Protein AF-A0A537DH97-F1 (afdb_monomer)

Foldseek 3Di:
DDDDADDDDPCVVVVVVVVVVLVVVVVVVVVCVVVVHDDDPPPPPPDPDALKDKAFDPDPLQQWAAWEADPQRKIWTHSQVVQWIKIAHHPVRDIDIAHDPDPQFGWHYWEADPLRWIWTWGLPFQTWIWIADPVVRDIDIQGDPGGSQRWHYWYADPQRWIWTHRQQVQWIWIQPPPVRDIDIAHDPDPNQRWAYWEDDPPAQKIWTHRQVNQWIWIAGNPVGDIDIAQAPDGQARWHAWYADPVRWIWTFRQRAFWIWTADPVVRYIDTQGDPQAPDPDRHQRWAHWDADPQRWIWTHRQRRQWIWIADPVVRKIFIRHHPDHQFHYNYWYQYPQRWTWGDRRVRSIIMIRGRPDDGDTPPPPPSVNVVVVCVVVVVVLVVVLVVVVVVVVVVVVVVVVVDDDDDDDDDDDPPPVSVVVSVVVVVVVVVVVVVVVVVPNPDDDPDDPDDDDDDDDDPVVVVVVVVVVVVVVVVVVVVVVVVVVVVVVPDDDDDDDDDDDDDDDDD

Sequence (507 aa):
MSREVIACPRGASADFVRKLTALFIVTIVILAFILGTDIIFVAGQQGSGSIITEFQIPTSDSGPEAIIAGPNNTFWFTEFNAGKIGVLFGQNGTIHDFKANATGVEPDSLAMDMRGRIWFSDPSGQGSVWMFNPNTIVFRRFSTNTANSFPLFIFIDQTGNVWFTEVTGNRIGEILYPGNVMVEYLLPTPDSGPAEVAYQNGTSLLWITESYANRIARFNMTDHTFQEFTPSQPVNSPVGVVLDRAGNVWIAEHGGSSVDVFFPSNSTLRKYSTSPPTRGYSFTAPATIAMDKKGRLWFMEHLADRVGRLDPTSSTLDEFNVPTSGSYSVLNALDQSGNFWFTQFAANQIGMVPANSLGQPQNNRSIVDIVTSYLPEILVAGAGVLGATYLVIRRRRLRVDSAGGKGPVVATSVSLATIVIAALLVLSLVSAEIATPLAKCVGIPPPNNGGSGGSTGPDYFTLALEIGSLGFFALIAYLLWRDRGRLKGMAKDPKQTKDKSHHDGST

Solvent-accessible surface area (backbone atoms only — not comparable to full-atom values): 28394 Å² total; per-residue (Å²): 139,85,81,85,79,83,79,82,66,98,56,58,67,64,56,47,53,49,52,52,50,52,50,52,51,53,51,50,53,53,49,28,66,74,68,73,49,88,80,81,77,80,74,78,75,75,74,94,64,75,76,58,49,75,37,74,52,87,58,79,72,20,28,23,23,12,32,39,62,51,75,92,55,26,32,42,29,22,15,25,71,62,28,27,44,35,37,37,46,49,93,80,58,49,71,53,76,47,68,59,100,65,82,80,49,30,29,41,25,59,31,69,44,100,84,66,30,41,34,30,18,18,39,44,79,45,15,27,40,35,39,37,34,77,92,76,74,43,69,47,83,43,72,51,92,47,74,52,12,30,30,42,32,46,45,60,53,98,84,53,30,40,37,32,19,14,26,73,46,22,22,44,37,37,32,44,51,92,78,73,46,75,49,75,46,73,51,90,58,78,72,19,21,35,34,27,69,24,75,43,83,97,62,56,40,35,39,34,18,16,25,67,60,31,34,39,36,35,37,31,76,82,82,72,48,78,48,79,44,77,46,82,58,79,54,38,33,24,30,11,37,38,68,50,98,87,66,35,40,35,37,13,15,34,70,25,42,27,45,30,42,36,38,81,94,75,43,41,70,49,78,43,71,57,75,84,37,44,95,84,47,95,37,16,24,25,28,31,48,44,72,42,100,86,63,31,37,35,31,42,19,32,57,38,28,29,41,41,38,37,34,74,90,77,71,44,47,27,42,42,77,49,89,65,69,34,34,36,39,74,26,56,24,60,41,98,82,44,27,41,36,38,26,15,23,76,55,30,29,38,39,35,37,56,59,82,64,82,48,56,51,82,81,66,60,47,73,62,55,55,54,58,70,44,43,68,62,51,49,52,52,50,50,51,53,53,52,52,51,49,51,53,53,50,55,51,52,58,54,52,71,73,52,87,71,94,80,77,92,75,78,82,71,79,52,67,65,59,57,51,51,51,54,49,50,52,52,53,52,56,52,49,67,60,45,59,69,55,72,67,70,82,82,80,78,80,85,77,90,75,84,85,92,75,93,76,74,81,61,61,69,60,51,51,52,50,53,53,48,52,54,52,52,53,50,50,52,51,53,55,51,54,53,52,59,59,58,67,74,74,72,83,84,91,83,88,86,81,88,83,86,83,86,85,82,88,133

Structure (mmCIF, N/CA/C/O backbone):
data_AF-A0A537DH97-F1
#
_entry.id   AF-A0A537DH97-F1
#
loop_
_atom_site.group_PDB
_atom_site.id
_atom_site.type_symbol
_atom_site.label_atom_id
_atom_site.label_alt_id
_atom_site.label_comp_id
_atom_site.label_asym_id
_atom_site.label_entity_id
_atom_site.label_seq_id
_atom_site.pdbx_PDB_ins_code
_atom_site.Cartn_x
_atom_site.Cartn_y
_atom_site.Cartn_z
_atom_site.occupancy
_atom_site.B_iso_or_equiv
_atom_site.auth_seq_id
_atom_site.auth_comp_id
_atom_site.auth_asym_id
_atom_site.auth_atom_id
_atom_site.pdbx_PDB_model_num
ATOM 1 N N . MET A 1 1 ? -10.571 46.421 17.983 1.00 33.44 1 MET A N 1
ATOM 2 C CA . MET A 1 1 ? -10.759 45.433 19.069 1.00 33.44 1 MET A CA 1
ATOM 3 C C . MET A 1 1 ? -11.940 44.550 18.702 1.00 33.44 1 MET A C 1
ATOM 5 O O . MET A 1 1 ? -13.081 44.901 18.968 1.00 33.44 1 MET A O 1
ATOM 9 N N . SER A 1 2 ? -11.669 43.473 17.975 1.00 27.53 2 SER A N 1
ATOM 10 C CA . SER A 1 2 ? -12.648 42.482 17.524 1.00 27.53 2 SER A CA 1
ATOM 11 C C . SER A 1 2 ? -12.912 41.480 18.650 1.00 27.53 2 SER A C 1
ATOM 13 O O . SER A 1 2 ? -11.985 40.821 19.111 1.00 27.53 2 SER A O 1
ATOM 15 N N . ARG A 1 3 ? -14.164 41.400 19.117 1.00 28.91 3 ARG A N 1
ATOM 16 C CA . ARG A 1 3 ? -14.625 40.366 20.055 1.00 28.91 3 ARG A CA 1
ATOM 17 C C . ARG A 1 3 ? -14.724 39.032 19.312 1.00 28.91 3 ARG A C 1
ATOM 19 O O . ARG A 1 3 ? -15.465 38.940 18.337 1.00 28.91 3 ARG A O 1
ATOM 26 N N . GLU A 1 4 ? -13.999 38.023 19.784 1.00 27.75 4 GLU A N 1
ATOM 27 C CA . GLU A 1 4 ? -14.195 36.626 19.394 1.00 27.75 4 GLU A CA 1
ATOM 28 C C . GLU A 1 4 ? -15.596 36.165 19.820 1.00 27.75 4 GLU A C 1
ATOM 30 O O . GLU A 1 4 ? -15.971 36.262 20.989 1.00 27.75 4 GLU A O 1
ATOM 35 N N . VAL A 1 5 ? -16.381 35.673 18.862 1.00 30.08 5 VAL A N 1
ATOM 36 C CA . VAL A 1 5 ? -17.627 34.947 19.119 1.00 30.08 5 VAL A CA 1
ATOM 37 C C . VAL A 1 5 ? -17.276 33.463 19.096 1.00 30.08 5 VAL A C 1
ATOM 39 O O . VAL A 1 5 ? -17.011 32.901 18.036 1.00 30.08 5 VAL A O 1
ATOM 42 N N . ILE A 1 6 ? -17.240 32.834 20.270 1.00 30.88 6 ILE A N 1
ATOM 43 C CA . ILE A 1 6 ? -17.058 31.386 20.406 1.00 30.88 6 ILE A CA 1
ATOM 44 C C . ILE A 1 6 ? -18.376 30.714 20.001 1.00 30.88 6 ILE A C 1
ATOM 46 O O . ILE A 1 6 ? -19.394 30.873 20.672 1.00 30.88 6 ILE A O 1
ATOM 50 N N . ALA A 1 7 ? -18.376 29.969 18.897 1.00 31.69 7 ALA A N 1
ATOM 51 C CA . ALA A 1 7 ? -19.517 29.154 18.493 1.00 31.69 7 ALA A CA 1
ATOM 52 C C . ALA A 1 7 ? -19.574 27.868 19.346 1.00 31.69 7 ALA A C 1
ATOM 54 O O . ALA A 1 7 ? -18.691 27.018 19.242 1.00 31.69 7 ALA A O 1
ATOM 55 N N . CYS A 1 8 ? -20.606 27.711 20.189 1.00 32.12 8 CYS A N 1
ATOM 56 C CA . CYS A 1 8 ? -20.832 26.479 20.962 1.00 32.12 8 CYS A CA 1
ATOM 57 C C . CYS A 1 8 ? -21.287 25.344 19.981 1.00 32.12 8 CYS A C 1
ATOM 59 O O . CYS A 1 8 ? -22.189 25.568 19.165 1.00 32.12 8 CYS A O 1
ATOM 61 N N . PRO A 1 9 ? -20.668 24.140 19.980 1.00 35.91 9 PRO A N 1
ATOM 62 C CA . PRO A 1 9 ? -20.940 23.096 18.984 1.00 35.91 9 PRO A CA 1
ATOM 63 C C . PRO A 1 9 ? -22.318 22.441 19.178 1.00 35.91 9 PRO A C 1
ATOM 65 O O . PRO A 1 9 ? -22.745 22.168 20.300 1.00 35.91 9 PRO A O 1
ATOM 68 N N . ARG A 1 10 ? -22.997 22.106 18.068 1.00 38.16 10 ARG A N 1
ATOM 69 C CA . ARG A 1 10 ? -24.349 21.493 18.000 1.00 38.16 10 ARG A CA 1
ATOM 70 C C . ARG A 1 10 ? -24.486 20.083 18.628 1.00 38.16 10 ARG A C 1
ATOM 72 O O . ARG A 1 10 ? -25.504 19.432 18.427 1.00 38.16 10 ARG A O 1
ATOM 79 N N . GLY A 1 11 ? -23.507 19.619 19.407 1.00 41.59 11 GLY A N 1
ATOM 80 C CA . GLY A 1 11 ? -23.514 18.337 20.129 1.00 41.59 11 GLY A CA 1
ATOM 81 C C . GLY A 1 11 ? -23.677 18.443 21.653 1.00 41.59 11 GLY A C 1
ATOM 82 O O . GLY A 1 11 ? -23.774 17.417 22.323 1.00 41.59 11 GLY A O 1
ATOM 83 N N . ALA A 1 12 ? -23.734 19.658 22.214 1.00 40.03 12 ALA A N 1
ATOM 84 C CA . ALA A 1 12 ? -23.786 19.865 23.666 1.00 40.03 12 ALA A CA 1
ATOM 85 C C . ALA A 1 12 ? -25.006 19.208 24.346 1.00 40.03 12 ALA A C 1
ATOM 87 O O . ALA A 1 12 ? -24.919 18.828 25.509 1.00 40.03 12 ALA A O 1
ATOM 88 N N . SER A 1 13 ? -26.122 19.011 23.631 1.00 43.19 13 SER A N 1
ATOM 89 C CA . SER A 1 13 ? -27.334 18.384 24.177 1.00 43.19 13 SER A CA 1
ATOM 90 C C . SER A 1 13 ? -27.184 16.878 24.415 1.00 43.19 13 SER A C 1
ATOM 92 O O . SER A 1 13 ? -27.629 16.381 25.445 1.00 43.19 13 SER A O 1
ATOM 94 N N . ALA A 1 14 ? -26.527 16.144 23.512 1.00 39.62 14 ALA A N 1
ATOM 95 C CA . ALA A 1 14 ? -26.309 14.705 23.667 1.00 39.62 14 ALA A CA 1
ATOM 96 C C . ALA A 1 14 ? -25.286 14.410 24.772 1.00 39.62 14 ALA A C 1
ATOM 98 O O . ALA A 1 14 ? -25.467 13.481 25.557 1.00 39.62 14 ALA A O 1
ATOM 99 N N . ASP A 1 15 ? -24.245 15.238 24.865 1.00 43.91 15 ASP A N 1
ATOM 100 C CA . ASP A 1 15 ? -23.221 15.124 25.902 1.00 43.91 15 ASP A CA 1
ATOM 101 C C . ASP A 1 15 ? -23.770 15.516 27.289 1.00 43.91 15 ASP A C 1
ATOM 103 O O . ASP A 1 15 ? -23.494 14.853 28.288 1.00 43.91 15 ASP A O 1
ATOM 107 N N . PHE A 1 16 ? -24.650 16.523 27.345 1.00 44.16 16 PHE A N 1
ATOM 108 C CA . PHE A 1 16 ? -25.389 16.906 28.551 1.00 44.16 16 PHE A CA 1
ATOM 109 C C . PHE A 1 16 ? -26.338 15.801 29.033 1.00 44.16 16 PHE A C 1
ATOM 111 O O . PHE A 1 16 ? -26.308 15.438 30.207 1.00 44.16 16 PHE A O 1
ATOM 118 N N . VAL A 1 17 ? -27.132 15.208 28.133 1.00 44.62 17 VAL A N 1
ATOM 119 C CA . VAL A 1 17 ? -28.040 14.096 28.470 1.00 44.62 17 VAL A CA 1
ATOM 120 C C . VAL A 1 17 ? -27.257 12.870 28.951 1.00 44.62 17 VAL A C 1
ATOM 122 O O . VAL A 1 17 ? -27.653 12.237 29.930 1.00 44.62 17 VAL A O 1
ATOM 125 N N . ARG A 1 18 ? -26.106 12.560 28.342 1.00 47.00 18 ARG A N 1
ATOM 126 C CA . ARG A 1 18 ? -25.219 11.468 28.785 1.00 47.00 18 ARG A CA 1
ATOM 127 C C . ARG A 1 18 ? -24.636 11.721 30.174 1.00 47.00 18 ARG A C 1
ATOM 129 O O . ARG A 1 18 ? -24.675 10.821 31.011 1.00 47.00 18 ARG A O 1
ATOM 136 N N . LYS A 1 19 ? -24.171 12.945 30.448 1.00 46.91 19 LYS A N 1
ATOM 137 C CA . LYS A 1 19 ? -23.665 13.351 31.771 1.00 46.91 19 LYS A CA 1
ATOM 138 C C . LYS A 1 19 ? -24.757 13.302 32.842 1.00 46.91 19 LYS A C 1
ATOM 140 O O . LYS A 1 19 ? -24.502 12.787 33.927 1.00 46.91 19 LYS A O 1
ATOM 145 N N . LEU A 1 20 ? -25.983 13.730 32.527 1.00 46.97 20 LEU A N 1
ATOM 146 C CA . LEU A 1 20 ? -27.133 13.595 33.432 1.00 46.97 20 LEU A CA 1
ATOM 147 C C . LEU A 1 20 ? -27.476 12.127 33.717 1.00 46.97 20 LEU A C 1
ATOM 149 O O . LEU A 1 20 ? -27.748 11.766 34.858 1.00 46.97 20 LEU A O 1
ATOM 153 N N . THR A 1 21 ? -27.435 11.278 32.688 1.00 46.38 21 THR A N 1
ATOM 154 C CA . THR A 1 21 ? -27.739 9.844 32.812 1.00 46.38 21 THR A CA 1
ATOM 155 C C . THR A 1 21 ? -26.687 9.135 33.670 1.00 46.38 21 THR A C 1
ATOM 157 O O . THR A 1 21 ? -27.039 8.360 34.556 1.00 46.38 21 THR A O 1
ATOM 160 N N . ALA A 1 22 ? -25.402 9.452 33.482 1.00 46.38 22 ALA A N 1
ATOM 161 C CA . ALA A 1 22 ? -24.316 8.937 34.314 1.00 46.38 22 ALA A CA 1
ATOM 162 C C . ALA A 1 22 ? -24.450 9.392 35.777 1.00 46.38 22 ALA A C 1
ATOM 164 O O . ALA A 1 22 ? -24.313 8.577 36.688 1.00 46.38 22 ALA A O 1
ATOM 165 N N . LEU A 1 23 ? -24.800 10.662 36.011 1.00 50.97 23 LEU A N 1
ATOM 166 C CA . LEU A 1 23 ? -25.032 11.194 37.356 1.00 50.97 23 LEU A CA 1
ATOM 167 C C . LEU A 1 23 ? -26.216 10.495 38.044 1.00 50.97 23 LEU A C 1
ATOM 169 O O . LEU A 1 23 ? -26.142 10.164 39.227 1.00 50.97 23 LEU A O 1
ATOM 173 N N . PHE A 1 24 ? -27.287 10.217 37.297 1.00 49.50 24 PHE A N 1
ATOM 174 C CA . PHE A 1 24 ? -28.457 9.491 37.790 1.00 49.50 24 PHE A CA 1
ATOM 175 C C . PHE A 1 24 ? -28.106 8.049 38.185 1.00 49.50 24 PHE A C 1
ATOM 177 O O . PHE A 1 24 ? -28.484 7.597 39.265 1.00 49.50 24 PHE A O 1
ATOM 184 N N . ILE A 1 25 ? -27.303 7.354 37.371 1.00 47.16 25 ILE A N 1
ATOM 185 C CA . ILE A 1 25 ? -26.824 5.994 37.659 1.00 47.16 25 ILE A CA 1
ATOM 186 C C . ILE A 1 25 ? -25.908 5.978 38.890 1.00 47.16 25 ILE A C 1
ATOM 188 O O . ILE A 1 25 ? -26.116 5.164 39.786 1.00 47.16 25 ILE A O 1
ATOM 192 N N . VAL A 1 26 ? -24.944 6.899 38.987 1.00 48.41 26 VAL A N 1
ATOM 193 C CA . VAL A 1 26 ? -24.052 7.015 40.158 1.00 48.41 26 VAL A CA 1
ATOM 194 C C . VAL A 1 26 ? -24.856 7.292 41.429 1.00 48.41 26 VAL A C 1
ATOM 196 O O . VAL A 1 26 ? -24.608 6.685 42.469 1.00 48.41 26 VAL A O 1
ATOM 199 N N . THR A 1 27 ? -25.877 8.144 41.337 1.00 50.88 27 THR A N 1
ATOM 200 C CA . THR A 1 27 ? -26.773 8.448 42.459 1.00 50.88 27 THR A CA 1
ATOM 201 C C . THR A 1 27 ? -27.565 7.211 42.891 1.00 50.88 27 THR A C 1
ATOM 203 O O . THR A 1 27 ? -27.651 6.941 44.087 1.00 50.88 27 THR A O 1
ATOM 206 N N . ILE A 1 28 ? -28.078 6.414 41.944 1.00 50.09 28 ILE A N 1
ATOM 207 C CA . ILE A 1 28 ? -28.765 5.141 42.222 1.00 50.09 28 ILE A CA 1
ATOM 208 C C . ILE A 1 28 ? -27.819 4.125 42.870 1.00 50.09 28 ILE A C 1
ATOM 210 O O . ILE A 1 28 ? -28.212 3.478 43.836 1.00 50.09 28 ILE A O 1
ATOM 214 N N . VAL A 1 29 ? -26.578 4.003 42.393 1.00 47.47 29 VAL A N 1
ATOM 215 C CA . VAL A 1 29 ? -25.580 3.074 42.952 1.00 47.47 29 VAL A CA 1
ATOM 216 C C . VAL A 1 29 ? -25.207 3.462 44.383 1.00 47.47 29 VAL A C 1
ATOM 218 O O . VAL A 1 29 ? -25.163 2.600 45.258 1.00 47.47 29 VAL A O 1
ATOM 221 N N . ILE A 1 30 ? -25.014 4.757 44.654 1.00 51.50 30 ILE A N 1
ATOM 222 C CA . ILE A 1 30 ? -24.754 5.266 46.007 1.00 51.50 30 ILE A CA 1
ATOM 223 C C . ILE A 1 30 ? -25.968 5.018 46.917 1.00 51.50 30 ILE A C 1
ATOM 225 O O . ILE A 1 30 ? -25.802 4.562 48.047 1.00 51.50 30 ILE A O 1
ATOM 229 N N . LEU A 1 31 ? -27.193 5.254 46.431 1.00 47.34 31 LEU A N 1
ATOM 230 C CA . LEU A 1 31 ? -28.427 4.963 47.170 1.00 47.34 31 LEU A CA 1
ATOM 231 C C . LEU A 1 31 ? -28.602 3.467 47.454 1.00 47.34 31 LEU A C 1
ATOM 233 O O . LEU A 1 31 ? -28.978 3.115 48.567 1.00 47.34 31 LEU A O 1
ATOM 237 N N . ALA A 1 32 ? -28.290 2.593 46.500 1.00 46.16 32 ALA A N 1
ATOM 238 C CA . ALA A 1 32 ? -28.365 1.144 46.663 1.00 46.16 32 ALA A CA 1
ATOM 239 C C . ALA A 1 32 ? -27.342 0.616 47.678 1.00 46.16 32 ALA A C 1
ATOM 241 O O . ALA A 1 32 ? -27.691 -0.203 48.528 1.00 46.16 32 ALA A O 1
ATOM 242 N N . PHE A 1 33 ? -26.118 1.161 47.664 1.00 46.06 33 PHE A N 1
ATOM 243 C CA . PHE A 1 33 ? -25.090 0.878 48.671 1.00 46.06 33 PHE A CA 1
ATOM 244 C C . PHE A 1 33 ? -25.501 1.351 50.074 1.00 46.06 33 PHE A C 1
ATOM 246 O O . PHE A 1 33 ? -25.243 0.664 51.058 1.00 46.06 33 PHE A O 1
ATOM 253 N N . ILE A 1 34 ? -26.167 2.507 50.181 1.00 45.19 34 ILE A N 1
ATOM 254 C CA . ILE A 1 34 ? -26.671 3.041 51.458 1.00 45.19 34 ILE A CA 1
ATOM 255 C C . ILE A 1 34 ? -27.886 2.243 51.967 1.00 45.19 34 ILE A C 1
ATOM 257 O O . ILE A 1 34 ? -28.069 2.114 53.178 1.00 45.19 34 ILE A O 1
ATOM 261 N N . LEU A 1 35 ? -28.719 1.717 51.064 1.00 41.53 35 LEU A N 1
ATOM 262 C CA . LEU A 1 35 ? -29.936 0.962 51.389 1.00 41.53 35 LEU A CA 1
ATOM 263 C C . LEU A 1 35 ? -29.710 -0.554 51.524 1.00 41.53 35 LEU A C 1
ATOM 265 O O . LEU A 1 35 ? -30.638 -1.258 51.917 1.00 41.53 35 LEU A O 1
ATOM 269 N N . GLY A 1 36 ? -28.498 -1.052 51.256 1.00 36.97 36 GLY A N 1
ATOM 270 C CA . GLY A 1 36 ? -28.146 -2.468 51.399 1.00 36.97 36 GLY A CA 1
ATOM 271 C C . GLY A 1 36 ? -28.846 -3.390 50.397 1.00 36.97 36 GLY A C 1
ATOM 272 O O . GLY A 1 36 ? -29.071 -4.557 50.704 1.00 36.97 36 GLY A O 1
ATOM 273 N N . THR A 1 37 ? -29.230 -2.875 49.226 1.00 38.22 37 THR A N 1
ATOM 274 C CA . THR A 1 37 ? -29.852 -3.668 48.158 1.00 38.22 37 THR A CA 1
ATOM 275 C C . THR A 1 37 ? -28.827 -3.963 47.070 1.00 38.22 37 THR A C 1
ATOM 277 O O . THR A 1 37 ? -28.354 -3.033 46.413 1.00 38.22 37 THR A O 1
ATOM 280 N N . ASP A 1 38 ? -28.515 -5.240 46.854 1.00 35.66 38 ASP A N 1
ATOM 281 C CA . ASP A 1 38 ? -27.655 -5.687 45.758 1.00 35.66 38 ASP A CA 1
ATOM 282 C C . ASP A 1 38 ? -28.323 -5.379 44.407 1.00 35.66 38 ASP A C 1
ATOM 284 O O . ASP A 1 38 ? -29.332 -5.984 44.039 1.00 35.66 38 ASP A O 1
ATOM 288 N N . ILE A 1 39 ? -27.773 -4.426 43.651 1.00 41.81 39 ILE A N 1
ATOM 289 C CA . ILE A 1 39 ? -28.150 -4.217 42.249 1.00 41.81 39 ILE A CA 1
ATOM 290 C C . ILE A 1 39 ? -27.227 -5.081 41.393 1.00 41.81 39 ILE A C 1
ATOM 292 O O . ILE A 1 39 ? -26.069 -4.739 41.159 1.00 41.81 39 ILE A O 1
ATOM 296 N N . ILE A 1 40 ? -27.755 -6.201 40.903 1.00 36.50 40 ILE A N 1
ATOM 297 C CA . ILE A 1 40 ? -27.100 -7.001 39.869 1.00 36.50 40 ILE A CA 1
ATOM 298 C C . ILE A 1 40 ? -27.304 -6.278 38.535 1.00 36.50 40 ILE A C 1
ATOM 300 O O . ILE A 1 40 ? -28.394 -6.295 37.963 1.00 36.50 40 ILE A O 1
ATOM 304 N N . PHE A 1 41 ? -26.251 -5.643 38.021 1.00 36.00 41 PHE A N 1
ATOM 305 C CA . PHE A 1 41 ? -26.216 -5.236 36.621 1.00 36.00 41 PHE A CA 1
ATOM 306 C C . PHE A 1 41 ? -26.059 -6.488 35.759 1.00 36.00 41 PHE A C 1
ATOM 308 O O . PHE A 1 41 ? -24.978 -7.069 35.677 1.00 36.00 41 PHE A O 1
ATOM 315 N N . VAL A 1 42 ? -27.130 -6.889 35.074 1.00 31.08 42 VAL A N 1
ATOM 316 C CA . VAL A 1 42 ? -26.998 -7.751 33.899 1.00 31.08 42 VAL A CA 1
ATOM 317 C C . VAL A 1 42 ? -26.470 -6.862 32.777 1.00 31.08 42 VAL A C 1
ATOM 319 O O . VAL A 1 42 ? -27.232 -6.254 32.028 1.00 31.08 42 VAL A O 1
ATOM 322 N N . ALA A 1 43 ? -25.145 -6.733 32.692 1.00 36.97 43 ALA A N 1
ATOM 323 C CA . ALA A 1 43 ? -24.519 -6.304 31.455 1.00 36.97 43 ALA A CA 1
ATOM 324 C C . ALA A 1 43 ? -24.872 -7.368 30.413 1.00 36.97 43 ALA A C 1
ATOM 326 O O . ALA A 1 43 ? -24.401 -8.503 30.492 1.00 36.97 43 ALA A O 1
ATOM 327 N N . GLY A 1 44 ? -25.758 -7.030 29.476 1.00 30.42 44 GLY A N 1
ATOM 328 C CA . GLY A 1 44 ? -25.975 -7.863 28.306 1.00 30.42 44 GLY A CA 1
ATOM 329 C C . GLY A 1 44 ? -24.639 -8.004 27.592 1.00 30.42 44 GLY A C 1
ATOM 330 O O . GLY A 1 44 ? -24.156 -7.041 27.000 1.00 30.42 44 GLY A O 1
ATOM 331 N N . GLN A 1 45 ? -24.016 -9.178 27.688 1.00 33.03 45 GLN A N 1
ATOM 332 C CA . GLN A 1 45 ? -22.893 -9.506 26.831 1.00 33.03 45 GLN A CA 1
ATOM 333 C C . GLN A 1 45 ? -23.422 -9.546 25.398 1.00 33.03 45 GLN A C 1
ATOM 335 O O . GLN A 1 45 ? -24.118 -10.479 25.001 1.00 33.03 45 GLN A O 1
ATOM 340 N N . GLN A 1 46 ? -23.130 -8.494 24.632 1.00 37.78 46 GLN A N 1
ATOM 341 C CA . GLN A 1 46 ? -23.108 -8.588 23.178 1.00 37.78 46 GLN A CA 1
ATOM 342 C C . GLN A 1 46 ? -22.149 -9.734 22.833 1.00 37.78 46 GLN A C 1
ATOM 344 O O . GLN A 1 46 ? -21.026 -9.768 23.336 1.00 37.78 46 GLN A O 1
ATOM 349 N N . GLY A 1 47 ? -22.644 -10.712 22.072 1.00 34.75 47 GLY A N 1
ATOM 350 C CA . GLY A 1 47 ? -21.958 -11.974 21.811 1.00 34.75 47 GLY A CA 1
ATOM 351 C C . GLY A 1 47 ? -20.514 -11.776 21.353 1.00 34.75 47 GLY A C 1
ATOM 352 O O . GLY A 1 47 ? -20.230 -10.980 20.463 1.00 34.75 47 GLY A O 1
ATOM 353 N N . SER A 1 48 ? -19.614 -12.533 21.971 1.00 43.69 48 SER A N 1
ATOM 354 C CA . SER A 1 48 ? -18.171 -12.575 21.737 1.00 43.69 48 SER A CA 1
ATOM 355 C C . SER A 1 48 ? -17.809 -13.283 20.423 1.00 43.69 48 SER A C 1
ATOM 357 O O . SER A 1 48 ? -17.059 -14.258 20.420 1.00 43.69 48 SER A O 1
ATOM 359 N N . GLY A 1 49 ? -18.382 -12.843 19.305 1.00 53.88 49 GLY A N 1
ATOM 360 C CA . GLY A 1 49 ? -17.896 -13.186 17.973 1.00 53.88 49 GLY A CA 1
ATOM 361 C C . GLY A 1 49 ? -16.967 -12.081 17.489 1.00 53.88 49 GLY A C 1
ATOM 362 O O . GLY A 1 49 ? -17.377 -10.922 17.455 1.00 53.88 49 GLY A O 1
ATOM 363 N N . SER A 1 50 ? -15.727 -12.415 17.122 1.00 72.88 50 SER A N 1
ATOM 364 C CA . SER A 1 50 ? -14.906 -11.480 16.349 1.00 72.88 50 SER A CA 1
ATOM 365 C C . SER A 1 50 ? -15.649 -11.130 15.061 1.00 72.88 50 SER A C 1
ATOM 367 O O . SER A 1 50 ? -16.104 -12.019 14.344 1.00 72.88 50 SER A O 1
ATOM 369 N N . ILE A 1 51 ? -15.767 -9.836 14.766 1.00 89.81 51 ILE A N 1
ATOM 370 C CA . ILE A 1 51 ? -16.322 -9.357 13.494 1.00 89.81 51 ILE A CA 1
ATOM 371 C C . ILE A 1 51 ? -15.350 -9.646 12.333 1.00 89.81 51 ILE A C 1
ATOM 373 O O . ILE A 1 51 ? -15.755 -9.709 11.172 1.00 89.81 51 ILE A O 1
ATOM 377 N N . ILE A 1 52 ? -14.068 -9.837 12.652 1.00 92.19 52 ILE A N 1
ATOM 378 C CA . ILE A 1 52 ? -13.008 -10.125 11.692 1.00 92.19 52 ILE A CA 1
ATOM 379 C C . ILE A 1 52 ? -13.008 -11.615 11.360 1.00 92.19 52 ILE A C 1
ATOM 381 O O . ILE A 1 52 ? -12.935 -12.452 12.262 1.00 92.19 52 ILE A O 1
ATOM 385 N N . THR A 1 53 ? -13.051 -11.923 10.064 1.00 93.12 53 THR A N 1
ATOM 386 C CA . THR A 1 53 ? -12.803 -13.273 9.538 1.00 93.12 53 THR A CA 1
ATOM 387 C C . THR A 1 53 ? -11.329 -13.406 9.177 1.00 93.12 53 THR A C 1
ATOM 389 O O . THR A 1 53 ? -10.802 -12.539 8.482 1.00 93.12 53 THR A O 1
ATOM 392 N N . GLU A 1 54 ? -10.675 -14.478 9.622 1.00 93.62 54 GLU A N 1
ATOM 393 C CA . GLU A 1 54 ? -9.258 -14.737 9.348 1.00 93.62 54 GLU A CA 1
ATOM 394 C C . GLU A 1 54 ? -9.084 -15.998 8.495 1.00 93.62 54 GLU A C 1
ATOM 396 O O . GLU A 1 54 ? -9.654 -17.051 8.784 1.00 93.62 54 GLU A O 1
ATOM 401 N N . PHE A 1 55 ? -8.266 -15.892 7.453 1.00 94.81 55 PHE A N 1
ATOM 402 C CA . PHE A 1 55 ? -7.945 -16.949 6.504 1.00 94.81 55 PHE A CA 1
ATOM 403 C C . PHE A 1 55 ? -6.487 -17.356 6.696 1.00 94.81 55 PHE A C 1
ATOM 405 O O . PHE A 1 55 ? -5.589 -16.527 6.571 1.00 94.81 55 PHE A O 1
ATOM 412 N N . GLN A 1 56 ? -6.256 -18.626 7.013 1.00 95.19 56 GLN A N 1
ATOM 413 C CA . GLN A 1 56 ? -4.910 -19.175 7.181 1.00 95.19 56 GLN A CA 1
ATOM 414 C C . GLN A 1 56 ? -4.233 -19.365 5.827 1.00 95.19 56 GLN A C 1
ATOM 416 O O . GLN A 1 56 ? -4.812 -19.987 4.934 1.00 95.19 56 GLN A O 1
ATOM 421 N N . ILE A 1 57 ? -3.000 -18.876 5.692 1.00 96.75 57 ILE A N 1
ATOM 422 C CA . ILE A 1 57 ? -2.182 -19.113 4.501 1.00 96.75 57 ILE A CA 1
ATOM 423 C C . ILE A 1 57 ? -1.507 -20.490 4.641 1.00 96.75 57 ILE A C 1
ATOM 425 O O . ILE A 1 57 ? -0.868 -20.747 5.661 1.00 96.75 57 ILE A O 1
ATOM 429 N N . PRO A 1 58 ? -1.628 -21.403 3.654 1.00 96.00 58 PRO A N 1
ATOM 430 C CA . PRO A 1 58 ? -1.044 -22.743 3.757 1.00 96.00 58 PRO A CA 1
ATOM 431 C C . PRO A 1 58 ? 0.489 -22.767 3.775 1.00 96.00 58 PRO A C 1
ATOM 433 O O . PRO A 1 58 ? 1.080 -23.646 4.405 1.00 96.00 58 PRO A O 1
ATOM 436 N N . THR A 1 59 ? 1.141 -21.829 3.079 1.00 96.56 59 THR A N 1
ATOM 437 C CA . THR A 1 59 ? 2.596 -21.662 3.148 1.00 96.56 59 THR A CA 1
ATOM 438 C C . THR A 1 59 ? 2.982 -21.258 4.572 1.00 96.56 59 THR A C 1
ATOM 440 O O . THR A 1 59 ? 2.487 -20.265 5.096 1.00 96.56 59 THR A O 1
ATOM 443 N N . SER A 1 60 ? 3.873 -22.020 5.204 1.00 95.56 60 SER A N 1
ATOM 444 C CA . SER A 1 60 ? 4.426 -21.685 6.519 1.00 95.56 60 SER A CA 1
ATOM 445 C C . SER A 1 60 ? 5.357 -20.479 6.433 1.00 95.56 60 SER A C 1
ATOM 447 O O . SER A 1 60 ? 6.197 -20.458 5.534 1.00 95.56 60 SER A O 1
ATOM 449 N N . ASP A 1 61 ? 5.268 -19.562 7.401 1.00 94.81 61 ASP A N 1
ATOM 450 C CA . ASP A 1 61 ? 6.108 -18.354 7.461 1.00 94.81 61 ASP A CA 1
ATOM 451 C C . ASP A 1 61 ? 6.095 -17.587 6.129 1.00 94.81 61 ASP A C 1
ATOM 453 O O . ASP A 1 61 ? 7.126 -17.254 5.555 1.00 94.81 61 ASP A O 1
ATOM 457 N N . SER A 1 62 ? 4.892 -17.392 5.582 1.00 96.19 62 SER A N 1
ATOM 458 C CA . SER A 1 62 ? 4.715 -16.733 4.288 1.00 96.19 62 SER A CA 1
ATOM 459 C C . SER A 1 62 ? 5.020 -15.238 4.340 1.00 96.19 62 SER A C 1
ATOM 461 O O . SER A 1 62 ? 5.431 -14.681 3.327 1.00 96.19 62 SER A O 1
ATOM 463 N N . GLY A 1 63 ? 4.861 -14.606 5.510 1.00 96.19 63 GLY A N 1
ATOM 464 C CA . GLY A 1 63 ? 5.056 -13.169 5.704 1.00 96.19 63 GLY A CA 1
ATOM 465 C C . GLY A 1 63 ? 4.204 -12.337 4.741 1.00 96.19 63 GLY A C 1
ATOM 466 O O . GLY A 1 63 ? 4.763 -11.678 3.871 1.00 96.19 63 GLY A O 1
ATOM 467 N N . PRO A 1 64 ? 2.861 -12.396 4.803 1.00 97.00 64 PRO A N 1
ATOM 468 C CA . PRO A 1 64 ? 2.035 -11.660 3.860 1.00 97.00 64 PRO A CA 1
ATOM 469 C C . PRO A 1 64 ? 2.075 -10.150 4.133 1.00 97.00 64 PRO A C 1
ATOM 471 O O . PRO A 1 64 ? 1.731 -9.711 5.233 1.00 97.00 64 PRO A O 1
ATOM 474 N N . GLU A 1 65 ? 2.441 -9.344 3.136 1.00 94.88 65 GLU A N 1
ATOM 475 C CA . GLU A 1 65 ? 2.632 -7.893 3.313 1.00 94.88 65 GLU A CA 1
ATOM 476 C C . GLU A 1 65 ? 1.570 -7.052 2.617 1.00 94.88 65 GLU A C 1
ATOM 478 O O . GLU A 1 65 ? 1.032 -6.117 3.210 1.00 94.88 65 GLU A O 1
ATOM 483 N N . ALA A 1 66 ? 1.215 -7.390 1.386 1.00 97.31 66 ALA A N 1
ATOM 484 C CA . ALA A 1 66 ? 0.300 -6.596 0.587 1.00 97.31 66 ALA A CA 1
ATOM 485 C C . ALA A 1 66 ? -0.841 -7.447 0.045 1.00 97.31 66 ALA A C 1
ATOM 487 O O . ALA A 1 66 ? -0.654 -8.614 -0.288 1.00 97.31 66 ALA A O 1
ATOM 488 N N . ILE A 1 67 ? -2.026 -6.852 -0.088 1.00 97.81 67 ILE A N 1
ATOM 489 C CA . ILE A 1 67 ? -3.199 -7.472 -0.702 1.00 97.81 67 ILE A CA 1
ATOM 490 C C . ILE A 1 67 ? -3.939 -6.466 -1.586 1.00 97.81 67 ILE A C 1
ATOM 492 O O . ILE A 1 67 ? -4.157 -5.323 -1.197 1.00 97.81 67 ILE A O 1
ATOM 496 N N . ILE A 1 68 ? -4.370 -6.904 -2.772 1.00 97.44 68 ILE A N 1
ATOM 497 C CA . ILE A 1 68 ? -5.236 -6.139 -3.680 1.00 97.44 68 ILE A CA 1
ATOM 498 C C . ILE A 1 68 ? -6.480 -6.937 -4.058 1.00 97.44 68 ILE A C 1
ATOM 500 O O . ILE A 1 68 ? -6.444 -8.158 -4.233 1.00 97.44 68 ILE A O 1
ATOM 504 N N . ALA A 1 69 ? -7.590 -6.227 -4.247 1.00 95.56 69 ALA A N 1
ATOM 505 C CA . ALA A 1 69 ? -8.817 -6.807 -4.773 1.00 95.56 69 ALA A CA 1
ATOM 506 C C . ALA A 1 69 ? -8.766 -6.894 -6.308 1.00 95.56 69 ALA A C 1
ATOM 508 O O . ALA A 1 69 ? -8.534 -5.907 -7.005 1.00 95.56 69 ALA A O 1
ATOM 509 N N . GLY A 1 70 ? -9.027 -8.085 -6.832 1.00 93.25 70 GLY A N 1
ATOM 510 C CA . GLY A 1 70 ? -9.233 -8.376 -8.244 1.00 93.25 70 GLY A CA 1
ATOM 511 C C . GLY A 1 70 ? -10.708 -8.587 -8.604 1.00 93.25 70 GLY A C 1
ATOM 512 O O . GLY A 1 70 ? -11.601 -8.509 -7.753 1.00 93.25 70 GLY A O 1
ATOM 513 N N . PRO A 1 71 ? -11.002 -8.877 -9.883 1.00 91.56 71 PRO A N 1
ATOM 514 C CA . PRO A 1 71 ? -12.353 -9.219 -10.312 1.00 91.56 71 PRO A CA 1
ATOM 515 C C . PRO A 1 71 ? -12.842 -10.529 -9.668 1.00 91.56 71 PRO A C 1
ATOM 517 O O . PRO A 1 71 ? -12.056 -11.385 -9.262 1.00 91.56 71 PRO A O 1
ATOM 520 N N . ASN A 1 72 ? -14.165 -10.709 -9.623 1.00 89.44 72 ASN A N 1
ATOM 521 C CA . ASN A 1 72 ? -14.818 -11.958 -9.207 1.00 89.44 72 ASN A CA 1
ATOM 522 C C . ASN A 1 72 ? -14.449 -12.440 -7.786 1.00 89.44 72 ASN A C 1
ATOM 524 O O . ASN A 1 72 ? -14.282 -13.638 -7.575 1.00 89.44 72 ASN A O 1
ATOM 528 N N . ASN A 1 73 ? -14.330 -11.524 -6.813 1.00 90.12 73 ASN A N 1
ATOM 529 C CA . ASN A 1 73 ? -13.929 -11.823 -5.426 1.00 90.12 73 ASN A CA 1
ATOM 530 C C . ASN A 1 73 ? -12.591 -12.573 -5.326 1.00 90.12 73 ASN A C 1
ATOM 532 O O . ASN A 1 73 ? -12.426 -13.460 -4.491 1.00 90.12 73 ASN A O 1
ATOM 536 N N . THR A 1 74 ? -11.652 -12.230 -6.201 1.00 94.31 74 THR A N 1
ATOM 537 C CA . THR A 1 74 ? -10.282 -12.740 -6.158 1.00 94.31 74 THR A CA 1
ATOM 538 C C . THR A 1 74 ? -9.412 -11.720 -5.443 1.00 94.31 74 THR A C 1
ATOM 540 O O . THR A 1 74 ? -9.528 -10.533 -5.735 1.00 94.31 74 THR A O 1
ATOM 543 N N . PHE A 1 75 ? -8.527 -12.154 -4.554 1.00 97.00 75 PHE A N 1
ATOM 544 C CA . PHE A 1 75 ? -7.592 -11.270 -3.865 1.00 97.00 75 PHE A CA 1
ATOM 545 C C . PHE A 1 75 ? -6.176 -11.762 -4.093 1.00 97.00 75 PHE A C 1
ATOM 547 O O . PHE A 1 75 ? -5.863 -12.903 -3.772 1.00 97.00 75 PHE A O 1
ATOM 554 N N . TRP A 1 76 ? -5.340 -10.913 -4.677 1.00 98.19 76 TRP A N 1
ATOM 555 C CA . TRP A 1 76 ? -3.928 -11.215 -4.879 1.00 98.19 76 TRP A CA 1
ATOM 556 C C . TRP A 1 76 ? -3.140 -10.633 -3.724 1.00 98.19 76 TRP A C 1
ATOM 558 O O . TRP A 1 76 ? -3.431 -9.515 -3.305 1.00 98.19 76 TRP A O 1
ATOM 568 N N . PHE A 1 77 ? -2.164 -11.374 -3.223 1.00 98.31 77 PHE A N 1
ATOM 569 C CA . PHE A 1 77 ? -1.337 -10.934 -2.113 1.00 98.31 77 PHE A CA 1
ATOM 570 C C . PHE A 1 77 ? 0.113 -11.377 -2.289 1.00 98.31 77 PHE A C 1
ATOM 572 O O . PHE A 1 77 ? 0.402 -12.319 -3.030 1.00 98.31 77 PHE A O 1
ATOM 579 N N . THR A 1 78 ? 1.029 -10.673 -1.639 1.00 98.31 78 THR A N 1
ATOM 580 C CA . THR A 1 78 ? 2.438 -11.061 -1.574 1.00 98.31 78 THR A CA 1
ATOM 581 C C . THR A 1 78 ? 2.682 -11.978 -0.383 1.00 98.31 78 THR A C 1
ATOM 583 O O . THR A 1 78 ? 2.046 -11.834 0.655 1.00 98.31 78 THR A O 1
ATOM 586 N N . GLU A 1 79 ? 3.589 -12.939 -0.537 1.00 97.75 79 GLU A N 1
ATOM 587 C CA . GLU A 1 79 ? 4.182 -13.723 0.547 1.00 97.75 79 GLU A CA 1
ATOM 588 C C . GLU A 1 79 ? 5.676 -13.371 0.585 1.00 97.75 79 GLU A C 1
ATOM 590 O O . GLU A 1 79 ? 6.485 -14.011 -0.102 1.00 97.75 79 GLU A O 1
ATOM 595 N N . PHE A 1 80 ? 6.018 -12.309 1.322 1.00 96.38 80 PHE A N 1
ATOM 596 C CA . PHE A 1 80 ? 7.340 -11.678 1.335 1.00 96.38 80 PHE A CA 1
ATOM 597 C C . PHE A 1 80 ? 8.436 -12.682 1.712 1.00 96.38 80 PHE A C 1
ATOM 599 O O . PHE A 1 80 ? 9.332 -12.956 0.913 1.00 96.38 80 PHE A O 1
ATOM 606 N N . ASN A 1 81 ? 8.299 -13.332 2.875 1.00 95.62 81 ASN A N 1
ATOM 607 C CA . ASN A 1 81 ? 9.283 -14.293 3.394 1.00 95.62 81 ASN A CA 1
ATOM 608 C C . ASN A 1 81 ? 9.423 -15.533 2.492 1.00 95.62 81 ASN A C 1
ATOM 610 O O . ASN A 1 81 ? 10.510 -16.099 2.349 1.00 95.62 81 ASN A O 1
ATOM 614 N N . ALA A 1 82 ? 8.325 -15.986 1.874 1.00 96.44 82 ALA A N 1
ATOM 615 C CA . ALA A 1 82 ? 8.332 -17.187 1.037 1.00 96.44 82 ALA A CA 1
ATOM 616 C C . ALA A 1 82 ? 8.773 -16.932 -0.416 1.00 96.44 82 ALA A C 1
ATOM 618 O O . ALA A 1 82 ? 9.073 -17.890 -1.152 1.00 96.44 82 ALA A O 1
ATOM 619 N N . GLY A 1 83 ? 8.801 -15.668 -0.842 1.00 96.94 83 GLY A N 1
ATOM 620 C CA . GLY A 1 83 ? 9.098 -15.269 -2.211 1.00 96.94 83 GLY A CA 1
ATOM 621 C C . GLY A 1 83 ? 8.028 -15.697 -3.211 1.00 96.94 83 GLY A C 1
ATOM 622 O O . GLY A 1 83 ? 8.359 -16.195 -4.295 1.00 96.94 83 GLY A O 1
ATOM 623 N N . LYS A 1 84 ? 6.749 -15.588 -2.832 1.00 98.00 84 LYS A N 1
ATOM 624 C CA . LYS A 1 84 ? 5.610 -16.055 -3.637 1.00 98.00 84 LYS A CA 1
ATOM 625 C C . LYS A 1 84 ? 4.541 -14.979 -3.814 1.00 98.00 84 LYS A C 1
ATOM 627 O O . LYS A 1 84 ? 4.430 -14.045 -3.030 1.00 98.00 84 LYS A O 1
ATOM 632 N N . ILE A 1 85 ? 3.726 -15.155 -4.848 1.00 98.38 85 ILE A N 1
ATOM 633 C CA . ILE A 1 85 ? 2.483 -14.416 -5.057 1.00 98.38 85 ILE A CA 1
ATOM 634 C C . ILE A 1 85 ? 1.321 -15.364 -4.782 1.00 98.38 85 ILE A C 1
ATOM 636 O O . ILE A 1 85 ? 1.181 -16.384 -5.460 1.00 98.38 85 ILE A O 1
ATOM 640 N N . GLY A 1 86 ? 0.498 -15.019 -3.801 1.00 97.81 86 GLY A N 1
ATOM 641 C CA . GLY A 1 86 ? -0.691 -15.757 -3.416 1.00 97.81 86 GLY A CA 1
ATOM 642 C C . GLY A 1 86 ? -1.956 -15.208 -4.073 1.00 97.81 86 GLY A C 1
ATOM 643 O O . GLY A 1 86 ? -2.065 -14.025 -4.402 1.00 97.81 86 GLY A O 1
ATOM 644 N N . VAL A 1 87 ? -2.943 -16.080 -4.253 1.00 97.56 87 VAL A N 1
ATOM 645 C CA . VAL A 1 87 ? -4.303 -15.726 -4.648 1.00 97.56 87 VAL A CA 1
ATOM 646 C C . VAL A 1 87 ? -5.309 -16.411 -3.743 1.00 97.56 87 VAL A C 1
ATOM 648 O O . VAL A 1 87 ? -5.275 -17.625 -3.556 1.00 97.56 87 VAL A O 1
ATOM 651 N N . LEU A 1 88 ? -6.224 -15.621 -3.198 1.00 96.94 88 LEU A N 1
ATOM 652 C CA . LEU A 1 88 ? -7.361 -16.059 -2.407 1.00 96.94 88 LEU A CA 1
ATOM 653 C C . LEU A 1 88 ? -8.639 -15.946 -3.248 1.00 96.94 88 LEU A C 1
ATOM 655 O O . LEU A 1 88 ? -8.966 -14.875 -3.766 1.00 96.94 88 LEU A O 1
ATOM 659 N N . PHE A 1 89 ? -9.384 -17.046 -3.357 1.00 92.00 89 PHE A N 1
ATOM 660 C CA . PHE A 1 89 ? -10.656 -17.108 -4.075 1.00 92.00 89 PHE A CA 1
ATOM 661 C C . PHE A 1 89 ? -11.855 -17.045 -3.121 1.00 92.00 89 PHE A C 1
ATOM 663 O O . PHE A 1 89 ? -12.169 -18.003 -2.409 1.00 92.00 89 PHE A O 1
ATOM 670 N N . GLY A 1 90 ? -12.582 -15.928 -3.179 1.00 77.62 90 GLY A N 1
ATOM 671 C CA . GLY A 1 90 ? -13.827 -15.700 -2.454 1.00 77.62 90 GLY A CA 1
ATOM 672 C C . GLY A 1 90 ? -13.685 -15.724 -0.930 1.00 77.62 90 GLY A C 1
ATOM 673 O O . GLY A 1 90 ? -12.600 -15.818 -0.368 1.00 77.62 90 GLY A O 1
ATOM 674 N N . GLN A 1 91 ? -14.827 -15.683 -0.240 1.00 67.75 91 GLN A N 1
ATOM 675 C CA . GLN A 1 91 ? -14.885 -15.830 1.223 1.00 67.75 91 GLN A CA 1
ATOM 676 C C . GLN A 1 91 ? -14.783 -17.295 1.682 1.00 67.75 91 GLN A C 1
ATOM 678 O O . GLN A 1 91 ? -14.775 -17.563 2.877 1.00 67.75 91 GLN A O 1
ATOM 683 N N . ASN A 1 92 ? -14.694 -18.249 0.749 1.00 72.69 92 ASN A N 1
ATOM 684 C CA . ASN A 1 92 ? -14.563 -19.672 1.068 1.00 72.69 92 ASN A CA 1
ATOM 685 C C . ASN A 1 92 ? -13.121 -20.060 1.441 1.00 72.69 92 ASN A C 1
ATOM 687 O O . ASN A 1 92 ? -12.887 -21.201 1.830 1.00 72.69 92 ASN A O 1
ATOM 691 N N . GLY A 1 93 ? -12.157 -19.137 1.323 1.00 82.19 93 GLY A N 1
ATOM 692 C CA . GLY A 1 93 ? -10.817 -19.317 1.886 1.00 82.19 93 GLY A CA 1
ATOM 693 C C . GLY A 1 93 ? -9.847 -20.153 1.050 1.00 82.19 93 GLY A C 1
ATOM 694 O O . GLY A 1 93 ? -8.824 -20.572 1.577 1.00 82.19 93 GLY A O 1
ATOM 695 N N . THR A 1 94 ? -10.141 -20.450 -0.223 1.00 92.69 94 THR A N 1
ATOM 696 C CA . THR A 1 94 ? -9.225 -21.262 -1.048 1.00 92.69 94 THR A CA 1
ATOM 697 C C . THR A 1 94 ? -8.042 -20.421 -1.512 1.00 92.69 94 THR A C 1
ATOM 699 O O . THR A 1 94 ? -8.243 -19.432 -2.218 1.00 92.69 94 THR A O 1
ATOM 702 N N . ILE A 1 95 ? -6.828 -20.829 -1.136 1.00 95.94 95 ILE A N 1
ATOM 703 C CA . ILE A 1 95 ? -5.581 -20.127 -1.451 1.00 95.94 95 ILE A CA 1
ATOM 704 C C . ILE A 1 95 ? -4.707 -20.980 -2.373 1.00 95.94 95 ILE A C 1
ATOM 706 O O . ILE A 1 95 ? -4.531 -22.176 -2.139 1.00 95.94 95 ILE A O 1
ATOM 710 N N . HIS A 1 96 ? -4.147 -20.342 -3.399 1.00 95.31 96 HIS A N 1
ATOM 711 C CA . HIS A 1 96 ? -3.102 -20.893 -4.260 1.00 95.31 96 HIS A CA 1
ATOM 712 C C . HIS A 1 96 ? -1.919 -19.932 -4.322 1.00 95.31 96 HIS A C 1
ATOM 714 O O . HIS A 1 96 ? -2.118 -18.722 -4.287 1.00 95.31 96 HIS A O 1
ATOM 720 N N . ASP A 1 97 ? -0.710 -20.462 -4.470 1.00 96.25 97 ASP A N 1
ATOM 721 C CA . ASP A 1 97 ? 0.511 -19.664 -4.525 1.00 96.25 97 ASP A CA 1
ATOM 722 C C . ASP A 1 97 ? 1.360 -19.967 -5.764 1.00 96.25 97 ASP A C 1
ATOM 724 O O . ASP A 1 97 ? 1.320 -21.058 -6.341 1.00 96.25 97 ASP A O 1
ATOM 728 N N . PHE A 1 98 ? 2.118 -18.960 -6.193 1.00 97.25 98 PHE A N 1
ATOM 729 C CA . PHE A 1 98 ? 2.975 -19.004 -7.370 1.00 97.25 98 PHE A CA 1
ATOM 730 C C . PHE A 1 98 ? 4.361 -18.474 -7.027 1.00 97.25 98 PHE A C 1
ATOM 732 O O . PHE A 1 98 ? 4.501 -17.422 -6.407 1.00 97.25 98 PHE A O 1
ATOM 739 N N . LYS A 1 99 ? 5.399 -19.173 -7.489 1.00 96.56 99 LYS A N 1
ATOM 740 C CA . LYS A 1 99 ? 6.794 -18.802 -7.243 1.00 96.56 99 LYS A CA 1
ATOM 741 C C . LYS A 1 99 ? 7.519 -18.490 -8.547 1.00 96.56 99 LYS A C 1
ATOM 743 O O . LYS A 1 99 ? 7.430 -19.256 -9.508 1.00 96.56 99 LYS A O 1
ATOM 748 N N . ALA A 1 100 ? 8.279 -17.397 -8.563 1.00 91.75 100 ALA A N 1
ATOM 749 C CA . ALA A 1 100 ? 9.205 -17.115 -9.652 1.00 91.75 100 ALA A CA 1
ATOM 750 C C . ALA A 1 100 ? 10.321 -18.173 -9.699 1.00 91.75 100 ALA A C 1
ATOM 752 O O . ALA A 1 100 ? 10.776 -18.664 -8.666 1.00 91.75 100 ALA A O 1
ATOM 753 N N . ASN A 1 101 ? 10.822 -18.497 -10.894 1.00 91.62 101 ASN A N 1
ATOM 754 C CA . ASN A 1 101 ? 12.003 -19.355 -11.037 1.00 91.62 101 ASN A CA 1
ATOM 755 C C . ASN A 1 101 ? 13.296 -18.561 -10.762 1.00 91.62 101 ASN A C 1
ATOM 757 O O . ASN A 1 101 ? 14.132 -18.372 -11.644 1.00 91.62 101 ASN A O 1
ATOM 761 N N . ALA A 1 102 ? 13.399 -18.021 -9.551 1.00 88.31 102 ALA A N 1
ATOM 762 C CA . ALA A 1 102 ? 14.517 -17.246 -9.037 1.00 88.31 102 ALA A CA 1
ATOM 763 C C . ALA A 1 102 ? 14.608 -17.430 -7.514 1.00 88.31 102 ALA A C 1
ATOM 765 O O . ALA A 1 102 ? 13.627 -17.767 -6.849 1.00 88.31 102 ALA A O 1
ATOM 766 N N . THR A 1 103 ? 15.800 -17.232 -6.959 1.00 87.38 103 THR A N 1
ATOM 767 C CA . THR A 1 103 ? 16.054 -17.316 -5.515 1.00 87.38 103 THR A CA 1
ATOM 768 C C . THR A 1 103 ? 16.141 -15.925 -4.906 1.00 87.38 103 THR A C 1
ATOM 770 O O . THR A 1 103 ? 16.737 -15.044 -5.523 1.00 87.38 103 THR A O 1
ATOM 773 N N . GLY A 1 104 ? 15.623 -15.763 -3.686 1.00 89.06 104 GLY A N 1
ATOM 774 C CA . GLY A 1 104 ? 15.723 -14.513 -2.928 1.00 89.06 104 GLY A CA 1
ATOM 775 C C . GLY A 1 104 ? 14.855 -13.378 -3.466 1.00 89.06 104 GLY A C 1
ATOM 776 O O . GLY A 1 104 ? 15.247 -12.237 -3.322 1.00 89.06 104 GLY A O 1
ATOM 777 N N . VAL A 1 105 ? 13.738 -13.692 -4.131 1.00 95.69 105 VAL A N 1
ATOM 778 C CA . VAL A 1 105 ? 12.712 -12.695 -4.473 1.00 95.69 105 VAL A CA 1
ATOM 779 C C . VAL A 1 105 ? 11.890 -12.441 -3.218 1.00 95.69 105 VAL A C 1
ATOM 781 O O . VAL A 1 105 ? 11.396 -13.410 -2.646 1.00 95.69 105 VAL A O 1
ATOM 784 N N . GLU A 1 106 ? 11.721 -11.184 -2.832 1.00 96.31 106 GLU A N 1
ATOM 785 C CA . GLU A 1 106 ? 10.949 -10.771 -1.658 1.00 96.31 106 GLU A CA 1
ATOM 786 C C . GLU A 1 106 ? 9.832 -9.839 -2.142 1.00 96.31 106 GLU A C 1
ATOM 788 O O . GLU A 1 106 ? 10.036 -8.638 -2.236 1.00 96.31 106 GLU A O 1
ATOM 793 N N . PRO A 1 107 ? 8.681 -10.364 -2.595 1.00 97.50 107 PRO A N 1
ATOM 794 C CA . PRO A 1 107 ? 7.616 -9.524 -3.120 1.00 97.50 107 PRO A CA 1
ATOM 795 C C . PRO A 1 107 ? 7.000 -8.698 -1.984 1.00 97.50 107 PRO A C 1
ATOM 797 O O . PRO A 1 107 ? 6.508 -9.275 -1.019 1.00 97.50 107 PRO A O 1
ATOM 800 N N . ASP A 1 108 ? 6.997 -7.376 -2.126 1.00 95.75 108 ASP A N 1
ATOM 801 C CA . ASP A 1 108 ? 6.547 -6.439 -1.086 1.00 95.75 108 ASP A CA 1
ATOM 802 C C . ASP A 1 108 ? 5.140 -5.905 -1.422 1.00 95.75 108 ASP A C 1
ATOM 804 O O . ASP A 1 108 ? 4.137 -6.508 -1.028 1.00 95.75 108 ASP A O 1
ATOM 808 N N . SER A 1 109 ? 5.033 -4.874 -2.270 1.00 97.38 109 SER A N 1
ATOM 809 C CA . SER A 1 109 ? 3.758 -4.320 -2.755 1.00 97.38 109 SER A CA 1
ATOM 810 C C . SER A 1 109 ? 3.337 -4.912 -4.102 1.00 97.38 109 SER A C 1
ATOM 812 O O . SER A 1 109 ? 4.165 -5.426 -4.856 1.00 97.38 109 SER A O 1
ATOM 814 N N . LEU A 1 110 ? 2.049 -4.804 -4.459 1.00 98.06 110 LEU A N 1
ATOM 815 C CA . LEU A 1 110 ? 1.545 -5.257 -5.757 1.00 98.06 110 LEU A CA 1
ATOM 816 C C . LEU A 1 110 ? 0.455 -4.367 -6.369 1.00 98.06 110 LEU A C 1
ATOM 818 O O . LEU A 1 110 ? -0.320 -3.714 -5.679 1.00 98.06 110 LEU A O 1
ATOM 822 N N . ALA A 1 111 ? 0.345 -4.425 -7.695 1.00 97.94 111 ALA A N 1
ATOM 823 C CA . ALA A 1 111 ? -0.703 -3.800 -8.490 1.00 97.94 111 ALA A CA 1
ATOM 824 C C . ALA A 1 111 ? -1.161 -4.731 -9.621 1.00 97.94 111 ALA A C 1
ATOM 826 O O . ALA A 1 111 ? -0.421 -5.599 -10.081 1.00 97.94 111 ALA A O 1
ATOM 827 N N . MET A 1 112 ? -2.389 -4.544 -10.104 1.00 97.69 112 MET A N 1
ATOM 828 C CA . MET A 1 112 ? -2.940 -5.317 -11.218 1.00 97.69 112 MET A CA 1
ATOM 829 C C . MET A 1 112 ? -3.180 -4.416 -12.421 1.00 97.69 112 MET A C 1
ATOM 831 O O . MET A 1 112 ? -3.802 -3.364 -12.295 1.00 97.69 112 MET A O 1
ATOM 835 N N . ASP A 1 113 ? -2.728 -4.842 -13.597 1.00 96.50 113 ASP A N 1
ATOM 836 C CA . ASP A 1 113 ? -3.026 -4.121 -14.833 1.00 96.50 113 ASP A CA 1
ATOM 837 C C . ASP A 1 113 ? -4.343 -4.565 -15.488 1.00 96.50 113 ASP A C 1
ATOM 839 O O . ASP A 1 113 ? -4.955 -5.570 -15.121 1.00 96.50 113 ASP A O 1
ATOM 843 N N . MET A 1 114 ? -4.778 -3.833 -16.519 1.00 93.81 114 MET A N 1
ATOM 844 C CA . MET A 1 114 ? -6.039 -4.099 -17.229 1.00 93.81 114 MET A CA 1
ATOM 845 C C . MET A 1 114 ? -6.105 -5.473 -17.920 1.00 93.81 114 MET A C 1
ATOM 847 O O . MET A 1 114 ? -7.176 -5.884 -18.362 1.00 93.81 114 MET A O 1
ATOM 851 N N . ARG A 1 115 ? -4.978 -6.186 -18.049 1.00 94.75 115 ARG A N 1
ATOM 852 C CA . ARG A 1 115 ? -4.912 -7.543 -18.613 1.00 94.75 115 ARG A CA 1
ATOM 853 C C . ARG A 1 115 ? -4.908 -8.621 -17.524 1.00 94.75 115 ARG A C 1
ATOM 855 O O . ARG A 1 115 ? -4.762 -9.798 -17.851 1.00 94.75 115 ARG A O 1
ATOM 862 N N . GLY A 1 116 ? -5.058 -8.234 -16.257 1.00 95.62 116 GLY A N 1
ATOM 863 C CA . GLY A 1 116 ? -5.051 -9.135 -15.109 1.00 95.62 116 GLY A CA 1
ATOM 864 C C . GLY A 1 116 ? -3.660 -9.645 -14.739 1.00 95.62 116 GLY A C 1
ATOM 865 O O . GLY A 1 116 ? -3.555 -10.679 -14.086 1.00 95.62 116 GLY A O 1
ATOM 866 N N . ARG A 1 117 ? -2.588 -8.974 -15.180 1.00 97.69 117 ARG A N 1
ATOM 867 C CA . ARG A 1 117 ? -1.224 -9.321 -14.759 1.00 97.69 117 ARG A CA 1
ATOM 868 C C . ARG A 1 117 ? -0.906 -8.603 -13.459 1.00 97.69 117 ARG A C 1
ATOM 870 O O . ARG A 1 117 ? -1.322 -7.461 -13.268 1.00 97.69 117 ARG A O 1
ATOM 877 N N . ILE A 1 118 ? -0.164 -9.285 -12.601 1.00 98.50 118 ILE A N 1
ATOM 878 C CA . ILE A 1 118 ? 0.230 -8.796 -11.287 1.00 98.50 118 ILE A CA 1
ATOM 879 C C . ILE A 1 118 ? 1.638 -8.237 -11.391 1.00 98.50 118 ILE A C 1
ATOM 881 O O . ILE A 1 118 ? 2.564 -8.944 -11.777 1.00 98.50 118 ILE A O 1
ATOM 885 N N . TRP A 1 119 ? 1.790 -6.966 -11.072 1.00 98.69 119 TRP A N 1
ATOM 886 C CA . TRP A 1 119 ? 3.070 -6.294 -10.952 1.00 98.69 119 TRP A CA 1
ATOM 887 C C . TRP A 1 119 ? 3.415 -6.165 -9.480 1.00 98.69 119 TRP A C 1
ATOM 889 O O . TRP A 1 119 ? 2.520 -5.878 -8.693 1.00 98.69 119 TRP A O 1
ATOM 899 N N . PHE A 1 120 ? 4.670 -6.381 -9.103 1.00 98.75 120 PHE A N 1
ATOM 900 C CA . PHE A 1 120 ? 5.093 -6.271 -7.708 1.00 98.75 120 PHE A CA 1
ATOM 901 C C . PHE A 1 120 ? 6.508 -5.716 -7.573 1.00 98.75 120 PHE A C 1
ATOM 903 O O . PHE A 1 120 ? 7.338 -5.894 -8.470 1.00 98.75 120 PHE A O 1
ATOM 910 N N . SER A 1 121 ? 6.761 -5.026 -6.467 1.00 98.44 121 SER A N 1
ATOM 911 C CA . SER A 1 121 ? 8.089 -4.575 -6.056 1.00 98.44 121 SER A CA 1
ATOM 912 C C . SER A 1 121 ? 8.833 -5.691 -5.323 1.00 98.44 121 SER A C 1
ATOM 914 O O . SER A 1 121 ? 8.228 -6.563 -4.704 1.00 98.44 121 SER A O 1
ATOM 916 N N . ASP A 1 122 ? 10.155 -5.688 -5.448 1.00 97.56 122 ASP A N 1
ATOM 917 C CA . ASP A 1 122 ? 11.069 -6.630 -4.809 1.00 97.56 122 ASP A CA 1
ATOM 918 C C . ASP A 1 122 ? 12.276 -5.834 -4.287 1.00 97.56 122 ASP A C 1
ATOM 920 O O . ASP A 1 122 ? 13.180 -5.530 -5.083 1.00 97.56 122 ASP A O 1
ATOM 924 N N . PRO A 1 123 ? 12.279 -5.420 -3.002 1.00 95.50 123 PRO A N 1
ATOM 925 C CA . PRO A 1 123 ? 13.353 -4.625 -2.414 1.00 95.50 123 PRO A CA 1
ATOM 926 C C . PRO A 1 123 ? 14.670 -5.390 -2.245 1.00 95.50 123 PRO A C 1
ATOM 928 O O . PRO A 1 123 ? 15.700 -4.766 -1.981 1.00 95.50 123 PRO A O 1
ATOM 931 N N . SER A 1 124 ? 14.673 -6.714 -2.431 1.00 92.44 124 SER A N 1
ATOM 932 C CA . SER A 1 124 ? 15.856 -7.548 -2.238 1.00 92.44 124 SER A CA 1
ATOM 933 C C . SER A 1 124 ? 17.017 -7.195 -3.186 1.00 92.44 124 SER A C 1
ATOM 935 O O . SER A 1 124 ? 16.862 -6.796 -4.350 1.00 92.44 124 SER A O 1
ATOM 937 N N . GLY A 1 125 ? 18.244 -7.388 -2.696 1.00 90.25 125 GLY A N 1
ATOM 938 C CA . GLY A 1 125 ? 19.463 -7.177 -3.476 1.00 90.25 125 GLY A CA 1
ATOM 939 C C . GLY A 1 125 ? 19.577 -5.749 -4.021 1.00 90.25 125 GLY A C 1
ATOM 940 O O . GLY A 1 125 ? 19.617 -4.790 -3.260 1.00 90.25 125 GLY A O 1
ATOM 941 N N . GLN A 1 126 ? 19.669 -5.601 -5.349 1.00 91.69 126 GLN A N 1
ATOM 942 C CA . GLN A 1 126 ? 19.749 -4.274 -5.972 1.00 91.69 126 GLN A CA 1
ATOM 943 C C . GLN A 1 126 ? 18.399 -3.544 -6.073 1.00 91.69 126 GLN A C 1
ATOM 945 O O . GLN A 1 126 ? 18.408 -2.372 -6.435 1.00 91.69 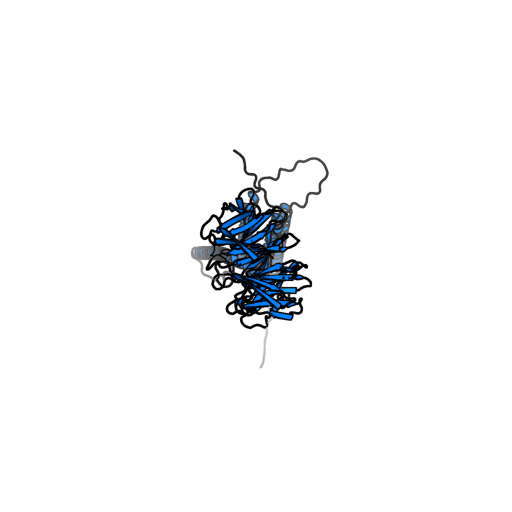126 GLN A O 1
ATOM 950 N N . GLY A 1 127 ? 17.282 -4.224 -5.794 1.00 95.69 127 GLY A N 1
ATOM 951 C CA . GLY A 1 127 ? 15.929 -3.772 -6.096 1.00 95.69 127 GLY A CA 1
ATOM 952 C C . GLY A 1 127 ? 15.470 -4.151 -7.509 1.00 95.69 127 GLY A C 1
ATOM 953 O O . GLY A 1 127 ? 16.214 -4.069 -8.495 1.00 95.69 127 GLY A O 1
ATOM 954 N N . SER A 1 128 ? 14.224 -4.605 -7.622 1.00 97.19 128 SER A N 1
ATOM 955 C CA . SER A 1 128 ? 13.573 -4.856 -8.907 1.00 97.19 128 SER A CA 1
ATOM 956 C C . SER A 1 128 ? 12.058 -4.696 -8.851 1.00 97.19 128 SER A C 1
ATOM 958 O O . SER A 1 128 ? 11.442 -4.741 -7.795 1.00 97.19 128 SER A O 1
ATOM 960 N N . VAL A 1 129 ? 11.456 -4.561 -10.028 1.00 98.25 129 VAL A N 1
ATOM 961 C CA . VAL A 1 129 ? 10.021 -4.730 -10.254 1.00 98.25 129 VAL A CA 1
ATOM 962 C C . VAL A 1 129 ? 9.811 -6.014 -11.044 1.00 98.25 129 VAL A C 1
ATOM 964 O O . VAL A 1 129 ? 10.602 -6.362 -11.923 1.00 98.25 129 VAL A O 1
ATOM 967 N N . TRP A 1 130 ? 8.736 -6.731 -10.764 1.00 98.25 130 TRP A N 1
ATOM 968 C CA . TRP A 1 130 ? 8.378 -7.961 -11.452 1.00 98.25 130 TRP A CA 1
ATOM 969 C C . TRP A 1 130 ? 6.975 -7.881 -12.035 1.00 98.25 130 TRP A C 1
ATOM 971 O O . TRP A 1 130 ? 6.116 -7.154 -11.551 1.00 98.25 130 TRP A O 1
ATOM 981 N N . MET A 1 131 ? 6.743 -8.673 -13.077 1.00 98.06 131 MET A N 1
ATOM 982 C CA . MET A 1 131 ? 5.430 -8.919 -13.659 1.00 98.06 131 MET A CA 1
ATOM 983 C C . MET A 1 131 ? 5.162 -10.416 -13.684 1.00 98.06 131 MET A C 1
ATOM 985 O O . MET A 1 131 ? 5.959 -11.185 -14.221 1.00 98.06 131 MET A O 1
ATOM 989 N N . PHE A 1 132 ? 4.023 -10.809 -13.139 1.00 98.50 132 PHE A N 1
ATOM 990 C CA . PHE A 1 132 ? 3.477 -12.149 -13.148 1.00 98.50 132 PHE A CA 1
ATOM 991 C C . PHE A 1 132 ? 2.202 -12.188 -13.994 1.00 98.50 132 PHE A C 1
ATOM 993 O O . PHE A 1 132 ? 1.248 -11.447 -13.757 1.00 98.50 132 PHE A O 1
ATOM 1000 N N . ASN A 1 133 ? 2.166 -13.075 -14.986 1.00 97.62 133 ASN A N 1
ATOM 1001 C CA . ASN A 1 133 ? 0.964 -13.345 -15.764 1.00 97.62 133 ASN A CA 1
ATOM 1002 C C . ASN A 1 133 ? 0.293 -14.639 -15.273 1.00 97.62 133 ASN A C 1
ATOM 1004 O O . ASN A 1 133 ? 0.795 -15.720 -15.599 1.00 97.62 133 ASN A O 1
ATOM 1008 N N . PRO A 1 134 ? -0.853 -14.564 -14.572 1.00 96.06 134 PRO A N 1
ATOM 1009 C CA . PRO A 1 134 ? -1.524 -15.743 -14.025 1.00 96.06 134 PRO A CA 1
ATOM 1010 C C . PRO A 1 134 ? -2.133 -16.661 -15.092 1.00 96.06 134 PRO A C 1
ATOM 1012 O O . PRO A 1 134 ? -2.357 -17.835 -14.829 1.00 96.06 134 PRO A O 1
ATOM 1015 N N . ASN A 1 135 ? -2.363 -16.173 -16.316 1.00 95.50 135 ASN A N 1
ATOM 1016 C CA . ASN A 1 135 ? -2.904 -17.004 -17.398 1.00 95.50 135 ASN A CA 1
ATOM 1017 C C . ASN A 1 135 ? -1.843 -17.916 -18.027 1.00 95.50 135 ASN A C 1
ATOM 1019 O O . ASN A 1 135 ? -2.171 -18.961 -18.580 1.00 95.50 135 ASN A O 1
ATOM 1023 N N . THR A 1 136 ? -0.574 -17.505 -17.984 1.00 96.94 136 THR A N 1
ATOM 1024 C CA . THR A 1 136 ? 0.543 -18.248 -18.593 1.00 96.94 136 THR A CA 1
ATOM 1025 C C . THR A 1 136 ? 1.553 -18.754 -17.567 1.00 96.94 136 THR A C 1
ATOM 1027 O O . THR A 1 136 ? 2.484 -19.455 -17.944 1.00 96.94 136 THR A O 1
ATOM 1030 N N . ILE A 1 137 ? 1.404 -18.370 -16.295 1.00 96.12 137 ILE A N 1
ATOM 1031 C CA . ILE A 1 137 ? 2.334 -18.641 -15.189 1.00 96.12 137 ILE A CA 1
ATOM 1032 C C . ILE A 1 137 ? 3.764 -18.179 -15.521 1.00 96.12 137 ILE A C 1
ATOM 1034 O O . ILE A 1 137 ? 4.753 -18.862 -15.276 1.00 96.12 137 ILE A O 1
ATOM 1038 N N . VAL A 1 138 ? 3.878 -16.996 -16.134 1.00 96.44 138 VAL A N 1
ATOM 1039 C CA . VAL A 1 138 ? 5.173 -16.418 -16.527 1.00 96.44 138 VAL A CA 1
ATOM 1040 C C . VAL A 1 138 ? 5.513 -15.253 -15.616 1.00 96.44 138 VAL A C 1
ATOM 1042 O O . VAL A 1 138 ? 4.714 -14.329 -15.476 1.00 96.44 138 VAL A O 1
ATOM 1045 N N . PHE A 1 139 ? 6.726 -15.286 -15.065 1.00 97.75 139 PHE A N 1
ATOM 1046 C CA . PHE A 1 139 ? 7.337 -14.184 -14.331 1.00 97.75 139 PHE A CA 1
ATOM 1047 C C . PHE A 1 139 ? 8.378 -13.482 -15.197 1.00 97.75 139 PHE A C 1
ATOM 1049 O O . PHE A 1 139 ? 9.137 -14.127 -15.925 1.00 97.75 139 PHE A O 1
ATOM 1056 N N . ARG A 1 140 ? 8.448 -12.158 -15.091 1.00 96.31 140 ARG A N 1
ATOM 1057 C CA . ARG A 1 140 ? 9.475 -11.339 -15.730 1.00 96.31 140 ARG A CA 1
ATOM 1058 C C . ARG A 1 140 ? 9.996 -10.297 -14.757 1.00 96.31 140 ARG A C 1
ATOM 1060 O O . ARG A 1 140 ? 9.199 -9.587 -14.157 1.00 96.31 140 ARG A O 1
ATOM 1067 N N . ARG A 1 141 ? 11.319 -10.189 -14.667 1.00 96.38 141 ARG A N 1
ATOM 1068 C CA . ARG A 1 141 ? 12.027 -9.224 -13.823 1.00 96.38 141 ARG A CA 1
ATOM 1069 C C . ARG A 1 141 ? 12.439 -7.980 -14.608 1.00 96.38 141 ARG A C 1
ATOM 1071 O O . ARG A 1 141 ? 12.842 -8.090 -15.768 1.00 96.38 141 ARG A O 1
ATOM 1078 N N . PHE A 1 142 ? 12.406 -6.839 -13.933 1.00 96.56 142 PHE A N 1
ATOM 1079 C CA . PHE A 1 142 ? 12.911 -5.539 -14.355 1.00 96.56 142 PHE A CA 1
ATOM 1080 C C . PHE A 1 142 ? 13.800 -4.999 -13.227 1.00 96.56 142 PHE A C 1
ATOM 1082 O O . PHE A 1 142 ? 13.301 -4.573 -12.190 1.00 96.56 142 PHE A O 1
ATOM 1089 N N . SER A 1 143 ? 15.119 -5.082 -13.389 1.00 95.38 143 SER A N 1
ATOM 1090 C CA . SER A 1 143 ? 16.065 -4.509 -12.424 1.00 95.38 143 SER A CA 1
ATOM 1091 C C . SER A 1 143 ? 15.946 -2.987 -12.390 1.00 95.38 143 SER A C 1
ATOM 1093 O O . SER A 1 143 ? 15.799 -2.382 -13.453 1.00 95.38 143 SER A O 1
ATOM 1095 N N . THR A 1 144 ? 16.037 -2.385 -11.202 1.00 96.69 144 THR A N 1
ATOM 1096 C CA . THR A 1 144 ? 16.151 -0.923 -11.072 1.00 96.69 144 THR A CA 1
ATOM 1097 C C . THR A 1 144 ? 17.469 -0.420 -11.666 1.00 96.69 144 THR A C 1
ATOM 1099 O O . THR A 1 144 ? 18.456 -1.164 -11.709 1.00 96.69 144 THR A O 1
ATOM 1102 N N . ASN A 1 145 ? 17.513 0.829 -12.134 1.00 94.94 145 ASN A N 1
ATOM 1103 C CA . ASN A 1 145 ? 18.761 1.443 -12.600 1.00 94.94 145 ASN A CA 1
ATOM 1104 C C . ASN A 1 145 ? 19.621 1.902 -11.414 1.00 94.94 145 ASN A C 1
ATOM 1106 O O . ASN A 1 145 ? 20.850 1.948 -11.519 1.00 94.94 145 ASN A O 1
ATOM 1110 N N . THR A 1 146 ? 18.984 2.218 -10.286 1.00 92.81 146 THR A N 1
ATOM 1111 C CA . THR A 1 146 ? 19.658 2.564 -9.033 1.00 92.81 146 THR A CA 1
ATOM 1112 C C . THR A 1 146 ? 19.946 1.314 -8.199 1.00 92.81 146 THR A C 1
ATOM 1114 O O . THR A 1 146 ? 19.088 0.449 -8.022 1.00 92.81 146 THR A O 1
ATOM 1117 N N . ALA A 1 147 ? 21.178 1.203 -7.694 1.00 90.56 147 ALA A N 1
ATOM 1118 C CA . ALA A 1 147 ? 21.588 0.117 -6.808 1.00 90.56 147 ALA A CA 1
ATOM 1119 C C . ALA A 1 147 ? 21.068 0.347 -5.385 1.00 90.56 147 ALA A C 1
ATOM 1121 O O . ALA A 1 147 ? 21.117 1.474 -4.894 1.00 90.56 147 ALA A O 1
ATOM 1122 N N . ASN A 1 148 ? 20.653 -0.729 -4.710 1.00 89.69 148 ASN A N 1
ATOM 1123 C CA . ASN A 1 148 ? 20.049 -0.680 -3.373 1.00 89.69 148 ASN A CA 1
ATOM 1124 C C . ASN A 1 148 ? 18.884 0.324 -3.331 1.00 89.69 148 ASN A C 1
ATOM 1126 O O . ASN A 1 148 ? 18.818 1.163 -2.435 1.00 89.69 148 ASN A O 1
ATOM 1130 N N . SER A 1 149 ? 18.022 0.292 -4.347 1.00 93.94 149 SER A N 1
ATOM 1131 C CA . SER A 1 149 ? 16.928 1.253 -4.535 1.00 93.94 149 SER A CA 1
ATOM 1132 C C . SER A 1 149 ? 15.788 1.083 -3.528 1.00 93.94 149 SER A C 1
ATOM 1134 O O . SER A 1 149 ? 15.117 2.062 -3.208 1.00 93.94 149 SER A O 1
ATOM 1136 N N . PHE A 1 150 ? 15.594 -0.135 -3.010 1.00 96.25 150 PHE A N 1
ATOM 1137 C CA . PHE A 1 150 ? 14.483 -0.507 -2.126 1.00 96.25 150 PHE A CA 1
ATOM 1138 C C . PHE A 1 150 ? 13.126 -0.058 -2.706 1.00 96.25 150 PHE A C 1
ATOM 1140 O O . PHE A 1 150 ? 12.501 0.874 -2.190 1.00 96.25 150 PHE A O 1
ATOM 1147 N N . PRO A 1 151 ? 12.685 -0.642 -3.838 1.00 97.62 151 PRO A N 1
ATOM 1148 C CA . PRO A 1 151 ? 11.362 -0.378 -4.376 1.00 97.62 151 PRO A CA 1
ATOM 1149 C C . PRO A 1 151 ? 10.276 -0.799 -3.381 1.00 97.62 151 PRO A C 1
ATOM 1151 O O . PRO A 1 151 ? 10.285 -1.944 -2.941 1.00 97.62 151 PRO A O 1
ATOM 1154 N N . LEU A 1 152 ? 9.342 0.100 -3.066 1.00 95.94 152 LEU A N 1
ATOM 1155 C CA . LEU A 1 152 ? 8.271 -0.147 -2.093 1.00 95.94 152 LEU A CA 1
ATOM 1156 C C . LEU A 1 152 ? 6.902 -0.171 -2.767 1.00 95.94 152 LEU A C 1
ATOM 1158 O O . LEU A 1 152 ? 6.371 -1.241 -3.036 1.00 95.94 152 LEU A O 1
ATOM 1162 N N . PHE A 1 153 ? 6.321 0.991 -3.066 1.00 97.88 153 PHE A N 1
ATOM 1163 C CA . PHE A 1 153 ? 4.957 1.087 -3.582 1.00 97.88 153 PHE A CA 1
ATOM 1164 C C . PHE A 1 153 ? 4.942 0.979 -5.103 1.00 97.88 153 PHE A C 1
ATOM 1166 O O . PHE A 1 153 ? 5.839 1.493 -5.767 1.00 97.88 153 PHE A O 1
ATOM 1173 N N . ILE A 1 154 ? 3.902 0.357 -5.661 1.00 98.12 154 ILE A N 1
ATOM 1174 C CA . ILE A 1 154 ? 3.732 0.186 -7.105 1.00 98.12 154 ILE A CA 1
ATOM 1175 C C . ILE A 1 154 ? 2.293 0.484 -7.527 1.00 98.12 154 ILE A C 1
ATOM 1177 O O . ILE A 1 154 ? 1.338 0.072 -6.874 1.00 98.12 154 ILE A O 1
ATOM 1181 N N . PHE A 1 155 ? 2.118 1.168 -8.655 1.00 96.50 155 PHE A N 1
ATOM 1182 C CA . PHE A 1 155 ? 0.815 1.317 -9.296 1.00 96.50 155 PHE A CA 1
ATOM 1183 C C . PHE A 1 155 ? 0.936 1.318 -10.822 1.00 96.50 155 PHE A C 1
ATOM 1185 O O . PHE A 1 155 ? 2.008 1.519 -11.391 1.00 96.50 155 PHE A O 1
ATOM 1192 N N . ILE A 1 156 ? -0.189 1.073 -11.491 1.00 96.38 156 ILE A N 1
ATOM 1193 C CA . ILE A 1 156 ? -0.288 1.080 -12.952 1.00 96.38 156 ILE A CA 1
ATOM 1194 C C . ILE A 1 156 ? -1.138 2.275 -13.360 1.00 96.38 156 ILE A C 1
ATOM 1196 O O . ILE A 1 156 ? -2.261 2.430 -12.871 1.00 96.38 156 ILE A O 1
ATOM 1200 N N . ASP A 1 157 ? -0.615 3.123 -14.240 1.00 93.12 157 ASP A N 1
ATOM 1201 C CA . ASP A 1 157 ? -1.369 4.271 -14.735 1.00 93.12 157 ASP A CA 1
ATOM 1202 C C . ASP A 1 157 ? -2.368 3.885 -15.844 1.00 93.12 157 ASP A C 1
ATOM 1204 O O . ASP A 1 157 ? -2.473 2.735 -16.280 1.00 93.12 157 ASP A O 1
ATOM 1208 N N . GLN A 1 158 ? -3.132 4.869 -16.323 1.00 90.38 158 GLN A N 1
ATOM 1209 C CA . GLN A 1 158 ? -4.153 4.655 -17.354 1.00 90.38 158 GLN A CA 1
ATOM 1210 C C . GLN A 1 158 ? -3.576 4.288 -18.732 1.00 90.38 158 GLN A C 1
ATOM 1212 O O . GLN A 1 158 ? -4.306 3.766 -19.575 1.00 90.38 158 GLN A O 1
ATOM 1217 N N . THR A 1 159 ? -2.292 4.559 -18.972 1.00 91.12 159 THR A N 1
ATOM 1218 C CA . THR A 1 159 ? -1.586 4.204 -20.211 1.00 91.12 159 THR A CA 1
ATOM 1219 C C . THR A 1 159 ? -1.019 2.783 -2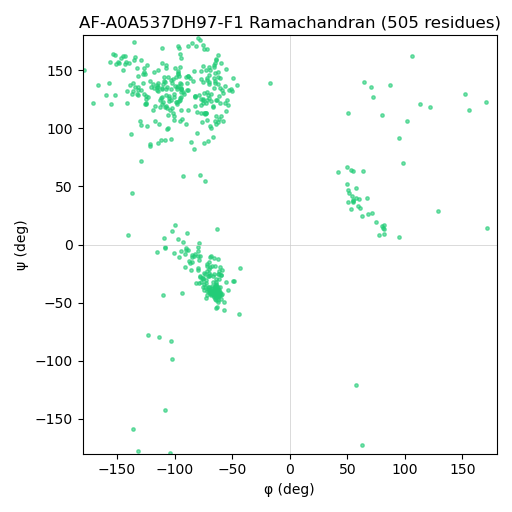0.162 1.00 91.12 159 THR A C 1
ATOM 1221 O O . THR A 1 159 ? -0.736 2.193 -21.206 1.00 91.12 159 THR A O 1
ATOM 1224 N N . GLY A 1 160 ? -0.932 2.203 -18.962 1.00 93.19 160 GLY A N 1
ATOM 1225 C CA . GLY A 1 160 ? -0.359 0.888 -18.703 1.00 93.19 160 GLY A CA 1
ATOM 1226 C C . GLY A 1 160 ? 1.112 0.931 -18.290 1.00 93.19 160 GLY A C 1
ATOM 1227 O O . GLY A 1 160 ? 1.710 -0.141 -18.166 1.00 93.19 160 GLY A O 1
ATOM 1228 N N . ASN A 1 161 ? 1.682 2.121 -18.074 1.00 95.81 161 ASN A N 1
ATOM 1229 C CA . ASN A 1 161 ? 3.017 2.261 -17.502 1.00 95.81 161 ASN A CA 1
ATOM 1230 C C . ASN A 1 161 ? 2.990 1.913 -16.016 1.00 95.81 161 ASN A C 1
ATOM 1232 O O . ASN A 1 161 ? 1.980 2.078 -15.324 1.00 95.81 161 ASN A O 1
ATOM 1236 N N . VAL A 1 162 ? 4.122 1.406 -15.544 1.00 98.06 162 VAL A N 1
ATOM 1237 C CA . VAL A 1 162 ? 4.282 0.918 -14.175 1.00 98.06 162 VAL A CA 1
ATOM 1238 C C . VAL A 1 162 ? 5.112 1.920 -13.408 1.00 98.06 162 VAL A C 1
ATOM 1240 O O . VAL A 1 162 ? 6.269 2.143 -13.748 1.00 98.06 162 VAL A O 1
ATOM 1243 N N . TRP A 1 163 ? 4.531 2.502 -12.376 1.00 98.06 163 TRP A N 1
ATOM 1244 C CA . TRP A 1 163 ? 5.178 3.496 -11.540 1.00 98.06 163 TRP A CA 1
ATOM 1245 C C . TRP A 1 163 ? 5.473 2.899 -10.176 1.00 98.06 163 TRP A C 1
ATOM 1247 O O . TRP A 1 163 ? 4.656 2.147 -9.642 1.00 98.06 163 TRP A O 1
ATOM 1257 N N . PHE A 1 164 ? 6.627 3.232 -9.612 1.00 98.31 164 PHE A N 1
ATOM 1258 C CA . PHE A 1 164 ? 7.031 2.735 -8.305 1.00 98.31 164 PHE A CA 1
ATOM 1259 C C . PHE A 1 164 ? 7.905 3.738 -7.555 1.00 98.31 164 PHE A C 1
ATOM 1261 O O . PHE A 1 164 ? 8.523 4.614 -8.158 1.00 98.31 164 PHE A O 1
ATOM 1268 N N . THR A 1 165 ? 7.947 3.629 -6.233 1.00 98.44 165 THR A N 1
ATOM 1269 C CA . THR A 1 165 ? 8.835 4.429 -5.379 1.00 98.44 165 THR A CA 1
ATOM 1270 C C . THR A 1 165 ? 10.068 3.634 -5.000 1.00 98.44 165 THR A C 1
ATOM 1272 O O . THR A 1 165 ? 9.978 2.432 -4.785 1.00 98.44 165 THR A O 1
ATOM 1275 N N . GLU A 1 166 ? 11.210 4.308 -4.903 1.00 98.19 166 GLU A N 1
ATOM 1276 C CA . GLU A 1 166 ? 12.473 3.762 -4.407 1.00 98.19 166 GLU A CA 1
ATOM 1277 C C . GLU A 1 166 ? 12.842 4.461 -3.098 1.00 98.19 166 GLU A C 1
ATOM 1279 O O . GLU A 1 166 ? 13.290 5.612 -3.112 1.00 98.19 166 GLU A O 1
ATOM 1284 N N . VAL A 1 167 ? 12.649 3.784 -1.966 1.00 96.88 167 VAL A N 1
ATOM 1285 C CA . VAL A 1 167 ? 12.760 4.401 -0.636 1.00 96.88 167 VAL A CA 1
ATOM 1286 C C . VAL A 1 167 ? 14.189 4.880 -0.380 1.00 96.88 167 VAL A C 1
ATOM 1288 O O . VAL A 1 167 ? 14.419 6.058 -0.113 1.00 96.88 167 VAL A O 1
ATOM 1291 N N . THR A 1 168 ? 15.174 3.992 -0.508 1.00 95.56 168 THR A N 1
ATOM 1292 C CA . THR A 1 168 ? 16.596 4.334 -0.328 1.00 95.56 168 THR A CA 1
ATOM 1293 C C . THR A 1 168 ? 17.220 4.880 -1.607 1.00 95.56 168 THR A C 1
ATOM 1295 O O . THR A 1 168 ? 18.204 5.614 -1.548 1.00 95.56 168 THR A O 1
ATOM 1298 N N . GLY A 1 169 ? 16.630 4.574 -2.767 1.00 96.56 169 GLY A N 1
ATOM 1299 C CA . GLY A 1 169 ? 16.991 5.186 -4.043 1.00 96.56 169 GLY A CA 1
ATOM 1300 C C . GLY A 1 169 ? 16.574 6.655 -4.152 1.00 96.56 169 GLY A C 1
ATOM 1301 O O . GLY A 1 169 ? 17.089 7.357 -5.015 1.00 96.56 169 GLY A O 1
ATOM 1302 N N . ASN A 1 170 ? 15.692 7.161 -3.286 1.00 97.75 170 ASN A N 1
ATOM 1303 C CA . ASN A 1 170 ? 15.195 8.541 -3.301 1.00 97.75 170 ASN A CA 1
ATOM 1304 C C . ASN A 1 170 ? 14.589 8.964 -4.654 1.00 97.75 170 ASN A C 1
ATOM 1306 O O . ASN A 1 170 ? 14.808 10.082 -5.134 1.00 97.75 170 ASN A O 1
ATOM 1310 N N . ARG A 1 171 ? 13.871 8.049 -5.311 1.00 98.06 171 ARG A N 1
ATOM 1311 C CA . ARG A 1 171 ? 13.362 8.225 -6.678 1.00 98.06 171 ARG A CA 1
ATOM 1312 C C . ARG A 1 171 ? 11.914 7.775 -6.816 1.00 98.06 171 ARG A C 1
ATOM 1314 O O . ARG A 1 171 ? 11.431 6.934 -6.061 1.00 98.06 171 ARG A O 1
ATOM 1321 N N . ILE A 1 172 ? 11.258 8.297 -7.848 1.00 98.06 172 ILE A N 1
ATOM 1322 C CA . ILE A 1 172 ? 10.140 7.617 -8.503 1.00 98.06 172 ILE A CA 1
ATOM 1323 C C . ILE A 1 172 ? 10.653 6.965 -9.779 1.00 98.06 172 ILE A C 1
ATOM 1325 O O . ILE A 1 172 ? 11.258 7.637 -10.612 1.00 98.06 172 ILE A O 1
ATOM 1329 N N . GLY A 1 173 ? 10.393 5.674 -9.932 1.00 97.88 173 GLY A N 1
ATOM 1330 C CA . GLY A 1 173 ? 10.641 4.921 -11.149 1.00 97.88 173 GLY A CA 1
ATOM 1331 C C . GLY A 1 173 ? 9.388 4.786 -12.012 1.00 97.88 173 GLY A C 1
ATOM 1332 O O . GLY A 1 173 ? 8.264 4.716 -11.516 1.00 97.88 173 GLY A O 1
ATOM 1333 N N . GLU A 1 174 ? 9.598 4.719 -13.320 1.00 97.81 174 GLU A N 1
ATOM 1334 C CA . GLU A 1 174 ? 8.594 4.476 -14.349 1.00 97.81 174 GLU A CA 1
ATOM 1335 C C . GLU A 1 174 ? 9.115 3.400 -15.305 1.00 97.81 174 GLU A C 1
ATOM 1337 O O . GLU A 1 174 ? 10.217 3.508 -15.842 1.00 97.81 174 GLU A O 1
ATOM 1342 N N . ILE A 1 175 ? 8.316 2.370 -15.568 1.00 98.25 175 ILE A N 1
ATOM 1343 C CA . ILE A 1 175 ? 8.548 1.408 -16.643 1.00 98.25 175 ILE A CA 1
ATOM 1344 C C . ILE A 1 175 ? 7.560 1.711 -17.763 1.00 98.25 175 ILE A C 1
ATOM 1346 O O . ILE A 1 175 ? 6.360 1.446 -17.645 1.00 98.25 175 ILE A O 1
ATOM 1350 N N . LEU A 1 176 ? 8.096 2.185 -18.887 1.00 96.31 176 LEU A N 1
ATOM 1351 C CA . LEU A 1 176 ? 7.362 2.356 -20.134 1.00 96.31 176 LEU A CA 1
ATOM 1352 C C . LEU A 1 176 ? 7.015 0.973 -20.692 1.00 96.31 176 LEU A C 1
ATOM 1354 O O . LEU A 1 176 ? 7.860 0.290 -21.284 1.00 96.31 176 LEU A O 1
ATOM 1358 N N . TYR A 1 177 ? 5.779 0.521 -20.497 1.00 94.88 177 TYR A N 1
ATOM 1359 C CA . TYR A 1 177 ? 5.351 -0.833 -20.850 1.00 94.88 177 TYR A CA 1
ATOM 1360 C C . TYR A 1 177 ? 4.438 -0.820 -22.091 1.00 94.88 177 TYR A C 1
ATOM 1362 O O . TYR A 1 177 ? 3.512 -0.018 -22.146 1.00 94.88 177 TYR A O 1
ATOM 1370 N N . PRO A 1 178 ? 4.631 -1.699 -23.107 1.00 93.06 178 PRO A N 1
ATOM 1371 C CA . PRO A 1 178 ? 5.496 -2.888 -23.174 1.00 93.06 178 PRO A CA 1
ATOM 1372 C C . PRO A 1 178 ? 6.932 -2.654 -23.676 1.00 93.06 178 PRO A C 1
ATOM 1374 O O . PRO A 1 178 ? 7.639 -3.629 -23.948 1.00 93.06 178 PRO A O 1
ATOM 1377 N N . GLY A 1 179 ? 7.371 -1.399 -23.815 1.00 90.69 179 GLY A N 1
ATOM 1378 C CA . GLY A 1 179 ? 8.720 -1.046 -24.283 1.00 90.69 179 GLY A CA 1
ATOM 1379 C C . GLY A 1 179 ? 9.851 -1.548 -23.376 1.00 90.69 179 GLY A C 1
ATOM 1380 O O . GLY A 1 179 ? 10.937 -1.842 -23.864 1.00 90.69 179 GLY A O 1
ATOM 1381 N N . ASN A 1 180 ? 9.564 -1.755 -22.085 1.00 90.38 180 ASN A N 1
ATOM 1382 C CA . ASN A 1 180 ? 10.492 -2.217 -21.044 1.00 90.38 180 ASN A CA 1
ATOM 1383 C C . ASN A 1 180 ? 11.669 -1.266 -20.815 1.00 90.38 180 ASN A C 1
ATOM 1385 O O . ASN A 1 180 ? 12.769 -1.706 -20.492 1.00 90.38 180 ASN A O 1
ATOM 1389 N N . VAL A 1 181 ? 11.431 0.028 -21.014 1.00 95.31 181 VAL A N 1
ATOM 1390 C CA . VAL A 1 181 ? 12.395 1.081 -20.703 1.00 95.31 181 VAL A CA 1
ATOM 1391 C C . VAL A 1 181 ? 12.074 1.597 -19.311 1.00 95.31 181 VAL A C 1
ATOM 1393 O O . VAL A 1 181 ? 10.924 1.945 -19.056 1.00 95.31 181 VAL A O 1
ATOM 1396 N N . MET A 1 182 ? 13.074 1.625 -18.433 1.00 96.31 182 MET A N 1
ATOM 1397 C CA . MET A 1 182 ? 12.943 2.184 -17.093 1.00 96.31 182 MET A CA 1
ATOM 1398 C C . MET A 1 182 ? 13.547 3.584 -17.039 1.00 96.31 182 MET A C 1
ATOM 1400 O O . MET A 1 182 ? 14.692 3.782 -17.453 1.00 96.31 182 MET A O 1
ATOM 1404 N N . VAL A 1 183 ? 12.781 4.529 -16.508 1.00 96.94 183 VAL A N 1
ATOM 1405 C CA . VAL A 1 183 ? 13.182 5.914 -16.254 1.00 96.94 183 VAL A CA 1
ATOM 1406 C C . VAL A 1 183 ? 13.006 6.187 -14.765 1.00 96.94 183 VAL A C 1
ATOM 1408 O O . VAL A 1 183 ? 12.056 5.704 -14.162 1.00 96.94 183 VAL A O 1
ATOM 1411 N N . GLU A 1 184 ? 13.925 6.932 -14.159 1.00 97.25 184 GLU A N 1
ATOM 1412 C CA . GLU A 1 184 ? 13.877 7.274 -12.735 1.00 97.25 184 GLU A CA 1
ATOM 1413 C C . GLU A 1 184 ? 14.013 8.788 -12.552 1.00 97.25 184 GLU A C 1
ATOM 1415 O O . GLU A 1 184 ? 14.840 9.437 -13.200 1.00 97.25 184 GLU A O 1
ATOM 1420 N N . TYR A 1 185 ? 13.223 9.341 -11.636 1.00 97.88 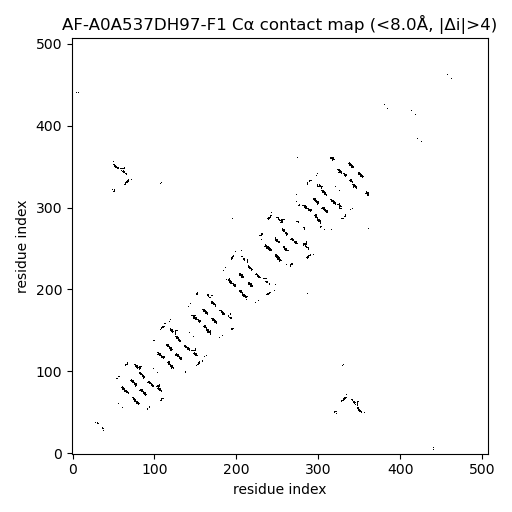185 TYR A N 1
ATOM 1421 C CA . TYR A 1 185 ? 13.150 10.763 -11.324 1.00 97.88 185 TYR A CA 1
ATOM 1422 C C . TYR A 1 185 ? 13.549 10.978 -9.863 1.00 97.88 185 TYR A C 1
ATOM 1424 O O . TYR A 1 185 ? 12.880 10.497 -8.949 1.00 97.88 185 TYR A O 1
ATOM 1432 N N . LEU A 1 186 ? 14.660 11.684 -9.645 1.00 97.69 186 LEU A N 1
ATOM 1433 C CA . LEU A 1 186 ? 15.203 11.971 -8.315 1.00 97.69 186 LEU A CA 1
ATOM 1434 C C . LEU A 1 186 ? 14.329 13.000 -7.584 1.00 97.69 186 LEU A C 1
ATOM 1436 O O . LEU A 1 186 ? 14.038 14.059 -8.146 1.00 97.69 186 LEU A O 1
ATOM 1440 N N . LEU A 1 187 ? 13.962 12.712 -6.332 1.00 97.88 187 LEU A N 1
ATOM 1441 C CA . LEU A 1 187 ? 13.244 13.675 -5.495 1.00 97.88 187 LEU A CA 1
ATOM 1442 C C . LEU A 1 187 ? 14.165 14.845 -5.083 1.00 97.88 187 LEU A C 1
ATOM 1444 O O . LEU A 1 187 ? 15.364 14.629 -4.880 1.00 97.88 187 LEU A O 1
ATOM 1448 N N . PRO A 1 188 ? 13.641 16.083 -4.950 1.00 97.12 188 PRO A N 1
ATOM 1449 C CA . PRO A 1 188 ? 14.463 17.255 -4.638 1.00 97.12 188 PRO A CA 1
ATOM 1450 C C . PRO A 1 188 ? 15.136 17.190 -3.264 1.00 97.12 188 PRO A C 1
ATOM 1452 O O . PRO A 1 188 ? 16.306 17.562 -3.144 1.00 97.12 188 PRO A O 1
ATOM 1455 N N . THR A 1 189 ? 14.421 16.730 -2.236 1.00 96.38 189 THR A N 1
ATOM 1456 C CA . THR A 1 189 ? 14.980 16.494 -0.906 1.00 96.38 189 THR A CA 1
ATOM 1457 C C . THR A 1 189 ? 15.827 15.218 -0.920 1.00 96.38 189 THR A C 1
ATOM 1459 O O . THR A 1 189 ? 15.317 14.145 -1.246 1.00 96.38 189 THR A O 1
ATOM 1462 N N . PRO A 1 190 ? 17.124 15.294 -0.568 1.00 96.38 190 PRO A N 1
ATOM 1463 C CA . PRO A 1 190 ? 17.960 14.108 -0.408 1.00 96.38 190 PRO A CA 1
ATOM 1464 C C . PRO A 1 190 ? 17.442 13.204 0.711 1.00 96.38 190 PRO A C 1
ATOM 1466 O O . PRO A 1 190 ? 16.970 13.707 1.730 1.00 96.38 190 PRO A O 1
ATOM 1469 N N . ASP A 1 191 ? 17.571 11.889 0.527 1.00 95.12 191 ASP A N 1
ATOM 1470 C CA . ASP A 1 191 ? 17.197 10.868 1.515 1.00 95.12 191 ASP A CA 1
ATOM 1471 C C . ASP A 1 191 ? 15.767 11.048 2.061 1.00 95.12 191 ASP A C 1
ATOM 1473 O O . ASP A 1 191 ? 15.500 10.834 3.243 1.00 95.12 191 ASP A O 1
ATOM 1477 N N . SER A 1 192 ? 14.837 11.471 1.200 1.00 96.31 192 SER A N 1
ATOM 1478 C CA . SER A 1 192 ? 13.458 11.790 1.582 1.00 96.31 192 SER A CA 1
ATOM 1479 C C . SER A 1 192 ? 12.633 10.562 1.969 1.00 96.31 192 SER A C 1
ATOM 1481 O O . SER A 1 192 ? 11.685 10.678 2.750 1.00 96.31 192 SER A O 1
ATOM 1483 N N . GLY A 1 193 ? 13.021 9.383 1.471 1.00 96.75 193 GLY A N 1
ATOM 1484 C CA . GLY A 1 193 ? 12.312 8.127 1.686 1.00 96.75 193 GLY A CA 1
ATOM 1485 C C . GLY A 1 193 ? 10.913 8.146 1.069 1.00 96.75 193 GLY A C 1
ATOM 1486 O O . GLY A 1 193 ? 9.949 8.089 1.834 1.00 96.75 193 GLY A O 1
ATOM 1487 N N . PRO A 1 194 ? 10.761 8.268 -0.266 1.00 98.00 194 PRO A N 1
ATOM 1488 C CA . PRO A 1 194 ? 9.445 8.220 -0.897 1.00 98.00 194 PRO A CA 1
ATOM 1489 C C . PRO A 1 194 ? 8.780 6.870 -0.606 1.00 98.00 194 PRO A C 1
ATOM 1491 O O . PRO A 1 194 ? 9.334 5.826 -0.941 1.00 98.00 194 PRO A O 1
ATOM 1494 N N . ALA A 1 195 ? 7.606 6.897 0.019 1.00 96.62 195 ALA A N 1
ATOM 1495 C CA . ALA A 1 195 ? 6.877 5.711 0.443 1.00 96.62 195 ALA A CA 1
ATOM 1496 C C . ALA A 1 195 ? 5.722 5.391 -0.512 1.00 96.62 195 ALA A C 1
ATOM 1498 O O . ALA A 1 195 ? 5.960 4.804 -1.564 1.00 96.62 195 ALA A O 1
ATOM 1499 N N . GLU A 1 196 ? 4.483 5.768 -0.193 1.00 97.69 196 GLU A N 1
ATOM 1500 C CA . GLU A 1 196 ? 3.328 5.484 -1.054 1.00 97.69 196 GLU A CA 1
ATOM 1501 C C . GLU A 1 196 ? 2.983 6.646 -1.990 1.00 97.69 196 GLU A C 1
ATOM 1503 O O . GLU A 1 196 ? 3.408 7.791 -1.801 1.00 97.69 196 GLU A O 1
ATOM 1508 N N . VAL A 1 197 ? 2.176 6.336 -3.012 1.00 97.69 197 VAL A N 1
ATOM 1509 C CA . VAL A 1 197 ? 1.731 7.295 -4.023 1.00 97.69 197 VAL A CA 1
ATOM 1510 C C . VAL A 1 197 ? 0.216 7.259 -4.212 1.00 97.69 197 VAL A C 1
ATOM 1512 O O . VAL A 1 197 ? -0.370 6.208 -4.449 1.00 97.69 197 VAL A O 1
ATOM 1515 N N . ALA A 1 198 ? -0.414 8.434 -4.228 1.00 96.81 198 ALA A N 1
ATOM 1516 C CA . ALA A 1 198 ? -1.802 8.615 -4.636 1.00 96.81 198 ALA A CA 1
ATOM 1517 C C . ALA A 1 198 ? -1.883 9.319 -5.995 1.00 96.81 198 ALA A C 1
ATOM 1519 O O . ALA A 1 198 ? -1.485 10.478 -6.141 1.00 96.81 198 ALA A O 1
ATOM 1520 N N . TYR A 1 199 ? -2.463 8.643 -6.988 1.00 94.81 199 TYR A N 1
ATOM 1521 C CA . TYR A 1 199 ? -2.745 9.247 -8.287 1.00 94.81 199 TYR A CA 1
ATOM 1522 C C . TYR A 1 199 ? -3.975 10.158 -8.231 1.00 94.81 199 TYR A C 1
ATOM 1524 O O . TYR A 1 199 ? -5.078 9.739 -7.865 1.00 94.81 199 TYR A O 1
ATOM 1532 N N . GLN A 1 200 ? -3.806 11.415 -8.641 1.00 94.00 200 GLN A N 1
ATOM 1533 C CA . GLN A 1 200 ? -4.894 12.377 -8.730 1.00 94.00 200 GLN A CA 1
ATOM 1534 C C . GLN A 1 200 ? -5.681 12.167 -10.025 1.00 94.00 200 GLN A C 1
ATOM 1536 O O . GLN A 1 200 ? -5.332 12.676 -11.094 1.00 94.00 200 GLN A O 1
ATOM 1541 N N . ASN A 1 201 ? -6.775 11.414 -9.902 1.00 88.69 201 ASN A N 1
ATOM 1542 C CA . ASN A 1 201 ? -7.612 11.001 -11.023 1.00 88.69 201 ASN A CA 1
ATOM 1543 C C . ASN A 1 201 ? -8.024 12.177 -11.932 1.00 88.69 201 ASN A C 1
ATOM 1545 O O . ASN A 1 201 ? -8.470 13.222 -11.457 1.00 88.69 201 ASN A O 1
ATOM 1549 N N . GLY A 1 202 ? -7.906 11.978 -13.247 1.00 88.44 202 GLY A N 1
ATOM 1550 C CA . GLY A 1 202 ? -8.212 12.992 -14.263 1.00 88.44 202 GLY A CA 1
ATOM 1551 C C . GLY A 1 202 ? -7.131 14.063 -14.448 1.00 88.44 202 GLY A C 1
ATOM 1552 O O . GLY A 1 202 ? -7.366 15.039 -15.157 1.00 88.44 202 GLY A O 1
ATOM 1553 N N . THR A 1 203 ? -5.960 13.901 -13.828 1.00 92.88 203 THR A N 1
ATOM 1554 C CA . THR A 1 203 ? -4.804 14.801 -13.974 1.00 92.88 203 THR A CA 1
ATOM 1555 C C . THR A 1 203 ? -3.520 14.007 -14.242 1.00 92.88 203 THR A C 1
ATOM 1557 O O . THR A 1 203 ? -3.557 12.783 -14.323 1.00 92.88 203 THR A O 1
ATOM 1560 N N . SER A 1 204 ? -2.377 14.686 -14.346 1.00 94.12 204 SER A N 1
ATOM 1561 C CA . SER A 1 204 ? -1.047 14.055 -14.405 1.00 94.12 204 SER A CA 1
ATOM 1562 C C . SER A 1 204 ? -0.317 14.083 -13.057 1.00 94.12 204 SER A C 1
ATOM 1564 O O . SER A 1 204 ? 0.901 13.950 -13.022 1.00 94.12 204 SER A O 1
ATOM 1566 N N . LEU A 1 205 ? -1.025 14.329 -11.951 1.00 96.31 205 LEU A N 1
ATOM 1567 C CA . LEU A 1 205 ? -0.401 14.571 -10.651 1.00 96.31 205 LEU A CA 1
ATOM 1568 C C . LEU A 1 205 ? -0.383 13.308 -9.785 1.00 96.31 205 LEU A C 1
ATOM 1570 O O . LEU A 1 205 ? -1.396 12.626 -9.629 1.00 96.31 205 LEU A O 1
ATOM 1574 N N . LEU A 1 206 ? 0.771 13.050 -9.181 1.00 97.38 206 LEU A N 1
ATOM 1575 C CA . LEU A 1 206 ? 0.994 12.060 -8.135 1.00 97.38 206 LEU A CA 1
ATOM 1576 C C . LEU A 1 206 ? 1.278 12.782 -6.826 1.00 97.38 206 LEU A C 1
ATOM 1578 O O . LEU A 1 206 ? 2.064 13.724 -6.809 1.00 97.38 206 LEU A O 1
ATOM 1582 N N . TRP A 1 207 ? 0.659 12.338 -5.741 1.00 98.06 207 TRP A N 1
ATOM 1583 C CA . TRP A 1 207 ? 0.982 12.759 -4.380 1.00 98.06 207 TRP A CA 1
ATOM 1584 C C . TRP A 1 207 ? 1.791 11.672 -3.701 1.00 98.06 207 TRP A C 1
ATOM 1586 O O . TRP A 1 207 ? 1.434 10.507 -3.809 1.00 98.06 207 TRP A O 1
ATOM 1596 N N . ILE A 1 208 ? 2.870 12.051 -3.031 1.00 98.31 208 ILE A N 1
ATOM 1597 C CA . ILE A 1 208 ? 3.906 11.141 -2.550 1.00 98.31 208 ILE A CA 1
ATOM 1598 C C . ILE A 1 208 ? 4.177 11.480 -1.094 1.00 98.31 208 ILE A C 1
ATOM 1600 O O . ILE A 1 208 ? 4.341 12.653 -0.750 1.00 98.31 208 ILE A O 1
ATOM 1604 N N . THR A 1 209 ? 4.234 10.471 -0.240 1.00 97.56 209 THR A N 1
ATOM 1605 C CA . THR A 1 209 ? 4.691 10.631 1.140 1.00 97.56 209 THR A CA 1
ATOM 1606 C C . THR A 1 209 ? 6.200 10.442 1.213 1.00 97.56 209 THR A C 1
ATOM 1608 O O . THR A 1 209 ? 6.745 9.505 0.642 1.00 97.56 209 THR A O 1
ATOM 1611 N N . GLU A 1 210 ? 6.891 11.347 1.902 1.00 97.31 210 GLU A N 1
ATOM 1612 C CA . GLU A 1 210 ? 8.342 11.298 2.103 1.00 97.31 210 GLU A CA 1
ATOM 1613 C C . GLU A 1 210 ? 8.608 10.933 3.569 1.00 97.31 210 GLU A C 1
ATOM 1615 O O . GLU A 1 210 ? 8.642 11.797 4.455 1.00 97.31 210 GLU A O 1
ATOM 1620 N N . SER A 1 211 ? 8.710 9.629 3.835 1.00 95.62 211 SER A N 1
ATOM 1621 C CA . SER A 1 211 ? 8.734 9.042 5.176 1.00 95.62 211 SER A CA 1
ATOM 1622 C C . SER A 1 211 ? 9.913 9.519 6.020 1.00 95.62 211 SER A C 1
ATOM 1624 O O . SER A 1 211 ? 9.736 9.831 7.193 1.00 95.62 211 SER A O 1
ATOM 1626 N N . TYR A 1 212 ? 11.116 9.606 5.455 1.00 94.94 212 TYR A N 1
ATOM 1627 C CA . TYR A 1 212 ? 12.311 9.988 6.217 1.00 94.94 212 TYR A CA 1
ATOM 1628 C C . TYR A 1 212 ? 12.419 11.505 6.387 1.00 94.94 212 TYR A C 1
ATOM 1630 O O . TYR A 1 212 ? 12.863 11.986 7.431 1.00 94.94 212 TYR A O 1
ATOM 1638 N N . ALA A 1 213 ? 11.959 12.271 5.392 1.00 94.44 213 ALA A N 1
ATOM 1639 C CA . ALA A 1 213 ? 11.971 13.731 5.443 1.00 94.44 213 ALA A CA 1
ATOM 1640 C C . ALA A 1 213 ? 10.782 14.345 6.197 1.00 94.44 213 ALA A C 1
ATOM 1642 O O . ALA A 1 213 ? 10.815 15.549 6.462 1.00 94.44 213 ALA A O 1
ATOM 1643 N N . ASN A 1 214 ? 9.762 13.556 6.561 1.00 93.75 214 ASN A N 1
ATOM 1644 C CA . ASN A 1 214 ? 8.522 14.041 7.174 1.00 93.75 214 ASN A CA 1
ATOM 1645 C C . ASN A 1 214 ? 7.807 15.085 6.300 1.00 93.75 214 ASN A C 1
ATOM 1647 O O . ASN A 1 214 ? 7.424 16.164 6.766 1.00 93.75 214 ASN A O 1
ATOM 1651 N N . ARG A 1 215 ? 7.654 14.771 5.010 1.00 93.19 215 ARG A N 1
ATOM 1652 C CA . ARG A 1 215 ? 7.106 15.683 3.998 1.00 93.19 215 ARG A CA 1
ATOM 1653 C C . ARG A 1 215 ? 6.090 15.006 3.089 1.00 93.19 215 ARG A C 1
ATOM 1655 O O . ARG A 1 215 ? 5.827 13.806 3.172 1.00 93.19 215 ARG A O 1
ATOM 1662 N N . ILE A 1 216 ? 5.488 15.837 2.248 1.00 95.75 216 ILE A N 1
ATOM 1663 C CA . ILE A 1 216 ? 4.599 15.432 1.170 1.00 95.75 216 ILE A CA 1
ATOM 1664 C C . ILE A 1 216 ? 5.145 16.072 -0.102 1.00 95.75 216 ILE A C 1
ATOM 1666 O O . ILE A 1 216 ? 5.335 17.290 -0.143 1.00 95.75 216 ILE A O 1
ATOM 1670 N N . ALA A 1 217 ? 5.314 15.289 -1.156 1.00 97.00 217 ALA A N 1
ATOM 1671 C CA . ALA A 1 217 ? 5.653 15.788 -2.477 1.00 97.00 217 ALA A CA 1
ATOM 1672 C C . ALA A 1 217 ? 4.485 15.599 -3.445 1.00 97.00 217 ALA A C 1
ATOM 1674 O O . ALA A 1 217 ? 3.620 14.738 -3.280 1.00 97.00 217 ALA A O 1
ATOM 1675 N N . ARG A 1 218 ? 4.462 16.421 -4.488 1.00 97.62 218 ARG A N 1
ATOM 1676 C CA . ARG A 1 218 ? 3.598 16.254 -5.647 1.00 97.62 218 ARG A CA 1
ATOM 1677 C C . ARG A 1 218 ? 4.452 16.221 -6.900 1.00 97.62 218 ARG A C 1
ATOM 1679 O O . ARG A 1 218 ? 5.203 17.161 -7.147 1.00 97.62 218 ARG A O 1
ATOM 1686 N N . PHE A 1 219 ? 4.304 15.176 -7.696 1.00 98.31 219 PHE A N 1
ATOM 1687 C CA . PHE A 1 219 ? 5.011 14.987 -8.955 1.00 98.31 219 PHE A CA 1
ATOM 1688 C C . PHE A 1 219 ? 4.055 15.126 -10.136 1.00 98.31 219 PHE A C 1
ATOM 1690 O O . PHE A 1 219 ? 2.928 14.634 -10.088 1.00 98.31 219 PHE A O 1
ATOM 1697 N N . ASN A 1 220 ? 4.489 15.803 -11.193 1.00 97.69 220 ASN A N 1
ATOM 1698 C CA . ASN A 1 220 ? 3.746 15.903 -12.441 1.00 97.69 220 ASN A CA 1
ATOM 1699 C C . ASN A 1 220 ? 4.341 14.946 -13.480 1.00 97.69 220 ASN A C 1
ATOM 1701 O O . ASN A 1 220 ? 5.440 15.160 -13.976 1.00 97.69 220 ASN A O 1
ATOM 1705 N N . MET A 1 221 ? 3.581 13.921 -13.857 1.00 95.88 221 MET A N 1
ATOM 1706 C CA . MET A 1 221 ? 3.998 12.885 -14.808 1.00 95.88 221 MET A CA 1
ATOM 1707 C C . MET A 1 221 ? 4.166 13.387 -16.249 1.00 95.88 221 MET A C 1
ATOM 1709 O O . MET A 1 221 ? 4.633 12.640 -17.093 1.00 95.88 221 MET A O 1
ATOM 1713 N N . THR A 1 222 ? 3.747 14.613 -16.582 1.00 93.62 222 THR A N 1
ATOM 1714 C CA . THR A 1 222 ? 3.864 15.142 -17.954 1.00 93.62 222 THR A CA 1
ATOM 1715 C C . THR A 1 222 ? 5.135 15.955 -18.171 1.00 93.62 222 THR A C 1
ATOM 1717 O O . THR A 1 222 ? 5.754 15.845 -19.225 1.00 93.62 222 THR A O 1
ATOM 1720 N N . ASP A 1 223 ? 5.511 16.795 -17.206 1.00 96.25 223 ASP A N 1
ATOM 1721 C CA . ASP A 1 223 ? 6.718 17.632 -17.285 1.00 96.25 223 ASP A CA 1
ATOM 1722 C C . ASP A 1 223 ? 7.839 17.173 -16.338 1.00 96.25 223 ASP A C 1
ATOM 1724 O O . ASP A 1 223 ? 8.929 17.743 -16.350 1.00 96.25 223 ASP A O 1
ATOM 1728 N N . HIS A 1 224 ? 7.577 16.127 -15.551 1.00 96.31 224 HIS A N 1
ATOM 1729 C CA . HIS A 1 224 ? 8.489 15.497 -14.600 1.00 96.31 224 HIS A CA 1
ATOM 1730 C C . HIS A 1 224 ? 9.009 16.449 -13.515 1.00 96.31 224 HIS A C 1
ATOM 1732 O O . HIS A 1 224 ? 10.143 16.325 -13.049 1.00 96.31 224 HIS A O 1
ATOM 1738 N N . THR A 1 225 ? 8.180 17.410 -13.101 1.00 97.94 225 THR A N 1
ATOM 1739 C CA . THR A 1 225 ? 8.520 18.364 -12.039 1.00 97.94 225 THR A CA 1
ATOM 1740 C C . THR A 1 225 ? 7.960 17.955 -10.677 1.00 97.94 225 THR A C 1
ATOM 1742 O O . THR A 1 225 ? 6.871 17.385 -10.570 1.00 97.94 225 THR A O 1
ATOM 1745 N N . PHE A 1 226 ? 8.704 18.285 -9.618 1.00 98.12 226 PHE A N 1
ATOM 1746 C CA . PHE A 1 226 ? 8.298 18.092 -8.226 1.00 98.12 226 PHE A CA 1
ATOM 1747 C C . PHE A 1 226 ? 7.905 19.417 -7.565 1.00 98.12 226 PHE A C 1
ATOM 1749 O O . PHE A 1 226 ? 8.529 20.456 -7.782 1.00 98.12 226 PHE A O 1
ATOM 1756 N N . GLN A 1 227 ? 6.905 19.352 -6.690 1.00 96.31 227 GLN A N 1
ATOM 1757 C CA . GLN A 1 227 ? 6.590 20.369 -5.694 1.00 96.31 227 GLN A CA 1
ATOM 1758 C C . GLN A 1 227 ? 6.546 19.709 -4.316 1.00 96.31 227 GLN A C 1
ATOM 1760 O O . GLN A 1 227 ? 5.720 18.831 -4.090 1.00 96.31 227 GLN A O 1
ATOM 1765 N N . GLU A 1 228 ? 7.377 20.163 -3.384 1.00 94.06 228 GLU A N 1
ATOM 1766 C CA . GLU A 1 228 ? 7.355 19.687 -2.000 1.00 94.06 228 GLU A CA 1
ATOM 1767 C C . GLU A 1 228 ? 6.547 20.613 -1.093 1.00 94.06 228 GLU A C 1
ATOM 1769 O O . GLU A 1 228 ? 6.506 21.835 -1.272 1.00 94.06 228 GLU A O 1
ATOM 1774 N N . PHE A 1 229 ? 5.922 20.011 -0.089 1.00 92.38 229 PHE A N 1
ATOM 1775 C CA . PHE A 1 229 ? 5.128 20.683 0.919 1.00 92.38 229 PHE A CA 1
ATOM 1776 C C . PHE A 1 229 ? 5.690 20.351 2.299 1.00 92.38 229 PHE A C 1
ATOM 1778 O O . PHE A 1 229 ? 5.809 19.187 2.679 1.00 92.38 229 PHE A O 1
ATOM 1785 N N . THR A 1 230 ? 5.968 21.399 3.071 1.00 83.56 230 THR A N 1
ATOM 1786 C CA . THR A 1 230 ? 6.288 21.305 4.498 1.00 83.56 230 THR A CA 1
ATOM 1787 C C . THR A 1 230 ? 5.079 21.821 5.266 1.00 83.56 230 THR A C 1
ATOM 1789 O O . THR A 1 230 ? 4.885 23.041 5.328 1.00 83.56 230 THR A O 1
ATOM 1792 N N . PRO A 1 231 ? 4.211 20.944 5.791 1.00 78.69 231 PRO A N 1
ATOM 1793 C CA . PRO A 1 231 ? 3.011 21.402 6.468 1.00 78.69 231 PRO A CA 1
ATOM 1794 C C . PRO A 1 231 ? 3.360 22.175 7.747 1.00 78.69 231 PRO A C 1
ATOM 1796 O O . PRO A 1 231 ? 4.415 21.981 8.351 1.00 78.69 231 PRO A O 1
ATOM 1799 N N . SER A 1 232 ? 2.466 23.071 8.170 1.00 77.31 232 SER A N 1
ATOM 1800 C CA . SER A 1 232 ? 2.692 23.941 9.338 1.00 77.31 232 SER A CA 1
ATOM 1801 C C . SER A 1 232 ? 2.876 23.185 10.660 1.00 77.31 232 SER A C 1
ATOM 1803 O O . SER A 1 232 ? 3.483 23.707 11.595 1.00 77.31 232 SER A O 1
ATOM 1805 N N . GLN A 1 233 ? 2.364 21.959 10.733 1.00 82.31 233 GLN A N 1
ATOM 1806 C CA . GLN A 1 233 ? 2.710 20.970 11.747 1.00 82.31 233 GLN A CA 1
ATOM 1807 C C . GLN A 1 233 ? 3.410 19.806 11.041 1.00 82.31 233 GLN A C 1
ATOM 1809 O O . GLN A 1 233 ? 2.961 19.429 9.962 1.00 82.31 233 GLN A O 1
ATOM 1814 N N . PRO A 1 234 ? 4.483 19.227 11.597 1.00 81.69 234 PRO A N 1
ATOM 1815 C CA . PRO A 1 234 ? 5.161 18.120 10.939 1.00 81.69 234 PRO A CA 1
ATOM 1816 C C . PRO A 1 234 ? 4.241 16.897 10.857 1.00 81.69 234 PRO A C 1
ATOM 1818 O O . PRO A 1 234 ? 3.527 16.577 11.819 1.00 81.69 234 PRO A O 1
ATOM 1821 N N . VAL A 1 235 ? 4.288 16.218 9.709 1.00 91.06 235 VAL A N 1
ATOM 1822 C CA . VAL A 1 235 ? 3.844 14.825 9.620 1.00 91.06 235 VAL A CA 1
ATOM 1823 C C . VAL A 1 235 ? 4.895 13.918 10.255 1.00 91.06 235 VAL A C 1
ATOM 1825 O O . VAL A 1 235 ? 6.063 14.296 10.304 1.00 91.06 235 VAL A O 1
ATOM 1828 N N . ASN A 1 236 ? 4.513 12.750 10.769 1.00 93.19 236 ASN A N 1
ATOM 1829 C CA . ASN A 1 236 ? 5.459 11.832 11.409 1.00 93.19 236 ASN A CA 1
ATOM 1830 C C . ASN A 1 236 ? 5.572 10.499 10.664 1.00 93.19 236 ASN A C 1
ATOM 1832 O O . ASN A 1 236 ? 4.682 9.652 10.747 1.00 93.19 236 ASN A O 1
ATOM 1836 N N . SER A 1 237 ? 6.693 10.328 9.964 1.00 94.81 237 SER A N 1
ATOM 1837 C CA . SER A 1 237 ? 7.013 9.202 9.085 1.00 94.81 237 SER A CA 1
ATOM 1838 C C . SER A 1 237 ? 5.803 8.795 8.236 1.00 94.81 237 SER A C 1
ATOM 1840 O O . SER A 1 237 ? 5.249 7.713 8.440 1.00 94.81 237 SER A O 1
ATOM 1842 N N . PRO A 1 238 ? 5.304 9.697 7.366 1.00 96.19 238 PRO A N 1
ATOM 1843 C CA . PRO A 1 238 ? 4.081 9.452 6.614 1.00 96.19 238 PRO A CA 1
ATOM 1844 C C . PRO A 1 238 ? 4.277 8.297 5.632 1.00 96.19 238 PRO A C 1
ATOM 1846 O O . PRO A 1 238 ? 5.283 8.271 4.924 1.00 96.19 238 PRO A O 1
ATOM 1849 N N . VAL A 1 239 ? 3.317 7.373 5.571 1.00 95.62 239 VAL A N 1
ATOM 1850 C CA . VAL A 1 239 ? 3.332 6.231 4.637 1.00 95.62 239 VAL A CA 1
ATOM 1851 C C . VAL A 1 239 ? 2.074 6.259 3.784 1.00 95.62 239 VAL A C 1
ATOM 1853 O O . VAL A 1 239 ? 2.134 6.752 2.662 1.00 95.62 239 VAL A O 1
ATOM 1856 N N . GLY A 1 240 ? 0.932 5.827 4.327 1.00 96.38 240 GLY A N 1
ATOM 1857 C CA . GLY A 1 240 ? -0.322 5.727 3.584 1.00 96.38 240 GLY A CA 1
ATOM 1858 C C . GLY A 1 240 ? -0.776 7.060 3.003 1.00 96.38 240 GLY A C 1
ATOM 1859 O O . GLY A 1 240 ? -0.791 8.050 3.734 1.00 96.38 240 GLY A O 1
ATO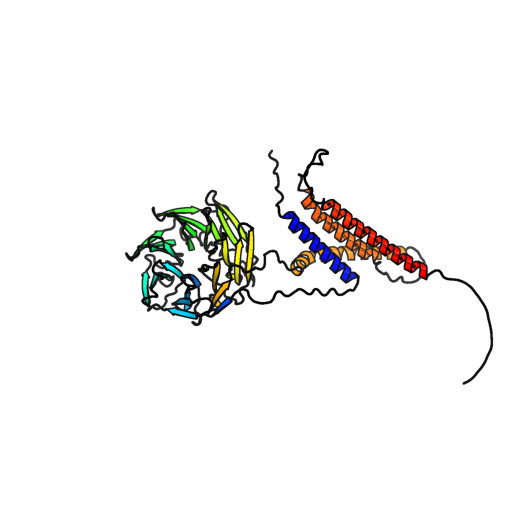M 1860 N N . VAL A 1 241 ? -1.179 7.097 1.727 1.00 97.69 241 VAL A N 1
ATOM 1861 C CA . VAL A 1 241 ? -1.705 8.321 1.098 1.00 97.69 241 VAL A CA 1
ATOM 1862 C C . VAL A 1 241 ? -2.874 8.061 0.152 1.00 97.69 241 VAL A C 1
ATOM 1864 O O . VAL A 1 241 ? -2.811 7.202 -0.720 1.00 97.69 241 VAL A O 1
ATOM 1867 N N . VAL A 1 242 ? -3.949 8.843 0.288 1.00 97.56 242 VAL A N 1
ATOM 1868 C CA . VAL A 1 242 ? -5.101 8.840 -0.634 1.00 97.56 242 VAL A CA 1
ATOM 1869 C C . VAL A 1 242 ? -5.667 10.242 -0.828 1.00 97.56 242 VAL A C 1
ATOM 1871 O O . VAL A 1 242 ? -5.430 11.145 -0.033 1.00 97.56 242 VAL A O 1
ATOM 1874 N N . LEU A 1 243 ? -6.453 10.435 -1.885 1.00 96.69 243 LEU A N 1
ATOM 1875 C CA . LEU A 1 243 ? -7.122 11.703 -2.177 1.00 96.69 243 LEU A CA 1
ATOM 1876 C C . LEU A 1 243 ? -8.623 11.593 -1.931 1.00 96.69 243 LEU A C 1
ATOM 1878 O O . LEU A 1 243 ? -9.246 10.599 -2.307 1.00 96.69 243 LEU A O 1
ATOM 1882 N N . ASP A 1 244 ? -9.222 12.637 -1.359 1.00 94.69 244 ASP A N 1
ATOM 1883 C CA . ASP A 1 244 ? -10.678 12.779 -1.377 1.00 94.69 244 ASP A CA 1
ATOM 1884 C C . ASP A 1 244 ? -11.180 13.442 -2.670 1.00 94.69 244 ASP A C 1
ATOM 1886 O O . ASP A 1 244 ? -10.418 13.920 -3.512 1.00 94.69 244 ASP A O 1
ATOM 1890 N N . ARG A 1 245 ? -12.507 13.492 -2.839 1.00 90.94 245 ARG A N 1
ATOM 1891 C CA . ARG A 1 245 ? -13.142 14.091 -4.028 1.00 90.94 245 ARG A CA 1
ATOM 1892 C C . ARG A 1 245 ? -12.901 15.595 -4.171 1.00 90.94 245 ARG A C 1
ATOM 1894 O O . ARG A 1 245 ? -13.127 16.125 -5.254 1.00 90.94 245 ARG A O 1
ATOM 1901 N N . ALA A 1 246 ? -12.508 16.279 -3.100 1.00 91.94 246 ALA A N 1
ATOM 1902 C CA . ALA A 1 246 ? -12.155 17.693 -3.136 1.00 91.94 246 ALA A CA 1
ATOM 1903 C C . ALA A 1 246 ? -10.667 17.909 -3.473 1.00 91.94 246 ALA A C 1
ATOM 1905 O O . ALA A 1 246 ? -10.251 19.053 -3.648 1.00 91.94 246 ALA A O 1
ATOM 1906 N N . GLY A 1 247 ? -9.882 16.833 -3.597 1.00 92.56 247 GLY A N 1
ATOM 1907 C CA . GLY A 1 247 ? -8.445 16.891 -3.841 1.00 92.56 247 GLY A CA 1
ATOM 1908 C C . GLY A 1 247 ? -7.622 17.160 -2.581 1.00 92.56 247 GLY A C 1
ATOM 190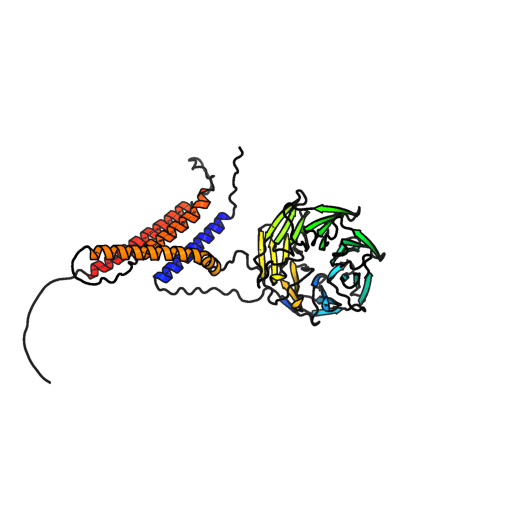9 O O . GLY A 1 247 ? -6.459 17.539 -2.702 1.00 92.56 247 GLY A O 1
ATOM 1910 N N . ASN A 1 248 ? -8.198 16.986 -1.384 1.00 95.38 248 ASN A N 1
ATOM 1911 C CA . ASN A 1 248 ? -7.407 16.992 -0.155 1.00 95.38 248 ASN A CA 1
ATOM 1912 C C . ASN A 1 248 ? -6.674 15.658 -0.013 1.00 95.38 248 ASN A C 1
ATOM 1914 O O . ASN A 1 248 ? -7.172 14.614 -0.445 1.00 95.38 248 ASN A O 1
ATOM 1918 N N . VAL A 1 249 ? -5.504 15.704 0.616 1.00 97.31 249 VAL A N 1
ATOM 1919 C CA . VAL A 1 249 ? -4.581 14.571 0.704 1.00 97.31 249 VAL A CA 1
ATOM 1920 C C . VAL A 1 249 ? -4.678 13.982 2.103 1.00 97.31 249 VAL A C 1
ATOM 1922 O O . VAL A 1 249 ? -4.371 14.655 3.080 1.00 97.31 249 VAL A O 1
ATOM 1925 N N . TRP A 1 250 ? -5.131 12.744 2.214 1.00 98.06 250 TRP A N 1
ATOM 1926 C CA . TRP A 1 250 ? -5.216 12.007 3.470 1.00 98.06 250 TRP A CA 1
ATOM 1927 C C . TRP A 1 250 ? -3.973 11.155 3.660 1.00 98.06 250 TRP A C 1
ATOM 1929 O O . TRP A 1 250 ? -3.554 10.491 2.717 1.00 98.06 250 TRP A O 1
ATOM 1939 N N . ILE A 1 251 ? -3.390 11.198 4.856 1.00 97.62 251 ILE A N 1
ATOM 1940 C CA . ILE A 1 251 ? -2.057 10.669 5.151 1.00 97.62 251 ILE A CA 1
ATOM 1941 C C . ILE A 1 251 ? -2.092 9.862 6.444 1.00 97.62 251 ILE A C 1
ATOM 1943 O O . ILE A 1 251 ? -2.663 10.314 7.432 1.00 97.62 251 ILE A O 1
ATOM 1947 N N . ALA A 1 252 ? -1.459 8.695 6.460 1.00 96.94 252 ALA A N 1
ATOM 1948 C CA . ALA A 1 252 ? -1.243 7.918 7.675 1.00 96.94 252 ALA A CA 1
ATOM 1949 C C . ALA A 1 252 ? 0.138 8.221 8.248 1.00 96.94 252 ALA A C 1
ATOM 1951 O O . ALA A 1 252 ? 1.149 8.087 7.554 1.00 96.94 252 ALA A O 1
ATOM 1952 N N . GLU A 1 253 ? 0.184 8.600 9.525 1.00 95.00 253 GLU A N 1
ATOM 1953 C CA . GLU A 1 253 ? 1.435 8.827 10.245 1.00 95.00 253 GLU A CA 1
ATOM 1954 C C . GLU A 1 253 ? 1.959 7.516 10.825 1.00 95.00 253 GLU A C 1
ATOM 1956 O O . GLU A 1 253 ? 1.664 7.179 11.972 1.00 95.00 253 GLU A O 1
ATOM 1961 N N . HIS A 1 254 ? 2.754 6.773 10.055 1.00 94.00 254 HIS A N 1
ATOM 1962 C CA . HIS A 1 254 ? 3.261 5.469 10.486 1.00 94.00 254 HIS A CA 1
ATOM 1963 C C . HIS A 1 254 ? 4.193 5.564 11.700 1.00 94.00 254 HIS A C 1
ATOM 1965 O O . HIS A 1 254 ? 4.218 4.674 12.546 1.00 94.00 254 HIS A O 1
ATOM 1971 N N . GLY A 1 255 ? 4.907 6.684 11.845 1.00 93.31 255 GLY A N 1
ATOM 1972 C CA . GLY A 1 255 ? 5.697 6.994 13.042 1.00 93.31 255 GLY A CA 1
ATOM 1973 C C . GLY A 1 255 ? 4.861 7.510 14.220 1.00 93.31 255 GLY A C 1
ATOM 1974 O O . GLY A 1 255 ? 5.416 7.873 15.258 1.00 93.31 255 GLY A O 1
ATOM 1975 N N . GLY A 1 256 ? 3.539 7.602 14.056 1.00 93.69 256 GLY A N 1
ATOM 1976 C CA . GLY A 1 256 ? 2.612 8.262 14.963 1.00 93.69 256 GLY A CA 1
ATOM 1977 C C . GLY A 1 256 ? 1.334 7.465 15.224 1.00 93.69 256 GLY A C 1
ATOM 1978 O O . GLY A 1 256 ? 1.281 6.237 15.160 1.00 93.69 256 GLY A O 1
ATOM 1979 N N . SER A 1 257 ? 0.298 8.181 15.653 1.00 95.19 257 SER A N 1
ATOM 1980 C CA . SER A 1 257 ? -1.004 7.610 16.029 1.00 95.19 257 SER A CA 1
ATOM 1981 C C . SER A 1 257 ? -2.136 8.450 15.470 1.00 95.19 257 SER A C 1
ATOM 1983 O O . SER A 1 257 ? -3.070 8.807 16.188 1.00 95.19 257 SER A O 1
ATOM 1985 N N . SER A 1 258 ? -2.015 8.848 14.205 1.00 95.44 258 SER A N 1
ATOM 1986 C CA . SER A 1 258 ? -3.052 9.612 13.530 1.00 95.44 258 SER A CA 1
ATOM 1987 C C . SER A 1 258 ? -3.129 9.332 12.036 1.00 95.44 258 SER A C 1
ATOM 1989 O O . SER A 1 258 ? -2.168 8.909 11.390 1.00 95.44 258 SER A O 1
ATOM 1991 N N . VAL A 1 259 ? -4.322 9.592 11.512 1.00 97.25 259 VAL A N 1
ATOM 1992 C CA . VAL A 1 259 ? -4.576 9.801 10.092 1.00 97.25 259 VAL A CA 1
ATOM 1993 C C . VAL A 1 259 ? -4.940 11.268 9.915 1.00 97.25 259 VAL A C 1
ATOM 1995 O O . VAL A 1 259 ? -5.827 11.787 10.592 1.00 97.25 259 VAL A O 1
ATOM 1998 N N . ASP A 1 260 ? -4.258 11.953 9.014 1.00 95.81 260 ASP A N 1
ATOM 1999 C CA . ASP A 1 260 ? -4.323 13.398 8.873 1.00 95.81 260 ASP A CA 1
ATOM 2000 C C . ASP A 1 260 ? -4.875 13.770 7.497 1.00 95.81 260 ASP A C 1
ATOM 2002 O O . ASP A 1 260 ? -4.637 13.075 6.514 1.00 95.81 260 ASP A O 1
ATOM 2006 N N . VAL A 1 261 ? -5.593 14.889 7.403 1.00 96.44 261 VAL A N 1
ATOM 2007 C CA . VAL A 1 261 ? -5.916 15.516 6.115 1.00 96.44 261 VAL A CA 1
ATOM 2008 C C . VAL A 1 261 ? -5.060 16.754 5.919 1.00 96.44 261 VAL A C 1
ATOM 2010 O O . VAL A 1 261 ? -5.074 17.676 6.737 1.00 96.44 261 VAL A O 1
ATOM 2013 N N . PHE A 1 262 ? -4.329 16.773 4.816 1.00 96.38 262 PHE A N 1
ATOM 2014 C CA . PHE A 1 262 ? -3.571 17.897 4.303 1.00 96.38 262 PHE A CA 1
ATOM 2015 C C . PHE A 1 262 ? -4.398 18.668 3.278 1.00 96.38 262 PHE A C 1
ATOM 2017 O O . PHE A 1 262 ? -5.001 18.086 2.373 1.00 96.38 262 PHE A O 1
ATOM 2024 N N . PHE A 1 263 ? -4.397 19.992 3.415 1.00 94.81 263 PHE A N 1
ATOM 2025 C CA . PHE A 1 263 ? -5.063 20.928 2.519 1.00 94.81 263 PHE A CA 1
ATOM 2026 C C . PHE A 1 263 ? -4.017 21.640 1.646 1.00 94.81 263 PHE A C 1
ATOM 2028 O O . PHE A 1 263 ? -3.406 22.615 2.097 1.00 94.81 263 PHE A O 1
ATOM 2035 N N . PRO A 1 264 ? -3.821 21.219 0.378 1.00 92.12 264 PRO A N 1
ATOM 2036 C CA . PRO A 1 264 ? -2.810 21.805 -0.506 1.00 92.12 264 PRO A CA 1
ATOM 2037 C C . PRO A 1 264 ? -2.977 23.303 -0.764 1.00 92.12 264 PRO A C 1
ATOM 2039 O O . PRO A 1 264 ? -2.011 23.993 -1.070 1.00 92.12 264 PRO A O 1
ATOM 2042 N N . SER A 1 265 ? -4.207 23.812 -0.661 1.00 90.94 265 SER A N 1
ATOM 2043 C CA . SER A 1 265 ? -4.541 25.210 -0.946 1.00 90.94 265 SER A CA 1
ATOM 2044 C C . SER A 1 265 ? -3.907 26.202 0.029 1.00 90.94 265 SER A C 1
ATOM 2046 O O . SER A 1 265 ? -3.719 27.364 -0.326 1.00 90.94 265 SER A O 1
ATOM 2048 N N . ASN A 1 266 ? -3.591 25.767 1.251 1.00 90.56 266 ASN A N 1
ATOM 2049 C CA . ASN A 1 266 ? -3.025 26.619 2.297 1.00 90.56 266 ASN A CA 1
ATOM 2050 C C . ASN A 1 266 ? -1.924 25.936 3.132 1.00 90.56 266 ASN A C 1
ATOM 2052 O O . ASN A 1 266 ? -1.491 26.502 4.134 1.00 90.56 266 ASN A O 1
ATOM 2056 N N . SER A 1 267 ? -1.480 24.740 2.737 1.00 89.62 267 SER A N 1
ATOM 2057 C CA . SER A 1 267 ? -0.440 23.948 3.408 1.00 89.62 267 SER A CA 1
ATOM 2058 C C . SER A 1 267 ? -0.704 23.668 4.895 1.00 89.62 267 SER A C 1
ATOM 2060 O O . SER A 1 267 ? 0.219 23.661 5.715 1.00 89.62 267 SER A O 1
ATOM 2062 N N . THR A 1 268 ? -1.967 23.435 5.261 1.00 91.88 268 THR A N 1
ATOM 2063 C CA . THR A 1 268 ? -2.365 23.092 6.638 1.00 91.88 268 THR A CA 1
ATOM 2064 C C . THR A 1 268 ? -2.758 21.626 6.783 1.00 91.88 268 THR A C 1
ATOM 2066 O O . THR A 1 268 ? -3.188 20.990 5.822 1.00 91.88 268 THR A O 1
ATOM 2069 N N . LEU A 1 269 ? -2.628 21.101 8.004 1.00 92.75 269 LEU A N 1
ATOM 2070 C CA . LEU A 1 269 ? -3.077 19.764 8.388 1.00 92.75 269 LEU A CA 1
ATOM 2071 C C . LEU A 1 269 ? -4.211 19.838 9.404 1.00 92.75 269 LEU A C 1
ATOM 2073 O O . LEU A 1 269 ? -4.246 20.722 10.264 1.00 92.75 269 LEU A O 1
ATOM 2077 N N . ARG A 1 270 ? -5.083 18.836 9.363 1.00 93.06 270 ARG A N 1
ATOM 2078 C CA . ARG A 1 270 ? -5.977 18.493 10.466 1.00 93.06 270 ARG A CA 1
ATOM 2079 C C . ARG A 1 270 ? -5.779 17.025 10.825 1.00 93.06 270 ARG A C 1
ATOM 2081 O O . ARG A 1 270 ? -5.989 16.162 9.979 1.00 93.06 270 ARG A O 1
ATOM 2088 N N . LYS A 1 271 ? -5.414 16.772 12.082 1.00 93.38 271 LYS A N 1
ATOM 2089 C CA . LYS A 1 271 ? -5.110 15.432 12.593 1.00 93.38 271 LYS A CA 1
ATOM 2090 C C . LYS A 1 271 ? -6.336 14.723 13.156 1.00 93.38 271 LYS A C 1
ATOM 2092 O O . LYS A 1 271 ? -7.162 15.360 13.815 1.00 93.38 271 LYS A O 1
ATOM 2097 N N . TYR A 1 272 ? -6.404 13.409 12.962 1.00 95.44 272 TYR A N 1
ATOM 2098 C CA . TYR A 1 272 ? -7.371 12.523 13.609 1.00 95.44 272 TYR A CA 1
ATOM 2099 C C . TYR A 1 272 ? -6.621 11.415 14.341 1.00 95.44 272 TYR A C 1
ATOM 2101 O O . TYR A 1 272 ? -6.123 10.475 13.726 1.00 95.44 272 TYR A O 1
ATOM 2109 N N . SER A 1 273 ? -6.512 11.548 15.662 1.00 94.94 273 SER A N 1
ATOM 2110 C CA . SER A 1 273 ? -5.796 10.577 16.488 1.00 94.94 273 SER A CA 1
ATOM 2111 C C . SER A 1 273 ? -6.546 9.249 16.586 1.00 94.94 273 SER A C 1
ATOM 2113 O O . SER A 1 273 ? -7.766 9.235 16.754 1.00 94.94 273 SER A O 1
ATOM 2115 N N . THR A 1 274 ? -5.801 8.148 16.538 1.00 94.50 274 THR A N 1
ATOM 2116 C CA . THR A 1 274 ? -6.288 6.819 16.918 1.00 94.50 274 THR A CA 1
ATOM 2117 C C . THR A 1 274 ? -6.395 6.711 18.438 1.00 94.50 274 THR A C 1
ATOM 2119 O O . THR A 1 274 ? -5.848 7.537 19.179 1.00 94.50 274 THR A O 1
ATOM 2122 N N . SER A 1 275 ? -7.046 5.661 18.937 1.00 91.06 275 SER A N 1
ATOM 2123 C CA . SER A 1 275 ? -6.951 5.309 20.355 1.00 91.06 275 SER A CA 1
ATOM 2124 C C . SER A 1 275 ? -5.500 5.026 20.739 1.00 91.06 275 SER A C 1
ATOM 2126 O O . SER A 1 275 ? -4.716 4.588 19.890 1.00 91.06 275 SER A O 1
ATOM 2128 N N . PRO A 1 276 ? -5.140 5.158 22.029 1.00 88.25 276 PRO A N 1
ATOM 2129 C CA . PRO A 1 276 ? -3.848 4.703 22.523 1.00 88.25 276 PRO A CA 1
ATOM 2130 C C . PRO A 1 276 ? -3.542 3.263 22.078 1.00 88.25 276 PRO A C 1
ATOM 2132 O O . PRO A 1 276 ? -4.466 2.436 22.006 1.00 88.25 276 PRO A O 1
ATOM 2135 N N . PRO A 1 277 ? -2.271 2.959 21.767 1.00 84.88 277 PRO A N 1
ATOM 2136 C CA . PRO A 1 277 ? -1.857 1.610 21.415 1.00 84.88 277 PRO A CA 1
ATOM 2137 C C . PRO A 1 277 ? -2.051 0.655 22.592 1.00 84.88 277 PRO A C 1
ATOM 2139 O O . PRO A 1 277 ? -2.114 1.052 23.759 1.00 84.88 277 PRO A O 1
ATOM 2142 N N . THR A 1 278 ? -2.117 -0.632 22.276 1.00 72.75 278 THR A N 1
ATOM 2143 C CA . THR A 1 278 ? -2.110 -1.694 23.281 1.00 72.75 278 THR A CA 1
ATOM 2144 C C . THR A 1 278 ? -0.687 -2.251 23.445 1.00 72.75 278 THR A C 1
ATOM 2146 O O . THR A 1 278 ? 0.220 -1.895 22.698 1.00 72.75 278 THR A O 1
ATOM 2149 N N . ARG A 1 279 ? -0.449 -3.101 24.454 1.00 72.88 279 ARG A N 1
ATOM 2150 C CA . ARG A 1 279 ? 0.785 -3.915 24.591 1.00 72.88 279 ARG A CA 1
ATOM 2151 C C . ARG A 1 279 ? 2.116 -3.158 24.758 1.00 72.88 279 ARG A C 1
ATOM 2153 O O . ARG A 1 279 ? 3.176 -3.724 24.519 1.00 72.88 279 ARG A O 1
ATOM 2160 N N . GLY A 1 280 ? 2.079 -1.923 25.258 1.00 78.00 280 GLY A N 1
ATOM 2161 C CA . GLY A 1 280 ? 3.286 -1.190 25.663 1.00 78.00 280 GLY A CA 1
ATOM 2162 C C . GLY A 1 280 ? 4.045 -0.504 24.524 1.00 78.00 280 GLY A C 1
ATOM 2163 O O . GLY A 1 280 ? 5.130 0.022 24.765 1.00 78.00 280 GLY A O 1
ATOM 2164 N N . TYR A 1 281 ? 3.482 -0.466 23.314 1.00 85.31 281 TYR A N 1
ATOM 2165 C CA . TYR A 1 281 ? 3.971 0.409 22.250 1.00 85.31 281 TYR A CA 1
ATOM 2166 C C . TYR A 1 281 ? 3.659 1.877 22.563 1.00 85.31 281 TYR A C 1
ATOM 2168 O O . TYR A 1 281 ? 2.696 2.186 23.263 1.00 85.31 281 TYR A O 1
ATOM 2176 N N . SER A 1 282 ? 4.469 2.793 22.032 1.00 88.25 282 SER A N 1
ATOM 2177 C CA . SER A 1 282 ? 4.281 4.239 22.227 1.00 88.25 282 SER A CA 1
ATOM 2178 C C . SER A 1 282 ? 3.344 4.875 21.194 1.00 88.25 282 SER A C 1
ATOM 2180 O O . SER A 1 282 ? 2.907 6.006 21.391 1.00 88.25 282 SER A O 1
ATOM 2182 N N . PHE A 1 283 ? 3.048 4.173 20.097 1.00 92.44 283 PHE A N 1
ATOM 2183 C CA . PHE A 1 283 ? 2.188 4.635 19.007 1.00 92.44 283 PHE A CA 1
ATOM 2184 C C . PHE A 1 283 ? 1.532 3.449 18.273 1.00 92.44 283 PHE A C 1
ATOM 2186 O O . PHE A 1 283 ? 1.942 2.306 18.469 1.00 92.44 283 PHE A O 1
ATOM 2193 N N . THR A 1 284 ? 0.487 3.704 17.477 1.00 93.38 284 THR A N 1
ATOM 2194 C CA . THR A 1 284 ? -0.331 2.679 16.792 1.00 93.38 284 THR A CA 1
ATOM 2195 C C . THR A 1 284 ? 0.158 2.305 15.393 1.00 93.38 284 THR A C 1
ATOM 2197 O O . THR A 1 284 ? -0.177 1.224 14.914 1.00 93.38 284 THR A O 1
ATOM 2200 N N . ALA A 1 285 ? 0.970 3.160 14.768 1.00 93.94 285 ALA A N 1
ATOM 2201 C CA . ALA A 1 285 ? 1.528 2.985 13.428 1.00 93.94 285 ALA A CA 1
ATOM 2202 C C . ALA A 1 285 ? 0.476 2.690 12.338 1.00 93.94 285 ALA A C 1
ATOM 2204 O O . ALA A 1 285 ? 0.485 1.600 11.753 1.00 93.94 285 ALA A O 1
ATOM 2205 N N . PRO A 1 286 ? -0.444 3.634 12.050 1.00 95.19 286 PRO A N 1
ATOM 2206 C CA . PRO A 1 286 ? -1.297 3.558 10.871 1.00 95.19 286 PRO A CA 1
ATOM 2207 C C . PRO A 1 286 ? -0.466 3.358 9.595 1.00 95.19 286 PRO A C 1
ATOM 2209 O O . PRO A 1 286 ? 0.543 4.036 9.407 1.00 95.19 286 PRO A O 1
ATOM 2212 N N . ALA A 1 287 ? -0.855 2.427 8.731 1.00 91.62 287 ALA A N 1
ATOM 2213 C CA . ALA A 1 287 ? -0.170 2.163 7.458 1.00 91.62 287 ALA A CA 1
ATOM 2214 C C . ALA A 1 287 ? -0.998 2.649 6.262 1.00 91.62 287 ALA A C 1
ATOM 2216 O O . ALA A 1 287 ? -1.627 3.700 6.355 1.00 91.62 287 ALA A O 1
ATOM 2217 N N . THR A 1 288 ? -1.010 1.921 5.144 1.00 95.06 288 THR A N 1
ATOM 2218 C CA . THR A 1 288 ? -1.816 2.250 3.960 1.00 95.06 288 THR A CA 1
ATOM 2219 C C . THR A 1 288 ? -3.239 2.622 4.333 1.00 95.06 288 THR A C 1
ATOM 2221 O O . THR A 1 288 ? -3.893 1.949 5.140 1.00 95.06 288 THR A O 1
ATOM 2224 N N . ILE A 1 289 ? -3.744 3.671 3.697 1.00 96.44 289 ILE A N 1
ATOM 2225 C CA . ILE A 1 289 ? -5.130 4.088 3.846 1.00 96.44 289 ILE A CA 1
ATOM 2226 C C . ILE A 1 289 ? -5.890 3.720 2.578 1.00 96.44 289 ILE A C 1
ATOM 2228 O O . ILE A 1 289 ? -5.440 4.001 1.475 1.00 96.44 289 ILE A O 1
ATOM 2232 N N . ALA A 1 290 ? -7.088 3.168 2.730 1.00 96.25 290 ALA A N 1
ATOM 2233 C CA . ALA A 1 290 ? -8.039 2.983 1.645 1.00 96.25 290 ALA A CA 1
ATOM 2234 C C . ALA A 1 290 ? -9.289 3.834 1.889 1.00 96.25 290 ALA A C 1
ATOM 2236 O O . ALA A 1 290 ? -9.814 3.884 2.999 1.00 96.25 290 ALA A O 1
ATOM 2237 N N . MET A 1 291 ? -9.806 4.493 0.851 1.00 96.19 291 MET A N 1
ATOM 2238 C CA . MET A 1 291 ? -11.041 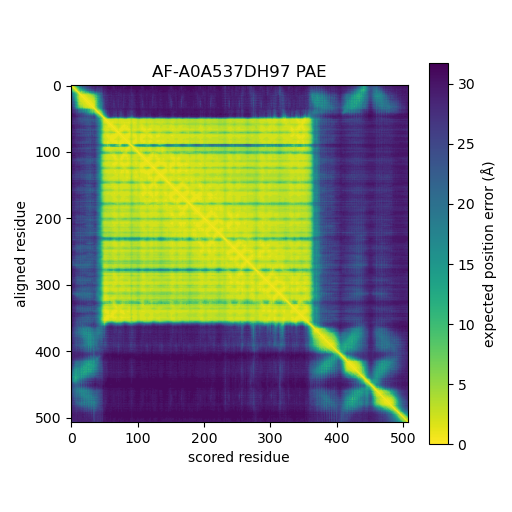5.277 0.945 1.00 96.19 291 MET A CA 1
ATOM 2239 C C . MET A 1 291 ? -12.211 4.524 0.315 1.00 96.19 291 MET A C 1
ATOM 2241 O O . MET A 1 291 ? -12.173 4.160 -0.860 1.00 96.19 291 MET A O 1
ATOM 2245 N N . ASP A 1 292 ? -13.281 4.318 1.081 1.00 95.25 292 ASP A N 1
ATOM 2246 C CA . ASP A 1 292 ? -14.482 3.667 0.571 1.00 95.25 292 ASP A CA 1
ATOM 2247 C C . ASP A 1 292 ? -15.396 4.627 -0.213 1.00 95.25 292 ASP A C 1
ATOM 2249 O O . ASP A 1 292 ? -15.237 5.849 -0.225 1.00 95.25 292 ASP A O 1
ATOM 2253 N N . LYS A 1 293 ? -16.419 4.073 -0.874 1.00 92.94 293 LYS A N 1
ATOM 2254 C CA . LYS A 1 293 ? -17.372 4.846 -1.696 1.00 92.94 293 LYS A CA 1
ATOM 2255 C C . LYS A 1 293 ? -18.159 5.904 -0.905 1.00 92.94 293 LYS A C 1
ATOM 2257 O O . LYS A 1 293 ? -18.728 6.809 -1.524 1.00 92.94 293 LYS A O 1
ATOM 2262 N N . LYS A 1 294 ? -18.220 5.781 0.427 1.00 92.50 294 LYS A N 1
ATOM 2263 C CA . LYS A 1 294 ? -18.862 6.732 1.348 1.00 92.50 294 LYS A CA 1
ATOM 2264 C C . LYS A 1 294 ? -17.883 7.813 1.832 1.00 92.50 294 LYS A C 1
ATOM 2266 O O . LYS A 1 294 ? -18.315 8.715 2.537 1.00 92.50 294 LYS A O 1
ATOM 2271 N N . GLY A 1 295 ? -16.610 7.749 1.437 1.00 93.62 295 GLY A N 1
ATOM 2272 C CA . GLY A 1 295 ? -15.563 8.675 1.866 1.00 93.62 295 GLY A CA 1
ATOM 2273 C C . GLY A 1 295 ? -14.975 8.345 3.237 1.00 93.62 295 GLY A C 1
ATOM 2274 O O . GLY A 1 295 ? -14.310 9.196 3.819 1.00 93.62 295 GLY A O 1
ATOM 2275 N N . ARG A 1 296 ? -15.227 7.141 3.770 1.00 95.75 296 ARG A N 1
ATOM 2276 C CA . ARG A 1 296 ? -14.600 6.685 5.016 1.00 95.75 296 ARG A CA 1
ATOM 2277 C C . ARG A 1 296 ? -13.228 6.106 4.706 1.00 95.75 296 ARG A C 1
ATOM 2279 O O . ARG A 1 296 ? -13.069 5.402 3.710 1.00 95.75 296 ARG A O 1
ATOM 2286 N N . LEU A 1 297 ? -12.270 6.382 5.573 1.00 97.69 297 LEU A N 1
ATOM 2287 C CA . LEU A 1 297 ? -10.905 5.889 5.479 1.00 97.69 297 LEU A CA 1
ATOM 2288 C C . LEU A 1 297 ? -10.779 4.618 6.303 1.00 97.69 297 LEU A C 1
ATOM 2290 O O . LEU A 1 297 ? -11.238 4.584 7.441 1.00 97.69 297 LEU A O 1
ATOM 2294 N N . TRP A 1 298 ? -10.148 3.605 5.738 1.00 97.69 298 TRP A N 1
ATOM 2295 C CA . TRP A 1 298 ? -9.825 2.349 6.392 1.00 97.69 298 TRP A CA 1
ATOM 2296 C C . TRP A 1 298 ? -8.316 2.167 6.410 1.00 97.69 298 TRP A C 1
ATOM 2298 O O . TRP A 1 298 ? -7.659 2.460 5.415 1.00 97.69 298 TRP A O 1
ATOM 2308 N N . PHE A 1 299 ? -7.775 1.703 7.527 1.00 96.75 299 PHE A N 1
ATOM 2309 C CA . PHE A 1 299 ? -6.338 1.525 7.698 1.00 96.75 299 PHE A CA 1
ATOM 2310 C C . PHE A 1 299 ? -6.045 0.476 8.767 1.00 96.75 299 PHE A C 1
ATOM 2312 O O . PHE A 1 299 ? -6.863 0.212 9.651 1.00 96.75 299 PHE A O 1
ATOM 2319 N N . MET A 1 300 ? -4.857 -0.114 8.686 1.00 95.12 300 MET A N 1
ATOM 2320 C CA . MET A 1 300 ? -4.321 -0.974 9.736 1.00 95.12 300 MET A CA 1
ATOM 2321 C C . MET A 1 300 ? -3.530 -0.142 10.735 1.00 95.12 300 MET A C 1
ATOM 2323 O O . MET A 1 300 ? -2.759 0.721 10.333 1.00 95.12 300 MET A O 1
ATOM 2327 N N . GLU A 1 301 ? -3.680 -0.440 12.019 1.00 94.19 301 GLU A N 1
ATOM 2328 C CA . GLU A 1 301 ? -2.826 0.039 13.105 1.00 94.19 301 GLU A CA 1
ATOM 2329 C C . GLU A 1 301 ? -1.884 -1.096 13.518 1.00 94.19 301 GLU A C 1
ATOM 2331 O O . GLU A 1 301 ? -2.237 -1.937 14.352 1.00 94.19 301 GLU A O 1
ATOM 2336 N N . HIS A 1 302 ? -0.700 -1.153 12.901 1.00 88.56 302 HIS A N 1
ATOM 2337 C CA . HIS A 1 302 ? 0.192 -2.318 12.979 1.00 88.56 302 HIS A CA 1
ATOM 2338 C C . HIS A 1 302 ? 0.570 -2.672 14.413 1.00 88.56 302 HIS A C 1
ATOM 2340 O O . HIS A 1 302 ? 0.430 -3.810 14.850 1.00 88.56 302 HIS A O 1
ATOM 2346 N N . LEU A 1 303 ? 1.001 -1.672 15.181 1.00 88.94 303 LEU A N 1
ATOM 2347 C CA . LEU A 1 303 ? 1.476 -1.891 16.545 1.00 88.94 303 LEU A CA 1
ATOM 2348 C C . LEU A 1 303 ? 0.330 -2.052 17.550 1.00 88.94 303 LEU A C 1
ATOM 2350 O O . LEU A 1 303 ? 0.555 -2.479 18.680 1.00 88.94 303 LEU A O 1
ATOM 2354 N N . ALA A 1 304 ? -0.902 -1.716 17.163 1.00 89.88 304 ALA A N 1
ATOM 2355 C CA . ALA A 1 304 ? -2.065 -1.873 18.026 1.00 89.88 304 ALA A CA 1
ATOM 2356 C C . ALA A 1 304 ? -2.843 -3.175 17.781 1.00 89.88 304 ALA A C 1
ATOM 2358 O O . ALA A 1 304 ? -3.707 -3.484 18.603 1.00 89.88 304 ALA A O 1
ATOM 2359 N N . ASP A 1 305 ? -2.551 -3.911 16.697 1.00 91.00 305 ASP A N 1
ATOM 2360 C CA . ASP A 1 305 ? -3.372 -5.020 16.186 1.00 91.00 305 ASP A CA 1
ATOM 2361 C C . ASP A 1 305 ? -4.849 -4.599 16.050 1.00 91.00 305 ASP A C 1
ATOM 2363 O O . ASP A 1 305 ? -5.766 -5.227 16.591 1.00 91.00 305 ASP A O 1
ATOM 2367 N N . ARG A 1 306 ? -5.089 -3.477 15.357 1.00 92.62 306 ARG A N 1
ATOM 2368 C CA . ARG A 1 306 ? -6.441 -2.964 15.092 1.00 92.62 306 ARG A CA 1
ATOM 2369 C C . ARG A 1 306 ? -6.633 -2.579 13.634 1.00 92.62 306 ARG A C 1
ATOM 2371 O O . ARG A 1 306 ? -5.704 -2.157 12.954 1.00 92.62 306 ARG A O 1
ATOM 2378 N N . VAL A 1 307 ? -7.879 -2.667 13.189 1.00 95.00 307 VAL A N 1
ATOM 2379 C CA . VAL A 1 307 ? -8.360 -2.010 11.971 1.00 95.00 307 VAL A CA 1
ATOM 2380 C C . VAL A 1 307 ? -9.065 -0.726 12.386 1.00 95.00 307 VAL A C 1
ATOM 2382 O O . VAL A 1 307 ? -10.025 -0.782 13.158 1.00 95.00 307 VAL A O 1
ATOM 2385 N N . GLY A 1 308 ? -8.618 0.411 11.865 1.00 95.12 308 GLY A N 1
ATOM 2386 C CA . GLY A 1 308 ? -9.271 1.703 12.029 1.00 95.12 308 GLY A CA 1
ATOM 2387 C C . GLY A 1 308 ? -10.186 2.018 10.847 1.00 95.12 308 GLY A C 1
ATOM 2388 O O . GLY A 1 308 ? -9.840 1.781 9.688 1.00 95.12 308 GLY A O 1
ATOM 2389 N N . ARG A 1 309 ? -11.366 2.573 11.132 1.00 96.50 309 ARG A N 1
ATOM 2390 C CA . ARG A 1 309 ? -12.274 3.153 10.138 1.00 96.50 309 ARG A CA 1
ATOM 2391 C C . ARG A 1 309 ? -12.712 4.548 10.565 1.00 96.50 309 ARG A C 1
ATOM 2393 O O . ARG A 1 309 ? -13.555 4.692 11.448 1.00 96.50 309 ARG A O 1
ATOM 2400 N N . LEU A 1 310 ? -12.180 5.564 9.896 1.00 95.94 310 LEU A N 1
ATOM 2401 C CA . LEU A 1 310 ? -12.482 6.970 10.141 1.00 95.94 310 LEU A CA 1
ATOM 2402 C C . LEU A 1 310 ? -13.535 7.485 9.152 1.00 95.94 310 LEU A C 1
ATOM 2404 O O . LEU A 1 310 ? -13.323 7.477 7.941 1.00 95.94 310 LEU A O 1
ATOM 2408 N N . ASP A 1 311 ? -14.652 7.995 9.661 1.00 94.12 311 ASP A N 1
ATOM 2409 C CA . ASP A 1 311 ? -15.568 8.845 8.902 1.00 94.12 311 ASP A CA 1
ATOM 2410 C C . ASP A 1 311 ? -15.213 10.323 9.138 1.00 94.12 311 ASP A C 1
ATOM 2412 O O . ASP A 1 311 ? -15.484 10.866 10.217 1.00 94.12 311 ASP A O 1
ATOM 2416 N N . PRO A 1 312 ? -14.642 11.014 8.138 1.00 91.56 312 PRO A N 1
ATOM 2417 C CA . PRO A 1 312 ? -14.207 12.395 8.291 1.00 91.56 312 PRO A CA 1
ATOM 2418 C C . PRO A 1 312 ? -15.362 13.402 8.369 1.00 91.56 312 PRO A C 1
ATOM 2420 O O . PRO A 1 312 ? -15.147 14.530 8.814 1.00 91.56 312 PRO A O 1
ATOM 2423 N N . THR A 1 313 ? -16.579 13.022 7.959 1.00 90.00 313 THR A N 1
ATOM 2424 C CA . THR A 1 313 ? -17.763 13.901 7.993 1.00 90.00 313 THR A CA 1
ATOM 2425 C C . THR A 1 313 ? -18.283 14.059 9.417 1.00 90.00 313 THR A C 1
ATOM 2427 O O . THR A 1 313 ? -18.705 15.141 9.826 1.00 90.00 313 THR A O 1
ATOM 2430 N N . SER A 1 314 ? -18.255 12.963 10.172 1.00 90.00 314 SER A N 1
ATOM 2431 C CA . SER A 1 314 ? -18.702 12.889 11.562 1.00 90.00 314 SER A CA 1
ATOM 2432 C C . SER A 1 314 ? -17.546 12.927 12.569 1.00 90.00 314 SER A C 1
ATOM 2434 O O . SER A 1 314 ? -17.795 13.020 13.771 1.00 90.00 314 SER A O 1
ATOM 2436 N N . SER A 1 315 ? -16.296 12.869 12.092 1.00 88.88 315 SER A N 1
ATOM 2437 C CA . SER A 1 315 ? -15.083 12.659 12.896 1.00 88.88 315 SER A CA 1
ATOM 2438 C C . SER A 1 315 ? -15.177 11.412 13.783 1.00 88.88 315 SER A C 1
ATOM 2440 O O . SER A 1 315 ? -14.631 11.389 14.885 1.00 88.88 315 SER A O 1
ATOM 2442 N N . THR A 1 316 ? -15.914 10.391 13.334 1.00 90.81 316 THR A N 1
ATOM 2443 C CA . THR A 1 316 ? -16.071 9.142 14.089 1.00 90.81 316 THR A CA 1
ATOM 2444 C C . THR A 1 316 ? -15.014 8.141 13.660 1.00 90.81 316 THR A C 1
ATOM 2446 O O . THR A 1 316 ? -14.832 7.899 12.471 1.00 90.81 316 THR A O 1
ATOM 2449 N N . LEU A 1 317 ? -14.318 7.571 14.640 1.00 92.62 317 LEU A N 1
ATOM 2450 C CA . LEU A 1 317 ? -13.362 6.493 14.440 1.00 92.62 317 LEU A CA 1
ATOM 2451 C C . LEU A 1 317 ? -13.906 5.226 15.101 1.00 92.62 317 LEU A C 1
ATOM 2453 O O . LEU A 1 317 ? -14.137 5.192 16.314 1.00 92.62 317 LEU A O 1
ATOM 2457 N N . ASP A 1 318 ? -14.128 4.219 14.269 1.00 92.19 318 ASP A N 1
ATOM 2458 C CA . ASP A 1 318 ? -14.413 2.849 14.666 1.00 92.19 318 ASP A CA 1
ATOM 2459 C C . ASP A 1 318 ? -13.105 2.060 14.676 1.00 92.19 318 ASP A C 1
ATOM 2461 O O . ASP A 1 318 ? -12.375 2.077 13.686 1.00 92.19 318 ASP A O 1
ATOM 2465 N N . GLU A 1 319 ? -12.835 1.332 15.755 1.00 91.94 319 GLU A N 1
ATOM 2466 C CA . GLU A 1 319 ? -11.676 0.442 15.832 1.00 91.94 319 GLU A CA 1
ATOM 2467 C C . GLU A 1 319 ? -12.127 -0.998 16.089 1.00 91.94 319 GLU A C 1
ATOM 2469 O O . GLU A 1 319 ? -12.999 -1.269 16.925 1.00 91.94 319 GLU A O 1
ATOM 2474 N N . PHE A 1 320 ? -11.531 -1.928 15.345 1.00 92.19 320 PHE A N 1
ATOM 2475 C CA . PHE A 1 320 ? -11.800 -3.359 15.430 1.00 92.19 320 PHE A CA 1
ATOM 2476 C C . PHE A 1 320 ? -10.526 -4.074 15.866 1.00 92.19 320 PHE A C 1
ATOM 2478 O O . PHE A 1 320 ? -9.520 -4.019 15.163 1.00 92.19 320 PHE A O 1
ATOM 2485 N N . ASN A 1 321 ? -10.568 -4.751 17.014 1.00 91.56 321 ASN A N 1
ATOM 2486 C CA . ASN A 1 321 ? -9.436 -5.549 17.480 1.00 91.56 321 ASN A CA 1
ATOM 2487 C C . ASN A 1 321 ? -9.233 -6.759 16.565 1.00 91.56 321 ASN A C 1
ATOM 2489 O O . ASN A 1 321 ? -10.183 -7.509 16.317 1.00 91.56 321 ASN A O 1
ATOM 2493 N N . VAL A 1 322 ? -7.998 -6.955 16.111 1.00 91.62 322 VAL A N 1
ATOM 2494 C CA . VAL A 1 322 ? -7.596 -8.155 15.381 1.00 91.62 322 VAL A CA 1
ATOM 2495 C C . VAL A 1 322 ? -7.454 -9.312 16.380 1.00 91.62 322 VAL A C 1
ATOM 2497 O O . VAL A 1 322 ? -6.779 -9.146 17.401 1.00 91.62 322 VAL A O 1
ATOM 2500 N N . PRO A 1 323 ? -8.141 -10.454 16.167 1.00 90.12 323 PRO A N 1
ATOM 2501 C CA . PRO A 1 323 ? -8.116 -11.577 17.108 1.00 90.12 323 PRO A CA 1
ATOM 2502 C C . PRO A 1 323 ? -6.726 -12.168 17.297 1.00 90.12 323 PRO A C 1
ATOM 2504 O O . PRO A 1 323 ? -6.328 -12.449 18.431 1.00 90.12 323 PRO A O 1
ATOM 2507 N N . THR A 1 324 ? -6.008 -12.350 16.190 1.00 89.00 324 THR A N 1
ATOM 2508 C CA . THR A 1 324 ? -4.662 -12.905 16.191 1.00 89.00 324 THR A CA 1
ATOM 2509 C C . THR A 1 324 ? -3.639 -11.775 16.131 1.00 89.00 324 THR A C 1
ATOM 2511 O O . THR A 1 324 ? -3.792 -10.789 15.418 1.00 89.00 324 THR A O 1
ATOM 2514 N N . SER A 1 325 ? -2.597 -11.870 16.957 1.00 87.25 325 SER A N 1
ATOM 2515 C CA . SER A 1 325 ? -1.516 -10.886 16.959 1.00 87.25 325 SER A CA 1
ATOM 2516 C C . SER A 1 325 ? -0.604 -11.075 15.758 1.00 87.25 325 SER A C 1
ATOM 2518 O O . SER A 1 325 ? -0.213 -12.209 15.480 1.00 87.25 325 SER A O 1
ATOM 2520 N N . GLY A 1 326 ? -0.158 -9.981 15.149 1.00 81.69 326 GLY A N 1
ATOM 2521 C CA . GLY A 1 326 ? 0.777 -10.041 14.024 1.00 81.69 326 GLY A CA 1
ATOM 2522 C C . GLY A 1 326 ? 0.322 -9.236 12.819 1.00 81.69 326 GLY A C 1
ATOM 2523 O O . GLY A 1 326 ? 0.647 -9.597 11.689 1.00 81.69 326 GLY A O 1
ATOM 2524 N N . SER A 1 327 ? -0.437 -8.169 13.060 1.00 81.56 327 SER A N 1
ATOM 2525 C CA . SER A 1 327 ? -0.917 -7.255 12.037 1.00 81.56 327 SER A CA 1
ATOM 2526 C C . SER A 1 327 ? 0.225 -6.393 11.518 1.00 81.56 327 SER A C 1
ATOM 2528 O O . SER A 1 327 ? 0.763 -5.548 12.228 1.00 81.56 327 SER A O 1
ATOM 2530 N N . TYR A 1 328 ? 0.577 -6.587 10.258 1.00 82.56 328 TYR A N 1
ATOM 2531 C CA . TYR A 1 328 ? 1.478 -5.707 9.531 1.00 82.56 328 TYR A CA 1
ATOM 2532 C C . TYR A 1 328 ? 1.160 -5.873 8.050 1.00 82.56 328 TYR A C 1
ATOM 2534 O O . TYR A 1 328 ? 1.183 -6.993 7.541 1.00 82.56 328 TYR A O 1
ATOM 2542 N N . SER A 1 329 ? 0.785 -4.775 7.398 1.00 82.25 329 SER A N 1
ATOM 2543 C CA . SER A 1 329 ? 0.396 -4.749 5.995 1.00 82.25 329 SER A CA 1
ATOM 2544 C C . SER A 1 329 ? 0.916 -3.483 5.315 1.00 82.25 329 SER A C 1
ATOM 2546 O O . SER A 1 329 ? 0.602 -2.370 5.730 1.00 82.25 329 SER A O 1
ATOM 2548 N N . VAL A 1 330 ? 1.708 -3.655 4.262 1.00 82.81 330 VAL A N 1
ATOM 2549 C CA . VAL A 1 330 ? 2.225 -2.562 3.427 1.00 82.81 330 VAL A CA 1
ATOM 2550 C C . VAL A 1 330 ? 1.183 -2.077 2.423 1.00 82.81 330 VAL A C 1
ATOM 2552 O O . VAL A 1 330 ? 1.295 -0.966 1.928 1.00 82.81 330 VAL A O 1
ATOM 2555 N N . LEU A 1 331 ? 0.182 -2.897 2.091 1.00 91.62 331 LEU A N 1
ATOM 2556 C CA . LEU A 1 331 ? -0.937 -2.493 1.243 1.00 91.62 331 LEU A CA 1
ATOM 2557 C C . LEU A 1 331 ? -2.185 -3.301 1.597 1.00 91.62 331 LEU A C 1
ATOM 2559 O O . LEU A 1 331 ? -2.163 -4.531 1.599 1.00 91.62 331 LEU A O 1
ATOM 2563 N N . ASN A 1 332 ? -3.294 -2.608 1.834 1.00 95.38 332 ASN A N 1
ATOM 2564 C CA . ASN A 1 332 ? -4.597 -3.211 2.104 1.00 95.38 332 ASN A CA 1
ATOM 2565 C C . ASN A 1 332 ? -5.588 -2.966 0.956 1.00 95.38 332 ASN A C 1
ATOM 2567 O O . ASN A 1 332 ? -5.343 -2.174 0.045 1.00 95.38 332 ASN A O 1
ATOM 2571 N N . ALA A 1 333 ? -6.730 -3.656 0.998 1.00 94.69 333 ALA A N 1
ATOM 2572 C CA . ALA A 1 333 ? -7.719 -3.599 -0.069 1.00 94.69 333 ALA A CA 1
ATOM 2573 C C . ALA A 1 333 ? -9.140 -3.361 0.439 1.00 94.69 333 ALA A C 1
ATOM 2575 O O . ALA A 1 333 ? -9.572 -3.901 1.455 1.00 94.69 333 ALA A O 1
ATOM 2576 N N . LEU A 1 334 ? -9.913 -2.622 -0.354 1.00 95.88 334 LEU A N 1
ATOM 2577 C CA . LEU A 1 334 ? -11.369 -2.622 -0.279 1.00 95.88 334 LEU A CA 1
ATOM 2578 C C . LEU A 1 334 ? -11.925 -3.427 -1.451 1.00 95.88 334 LEU A C 1
ATOM 2580 O O . LEU A 1 334 ? -11.593 -3.162 -2.607 1.00 95.88 334 LEU A O 1
ATOM 2584 N N . ASP A 1 335 ? -12.799 -4.389 -1.167 1.00 94.12 335 ASP A N 1
ATOM 2585 C CA . ASP A 1 335 ? -13.516 -5.095 -2.227 1.00 94.12 335 ASP A CA 1
ATOM 2586 C C . ASP A 1 335 ? -14.682 -4.263 -2.795 1.00 94.12 335 ASP A C 1
ATOM 2588 O O . ASP A 1 335 ? -15.008 -3.168 -2.329 1.00 94.12 335 ASP A O 1
ATOM 2592 N N . GLN A 1 336 ? -15.357 -4.785 -3.824 1.00 91.62 336 GLN A N 1
ATOM 2593 C CA . GLN A 1 336 ? -16.463 -4.076 -4.481 1.00 91.62 336 GLN A CA 1
ATOM 2594 C C . GLN A 1 336 ? -17.649 -3.772 -3.547 1.00 91.62 336 GLN A C 1
ATOM 2596 O O . GLN A 1 336 ? -18.382 -2.799 -3.791 1.00 91.62 336 GLN A O 1
ATOM 2601 N N . SER A 1 337 ? -17.811 -4.579 -2.493 1.00 91.94 337 SER A N 1
ATOM 2602 C CA . SER A 1 337 ? -18.819 -4.426 -1.438 1.00 91.94 337 SER A CA 1
ATOM 2603 C C . SER A 1 337 ? -18.366 -3.462 -0.333 1.00 91.94 337 SER A C 1
ATOM 2605 O O . SER A 1 337 ? -19.177 -3.068 0.505 1.00 91.94 337 SER A O 1
ATOM 2607 N N . GLY A 1 338 ? -17.099 -3.041 -0.356 1.00 93.25 338 GLY A N 1
ATOM 2608 C CA . GLY A 1 338 ? -16.474 -2.178 0.638 1.00 93.25 338 GLY A CA 1
ATOM 2609 C C . GLY A 1 338 ? -15.992 -2.923 1.879 1.00 93.25 338 GLY A C 1
ATOM 2610 O O . GLY A 1 338 ? -15.797 -2.276 2.907 1.00 93.25 338 GLY A O 1
ATOM 2611 N N . ASN A 1 339 ? -15.861 -4.254 1.829 1.00 94.75 339 ASN A N 1
ATOM 2612 C CA . ASN A 1 339 ? -15.211 -4.983 2.915 1.00 94.75 339 ASN A CA 1
ATOM 2613 C C . ASN A 1 339 ? -13.714 -4.703 2.862 1.00 94.75 339 ASN A C 1
ATOM 2615 O O . ASN A 1 339 ? -13.136 -4.611 1.777 1.00 94.75 339 ASN A O 1
ATOM 2619 N N . PHE A 1 340 ? -13.116 -4.572 4.035 1.00 96.38 340 PHE A N 1
ATOM 2620 C CA . PHE A 1 340 ? -11.714 -4.245 4.191 1.00 96.38 340 PHE A CA 1
ATOM 2621 C C . PHE A 1 340 ? -10.903 -5.515 4.400 1.00 96.38 340 PHE A C 1
ATOM 2623 O O . PHE A 1 340 ? -11.185 -6.281 5.318 1.00 96.38 340 PHE A O 1
ATOM 2630 N N . TRP A 1 341 ? -9.921 -5.728 3.539 1.00 96.50 341 TRP A N 1
ATOM 2631 C CA . TRP A 1 341 ? -9.047 -6.889 3.508 1.00 96.50 341 TRP A CA 1
ATOM 2632 C C . TRP A 1 341 ? -7.620 -6.455 3.814 1.00 96.50 341 TRP A C 1
ATOM 2634 O O . TRP A 1 341 ? -7.145 -5.455 3.276 1.00 96.50 341 TRP A O 1
ATOM 2644 N N . PHE A 1 342 ? -6.944 -7.211 4.669 1.00 96.19 342 PHE A N 1
ATOM 2645 C CA . PHE A 1 342 ? -5.607 -6.886 5.153 1.00 96.19 342 PHE A CA 1
ATOM 2646 C C . PHE A 1 342 ? -4.793 -8.152 5.397 1.00 96.19 342 PHE A C 1
ATOM 2648 O O . PHE A 1 342 ? -5.349 -9.239 5.558 1.00 96.19 342 PHE A O 1
ATOM 2655 N N . THR A 1 343 ? -3.475 -8.014 5.447 1.00 95.88 343 THR A N 1
ATOM 2656 C CA . THR A 1 343 ? -2.569 -9.113 5.781 1.00 95.88 343 THR A CA 1
ATOM 2657 C C . THR A 1 343 ? -2.129 -9.043 7.242 1.00 95.88 343 THR A C 1
ATOM 2659 O O . THR A 1 343 ? -2.102 -7.981 7.869 1.00 95.88 343 THR A O 1
ATOM 2662 N N . GLN A 1 344 ? -1.813 -10.205 7.806 1.00 95.44 344 GLN A N 1
ATOM 2663 C CA . GLN A 1 344 ? -1.244 -10.348 9.139 1.00 95.44 344 GLN A CA 1
ATOM 2664 C C . GLN A 1 344 ? 0.102 -11.060 9.013 1.00 95.44 344 GLN A C 1
ATOM 2666 O O . GLN A 1 344 ? 0.174 -12.290 9.098 1.00 95.44 344 GLN A O 1
ATOM 2671 N N . PHE A 1 345 ? 1.154 -10.275 8.768 1.00 93.19 345 PHE A N 1
ATOM 2672 C CA . PHE A 1 345 ? 2.514 -10.744 8.507 1.00 93.19 345 PHE A CA 1
ATOM 2673 C C . PHE A 1 345 ? 2.970 -11.866 9.450 1.00 93.19 345 PHE A C 1
ATOM 2675 O O . PHE A 1 345 ? 3.252 -12.979 9.012 1.00 93.19 345 PHE A O 1
ATOM 2682 N N . ALA A 1 346 ? 2.998 -11.603 10.761 1.00 92.12 346 ALA A N 1
ATOM 2683 C CA . ALA A 1 346 ? 3.536 -12.558 11.732 1.00 92.12 346 ALA A CA 1
ATOM 2684 C C . ALA A 1 346 ? 2.540 -13.674 12.086 1.00 92.12 346 ALA A C 1
ATOM 2686 O O . ALA A 1 346 ? 2.942 -14.729 12.574 1.00 92.12 346 ALA A O 1
ATOM 2687 N N . ALA A 1 347 ? 1.247 -13.452 11.839 1.00 94.69 347 ALA A N 1
ATOM 2688 C CA . ALA A 1 347 ? 0.206 -14.440 12.102 1.00 94.69 347 ALA A CA 1
ATOM 2689 C C . ALA A 1 347 ? 0.029 -15.449 10.957 1.00 94.69 347 ALA A C 1
ATOM 2691 O O . ALA A 1 347 ? -0.665 -16.449 11.133 1.00 94.69 347 ALA A O 1
ATOM 2692 N N . ASN A 1 348 ? 0.654 -15.207 9.796 1.00 96.00 348 ASN A N 1
ATOM 2693 C CA . ASN A 1 348 ? 0.520 -16.035 8.597 1.00 96.00 348 ASN A CA 1
ATOM 2694 C C . ASN A 1 348 ? -0.935 -16.120 8.086 1.00 96.00 348 ASN A C 1
ATOM 2696 O O . ASN A 1 348 ? -1.418 -17.181 7.677 1.00 96.00 348 ASN A O 1
ATOM 2700 N N . GLN A 1 349 ? -1.654 -14.994 8.148 1.00 95.81 349 GLN A N 1
ATOM 2701 C CA . GLN A 1 349 ? -3.088 -14.913 7.859 1.00 95.81 349 GLN A CA 1
ATOM 2702 C C . GLN A 1 349 ? -3.449 -13.720 6.968 1.00 95.81 349 GLN A C 1
ATOM 2704 O O . GLN A 1 349 ? -2.733 -12.723 6.883 1.00 95.81 349 GLN A O 1
ATOM 2709 N N . ILE A 1 350 ? -4.635 -13.802 6.367 1.00 96.25 350 ILE A N 1
ATOM 2710 C CA . ILE A 1 350 ? -5.360 -12.679 5.764 1.00 96.25 350 ILE A CA 1
ATOM 2711 C C . ILE A 1 350 ? -6.595 -12.404 6.621 1.00 96.25 350 ILE A C 1
ATOM 2713 O O . ILE A 1 350 ? -7.312 -13.333 6.986 1.00 96.25 350 ILE A O 1
ATOM 2717 N N . GLY A 1 351 ? -6.862 -11.144 6.945 1.00 95.12 351 GLY A N 1
ATOM 2718 C CA . GLY A 1 351 ? -8.050 -10.715 7.675 1.00 95.12 351 GLY A CA 1
ATOM 2719 C C . GLY A 1 351 ? -9.058 -9.986 6.787 1.00 95.12 351 GLY A C 1
ATOM 2720 O O . GLY A 1 351 ? -8.693 -9.346 5.800 1.00 95.12 351 GLY A O 1
ATOM 2721 N N . MET A 1 352 ? -10.337 -10.061 7.156 1.00 95.00 352 MET A N 1
ATOM 2722 C CA . MET A 1 352 ? -11.422 -9.325 6.506 1.00 95.00 352 MET A CA 1
ATOM 2723 C C . MET A 1 352 ? -12.390 -8.735 7.529 1.00 95.00 352 MET A C 1
ATOM 2725 O O . MET A 1 352 ? -12.901 -9.450 8.394 1.00 95.00 352 MET A O 1
ATOM 2729 N N . VAL A 1 353 ? -12.681 -7.439 7.389 1.00 95.19 353 VAL A N 1
ATOM 2730 C CA . VAL A 1 353 ? -13.725 -6.725 8.133 1.00 95.19 353 VAL A CA 1
ATOM 2731 C C . VAL A 1 353 ? -14.875 -6.358 7.192 1.00 95.19 353 VAL A C 1
ATOM 2733 O O . VAL A 1 353 ? -14.666 -5.616 6.226 1.00 95.19 353 VAL A O 1
ATOM 2736 N N . PRO A 1 354 ? -16.117 -6.793 7.473 1.00 94.25 354 PRO A N 1
ATOM 2737 C CA . PRO A 1 354 ? -17.263 -6.411 6.660 1.00 94.25 354 PRO A CA 1
ATOM 2738 C C . PRO A 1 354 ? -17.498 -4.893 6.628 1.00 94.25 354 PRO A C 1
ATOM 2740 O O . PRO A 1 354 ? -17.395 -4.207 7.650 1.00 94.25 354 PRO A O 1
ATOM 2743 N N . ALA A 1 355 ? -17.927 -4.361 5.482 1.00 91.75 355 ALA A N 1
ATOM 2744 C CA . ALA A 1 355 ? -18.115 -2.920 5.252 1.00 91.75 355 ALA A CA 1
ATOM 2745 C C . ALA A 1 355 ? -19.054 -2.224 6.259 1.00 91.75 355 ALA A C 1
ATOM 2747 O O . ALA A 1 355 ? -18.910 -1.030 6.563 1.00 91.75 355 ALA A O 1
ATOM 2748 N N . ASN A 1 356 ? -20.054 -2.975 6.734 1.00 87.50 356 ASN A N 1
ATOM 2749 C CA . ASN A 1 356 ? -21.140 -2.520 7.605 1.00 87.50 356 ASN A CA 1
ATOM 2750 C C . ASN A 1 356 ? -20.936 -2.920 9.073 1.00 87.50 356 ASN A C 1
ATOM 2752 O O . ASN A 1 356 ? -21.857 -2.790 9.875 1.00 87.50 356 ASN A O 1
ATOM 2756 N N . SER A 1 357 ? -19.739 -3.391 9.424 1.00 86.75 357 SER A N 1
ATOM 2757 C CA . SER A 1 357 ? -19.371 -3.703 10.802 1.00 86.75 357 SER A CA 1
ATOM 2758 C C . SER A 1 357 ? -19.567 -2.490 11.707 1.00 86.75 357 SER A C 1
ATOM 2760 O O . SER A 1 357 ? -19.209 -1.369 11.326 1.00 86.75 357 SER A O 1
ATOM 2762 N N . LEU A 1 358 ? -20.133 -2.711 12.891 1.00 75.19 358 LEU A N 1
ATOM 2763 C CA . LEU A 1 358 ? -20.212 -1.712 13.954 1.00 75.19 358 LEU A CA 1
ATOM 2764 C C . LEU A 1 358 ? -18.928 -1.829 14.780 1.00 75.19 358 LEU A C 1
ATOM 2766 O O . LEU A 1 358 ? -18.668 -2.893 15.338 1.00 75.19 358 LEU A O 1
ATOM 2770 N N . GLY A 1 359 ? -18.097 -0.786 14.785 1.00 62.91 359 GLY A N 1
ATOM 2771 C CA . GLY A 1 359 ? -16.880 -0.774 15.595 1.00 62.91 359 GLY A CA 1
ATOM 2772 C C . GLY A 1 359 ? -17.185 -0.545 17.063 1.00 62.91 359 GLY A C 1
ATOM 2773 O O . GLY A 1 359 ? -18.316 -0.225 17.435 1.00 62.91 359 GLY A O 1
ATOM 2774 N N . GLN A 1 360 ? -16.164 -0.685 17.906 1.00 57.47 360 GLN A N 1
ATOM 2775 C CA . GLN A 1 360 ? -16.215 -0.061 19.223 1.00 57.47 360 GLN A CA 1
ATOM 2776 C C . GLN A 1 360 ? -16.001 1.442 18.999 1.00 57.47 360 GLN A C 1
ATOM 2778 O O . GLN A 1 360 ? -14.921 1.830 18.554 1.00 57.47 360 GLN A O 1
ATOM 2783 N N . PRO A 1 361 ? -17.000 2.310 19.240 1.00 49.62 361 PRO A N 1
ATOM 2784 C CA . PRO A 1 361 ? -16.774 3.740 19.115 1.00 49.62 361 PRO A CA 1
ATOM 2785 C C . PRO A 1 361 ? -15.771 4.194 20.186 1.00 49.62 361 PRO A C 1
ATOM 2787 O O . PRO A 1 361 ? -15.884 3.774 21.339 1.00 49.62 361 PRO A O 1
ATOM 2790 N N . GLN A 1 362 ? -14.892 5.150 19.851 1.00 44.28 362 GLN A N 1
ATOM 2791 C CA . GLN A 1 362 ? -14.001 5.899 20.774 1.00 44.28 362 GLN A CA 1
ATOM 2792 C C . GLN A 1 362 ? -14.678 6.365 22.088 1.00 44.28 362 GLN A C 1
ATOM 2794 O O . GLN A 1 362 ? -14.027 6.650 23.090 1.00 44.28 362 GLN A O 1
ATOM 2799 N N . ASN A 1 363 ? -16.011 6.444 22.099 1.00 40.00 363 ASN A N 1
ATOM 2800 C CA . ASN A 1 363 ? -16.816 6.927 23.217 1.00 40.00 363 ASN A CA 1
ATOM 2801 C C . ASN A 1 363 ? -17.294 5.836 24.186 1.00 40.00 363 ASN A C 1
ATOM 2803 O O . ASN A 1 363 ? -17.990 6.161 25.146 1.00 40.00 363 ASN A O 1
ATOM 2807 N N . ASN A 1 364 ? -16.924 4.573 23.974 1.00 38.69 364 ASN A N 1
ATOM 2808 C CA . ASN A 1 364 ? -17.150 3.501 24.940 1.00 38.69 364 ASN A CA 1
ATOM 2809 C C . ASN A 1 364 ? -15.928 3.347 25.858 1.00 38.69 364 ASN A C 1
ATOM 2811 O O . ASN A 1 364 ? -15.357 2.267 25.991 1.00 38.69 364 ASN A O 1
ATOM 2815 N N . ARG A 1 365 ? -15.561 4.419 26.577 1.00 42.94 365 ARG A N 1
ATOM 2816 C CA . ARG A 1 365 ? -14.998 4.181 27.913 1.00 42.94 365 ARG A CA 1
ATOM 2817 C C . ARG A 1 365 ? -16.062 3.380 28.641 1.00 42.94 365 ARG A C 1
ATOM 2819 O O . ARG A 1 365 ? -17.209 3.835 28.705 1.00 42.94 365 ARG A O 1
ATOM 2826 N N . SER A 1 366 ? -15.737 2.182 29.121 1.00 42.16 366 SER A N 1
ATOM 2827 C CA . SER A 1 366 ? -16.719 1.457 29.912 1.00 42.16 366 SER A CA 1
ATOM 2828 C C . SER A 1 366 ? -17.143 2.370 31.067 1.00 42.16 366 SER A C 1
ATOM 2830 O O . SER A 1 366 ? -16.376 3.226 31.516 1.00 42.16 366 SER A O 1
ATOM 2832 N N . ILE A 1 367 ? -18.375 2.230 31.558 1.00 42.44 367 ILE A N 1
ATOM 2833 C CA . ILE A 1 367 ? -18.797 2.941 32.776 1.00 42.44 367 ILE A CA 1
ATOM 2834 C C . ILE A 1 367 ? -17.747 2.763 33.887 1.00 42.44 367 ILE A C 1
ATOM 2836 O O . ILE A 1 367 ? -17.518 3.690 34.657 1.00 42.44 367 ILE A O 1
ATOM 2840 N N . VAL A 1 368 ? -17.056 1.618 33.907 1.00 39.97 368 VAL A N 1
ATOM 2841 C CA . VAL A 1 368 ? -15.931 1.342 34.801 1.00 39.97 368 VAL A CA 1
ATOM 2842 C C . VAL A 1 368 ? -14.768 2.303 34.552 1.00 39.97 368 VAL A C 1
ATOM 2844 O O . VAL A 1 368 ? -14.352 2.937 35.507 1.00 39.97 368 VAL A O 1
ATOM 2847 N N . ASP A 1 369 ? -14.317 2.505 33.311 1.00 41.31 369 ASP A N 1
ATOM 2848 C CA . ASP A 1 369 ? -13.204 3.414 32.967 1.00 41.31 369 ASP A CA 1
ATOM 2849 C C . ASP A 1 369 ? -13.513 4.885 33.268 1.00 41.31 369 ASP A C 1
ATOM 2851 O O . ASP A 1 369 ? -12.650 5.651 33.705 1.00 41.31 369 ASP A O 1
ATOM 2855 N N . ILE A 1 370 ? -14.767 5.291 33.047 1.00 43.81 370 ILE A N 1
ATOM 2856 C CA . ILE A 1 370 ? -15.246 6.621 33.431 1.00 43.81 370 ILE A CA 1
ATOM 2857 C C . ILE A 1 370 ? -15.159 6.743 34.954 1.00 43.81 370 ILE A C 1
ATOM 2859 O O . ILE A 1 370 ? -14.492 7.645 35.454 1.00 43.81 370 ILE A O 1
ATOM 2863 N N . VAL A 1 371 ? -15.748 5.805 35.698 1.00 43.44 371 VAL A N 1
ATOM 2864 C CA . VAL A 1 371 ? -15.751 5.809 37.169 1.00 43.44 371 VAL A CA 1
ATOM 2865 C C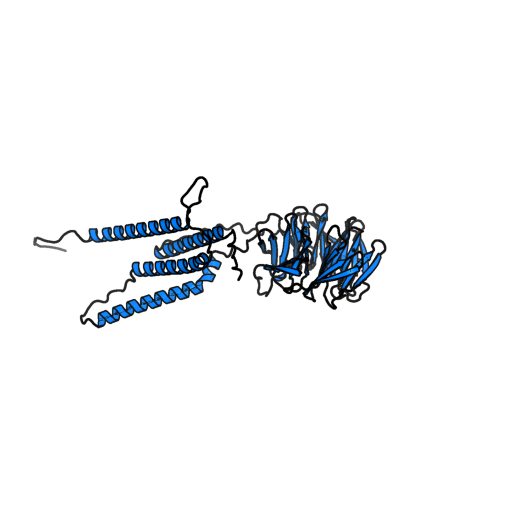 . VAL A 1 371 ? -14.333 5.722 37.752 1.00 43.44 371 VAL A C 1
ATOM 2867 O O . VAL A 1 371 ? -14.030 6.427 38.715 1.00 43.44 371 VAL A O 1
ATOM 2870 N N . THR A 1 372 ? -13.431 4.934 37.162 1.00 43.31 372 THR A N 1
ATOM 2871 C CA . THR A 1 372 ? -12.037 4.808 37.614 1.00 43.31 372 THR A CA 1
ATOM 2872 C C . THR A 1 372 ? -11.184 6.022 37.286 1.00 43.31 372 THR A C 1
ATOM 2874 O O . THR A 1 372 ? -10.239 6.301 38.019 1.00 43.31 372 THR A O 1
ATOM 2877 N N . SER A 1 373 ? -11.523 6.799 36.254 1.00 43.56 373 SER A N 1
ATOM 2878 C CA . SER A 1 373 ? -10.834 8.068 35.990 1.00 43.56 373 SER A CA 1
ATOM 2879 C C . SER A 1 373 ? -11.125 9.143 37.049 1.00 43.56 373 SER A C 1
ATOM 2881 O O . SER A 1 373 ? -10.267 9.978 37.314 1.00 43.56 373 SER A O 1
ATOM 2883 N N . TYR A 1 374 ? -12.279 9.062 37.725 1.00 45.19 374 TYR A N 1
ATOM 2884 C CA . TYR A 1 374 ? -12.677 9.971 38.811 1.00 45.19 374 TYR A CA 1
ATOM 2885 C C . TYR A 1 374 ? -12.335 9.448 40.217 1.00 45.19 374 TYR A C 1
ATOM 2887 O O . TYR A 1 374 ? -12.494 10.159 41.208 1.00 45.19 374 TYR A O 1
ATOM 2895 N N . LEU A 1 375 ? -11.841 8.212 40.333 1.00 42.69 375 LEU A N 1
ATOM 2896 C CA . LEU A 1 375 ? -11.483 7.573 41.605 1.00 42.69 375 LEU A CA 1
ATOM 2897 C C . LEU A 1 375 ? -10.506 8.404 42.470 1.00 42.69 375 LEU A C 1
ATOM 2899 O O . LEU A 1 375 ? -10.727 8.466 43.679 1.00 42.69 375 LEU A O 1
ATOM 2903 N N . PRO A 1 376 ? -9.488 9.100 41.918 1.00 40.50 376 PRO A N 1
ATOM 2904 C CA . PRO A 1 376 ? -8.614 9.972 42.707 1.00 40.50 376 PRO A CA 1
ATOM 2905 C C . PRO A 1 376 ? -9.362 11.151 43.345 1.00 40.50 376 PRO A C 1
ATOM 2907 O O . PRO A 1 376 ? -9.175 11.440 44.525 1.00 40.50 376 PRO A O 1
ATOM 2910 N N . GLU A 1 377 ? -10.250 11.801 42.594 1.00 45.28 377 GLU A N 1
ATOM 2911 C CA . GLU A 1 377 ? -11.040 12.950 43.055 1.00 45.28 377 GLU A CA 1
ATOM 2912 C C . GLU A 1 377 ? -12.088 12.519 44.092 1.00 45.28 377 GLU A C 1
ATOM 2914 O O . GLU A 1 377 ? -12.261 13.174 45.123 1.00 45.28 377 GLU A O 1
ATOM 2919 N N . ILE A 1 378 ? -12.711 11.354 43.884 1.00 45.94 378 ILE A N 1
ATOM 2920 C CA . ILE A 1 378 ? -13.642 10.723 44.830 1.00 45.94 378 ILE A CA 1
ATOM 2921 C C . ILE A 1 378 ? -12.926 10.339 46.134 1.00 45.94 378 ILE A C 1
ATOM 2923 O O . ILE A 1 378 ? -13.467 10.565 47.219 1.00 45.94 378 ILE A O 1
ATOM 2927 N N . LEU A 1 379 ? -11.706 9.796 46.062 1.00 42.28 379 LEU A N 1
ATOM 2928 C CA . LEU A 1 379 ? -10.901 9.450 47.240 1.00 42.28 379 LEU A CA 1
ATOM 2929 C C . LEU A 1 379 ? -10.476 10.696 48.027 1.00 42.28 379 LEU A C 1
ATOM 2931 O O . LEU A 1 379 ? -10.545 10.691 49.257 1.00 42.28 379 LEU A O 1
ATOM 2935 N N . VAL A 1 380 ? -10.095 11.779 47.342 1.00 44.56 380 VAL A N 1
ATOM 2936 C CA . VAL A 1 380 ? -9.751 13.063 47.975 1.00 44.56 380 VAL A CA 1
ATOM 2937 C C . VAL A 1 380 ? -10.976 13.688 48.650 1.00 44.56 380 VAL A C 1
ATOM 2939 O O . VAL A 1 380 ? -10.900 14.092 49.815 1.00 44.56 380 VAL A O 1
ATOM 2942 N N . ALA A 1 381 ? -12.129 13.701 47.976 1.00 45.44 381 ALA A N 1
ATOM 2943 C CA . ALA A 1 381 ? -13.385 14.176 48.552 1.00 45.44 381 ALA A CA 1
ATOM 2944 C C . ALA A 1 381 ? -13.820 13.319 49.757 1.00 45.44 381 ALA A C 1
ATOM 2946 O O . ALA A 1 381 ? -14.185 13.853 50.808 1.00 45.44 381 ALA A O 1
ATOM 2947 N N . GLY A 1 382 ? -13.705 11.991 49.648 1.00 45.31 382 GLY A N 1
ATOM 2948 C CA . GLY A 1 382 ? -13.994 11.044 50.725 1.00 45.31 382 GLY A CA 1
ATOM 2949 C C . GLY A 1 382 ? -13.095 11.239 51.949 1.00 45.31 382 GLY A C 1
ATOM 2950 O O . GLY A 1 382 ? -13.588 11.281 53.080 1.00 45.31 382 GLY A O 1
ATOM 2951 N N . ALA A 1 383 ? -11.792 11.448 51.743 1.00 45.81 383 ALA A N 1
ATOM 2952 C CA . ALA A 1 383 ? -10.844 11.757 52.811 1.00 45.81 383 ALA A CA 1
ATOM 2953 C C . ALA A 1 383 ? -11.167 13.097 53.501 1.00 45.81 383 ALA A C 1
ATOM 2955 O O . ALA A 1 383 ? -11.114 13.187 54.731 1.00 45.81 383 ALA A O 1
ATOM 2956 N N . GLY A 1 384 ? -11.578 14.115 52.737 1.00 44.78 384 GLY A N 1
ATOM 2957 C CA . GLY A 1 384 ? -12.021 15.407 53.270 1.00 44.78 384 GLY A CA 1
ATOM 2958 C C . GLY A 1 384 ? -13.264 15.293 54.162 1.00 44.78 384 GLY A C 1
ATOM 2959 O O . GLY A 1 384 ? -13.298 15.849 55.264 1.00 44.78 384 GLY A O 1
ATOM 2960 N N . VAL A 1 385 ? -14.261 14.511 53.737 1.00 50.91 385 VAL A N 1
ATOM 2961 C CA . VAL A 1 385 ? -15.493 14.260 54.506 1.00 50.91 385 VAL A CA 1
ATOM 2962 C C . VAL A 1 385 ? -15.208 13.467 55.784 1.00 50.91 385 VAL A C 1
ATOM 2964 O O . VAL A 1 385 ? -15.726 13.811 56.853 1.00 50.91 385 VAL A O 1
ATOM 2967 N N . LEU A 1 386 ? -14.354 12.441 55.718 1.00 46.56 386 LEU A N 1
ATOM 2968 C CA . LEU A 1 386 ? -13.935 11.669 56.893 1.00 46.56 386 LEU A CA 1
ATOM 2969 C C . LEU A 1 386 ? -13.154 12.539 57.889 1.00 46.56 386 LEU A C 1
ATOM 2971 O O . LEU A 1 386 ? -13.429 12.491 59.091 1.00 46.56 386 LEU A O 1
ATOM 2975 N N . GLY A 1 387 ? -12.255 13.399 57.401 1.00 44.81 387 GLY A N 1
ATOM 2976 C CA . GLY A 1 387 ? -11.517 14.361 58.222 1.00 44.81 387 GLY A CA 1
ATOM 2977 C C . GLY A 1 387 ? -12.426 15.381 58.915 1.00 44.81 387 GLY A C 1
ATOM 2978 O O . GLY A 1 387 ? -12.309 15.606 60.123 1.00 44.81 387 GLY A O 1
ATOM 2979 N N . ALA A 1 388 ? -13.393 15.951 58.191 1.00 48.88 388 ALA A N 1
ATOM 2980 C CA . ALA A 1 388 ? -14.375 16.879 58.753 1.00 48.88 388 ALA A CA 1
ATOM 2981 C C . ALA A 1 388 ? -15.276 16.199 59.798 1.00 48.88 388 ALA A C 1
ATOM 2983 O O . ALA A 1 388 ? -15.515 16.749 60.877 1.00 48.88 388 ALA A O 1
ATOM 2984 N N . THR A 1 389 ? -15.719 14.969 59.524 1.00 50.81 389 THR A N 1
ATOM 2985 C CA . THR A 1 389 ? -16.540 14.176 60.450 1.00 50.81 389 THR A CA 1
ATOM 2986 C C . THR A 1 389 ? -15.766 13.842 61.728 1.00 50.81 389 THR A C 1
ATOM 2988 O O . THR A 1 389 ? -16.287 14.023 62.832 1.00 50.81 389 THR A O 1
ATOM 2991 N N . TYR A 1 390 ? -14.492 13.458 61.607 1.00 50.25 390 TYR A N 1
ATOM 2992 C CA . TYR A 1 390 ? -13.599 13.238 62.745 1.00 50.25 390 TYR A CA 1
ATOM 2993 C C . TYR A 1 390 ? -13.420 14.504 63.597 1.00 50.25 390 TYR A C 1
ATOM 2995 O O . TYR A 1 390 ? -13.524 14.448 64.824 1.00 50.25 390 TYR A O 1
ATOM 3003 N N . LEU A 1 391 ? -13.229 15.671 62.971 1.00 48.84 391 LEU A N 1
ATOM 3004 C CA . LEU A 1 391 ? -13.097 16.950 63.678 1.00 48.84 391 LEU A CA 1
ATOM 3005 C C . LEU A 1 391 ? -14.379 17.356 64.417 1.00 48.84 391 LEU A C 1
ATOM 3007 O O . LEU A 1 391 ? -14.304 17.867 65.538 1.00 48.84 391 LEU A O 1
ATOM 3011 N N . VAL A 1 392 ? -15.554 17.100 63.835 1.00 53.47 392 VAL A N 1
ATOM 3012 C CA . VAL A 1 392 ? -16.851 17.353 64.485 1.00 53.47 392 VAL A CA 1
ATOM 3013 C C . VAL A 1 392 ? -17.058 16.422 65.684 1.00 53.47 392 VAL A C 1
ATOM 3015 O O . VAL A 1 392 ? -17.470 16.889 66.749 1.00 53.47 392 VAL A O 1
ATOM 3018 N N . ILE A 1 393 ? -16.717 15.134 65.560 1.00 52.38 393 ILE A N 1
ATOM 3019 C CA . ILE A 1 393 ? -16.779 14.168 66.671 1.00 52.38 393 ILE A CA 1
ATOM 3020 C C . ILE A 1 393 ? -15.793 14.557 67.784 1.00 52.38 393 ILE A C 1
ATOM 3022 O O . ILE A 1 393 ? -16.171 14.586 68.958 1.00 52.38 393 ILE A O 1
ATOM 3026 N N . ARG A 1 394 ? -14.555 14.937 67.436 1.00 47.41 394 ARG A N 1
ATOM 3027 C CA . ARG A 1 394 ? -13.531 15.383 68.395 1.00 47.41 394 ARG A CA 1
ATOM 3028 C C . ARG A 1 394 ? -13.947 16.662 69.129 1.00 47.41 394 ARG A C 1
ATOM 3030 O O . ARG A 1 394 ? -13.817 16.724 70.349 1.00 47.41 394 ARG A O 1
ATOM 3037 N N . ARG A 1 395 ? -14.505 17.658 68.427 1.00 51.66 395 ARG A N 1
ATOM 3038 C CA . ARG A 1 395 ? -15.041 18.889 69.046 1.00 51.66 395 ARG A CA 1
ATOM 3039 C C . ARG A 1 395 ? -16.237 18.619 69.961 1.00 51.66 395 ARG A C 1
ATOM 3041 O O . ARG A 1 395 ? -16.376 19.302 70.972 1.00 51.66 395 ARG A O 1
ATOM 3048 N N . ARG A 1 396 ? -17.090 17.638 69.637 1.00 51.50 396 ARG A N 1
ATOM 3049 C CA . ARG A 1 396 ? -18.193 17.220 70.519 1.00 51.50 396 ARG A CA 1
ATOM 3050 C C . ARG A 1 396 ? -17.687 16.514 71.780 1.00 51.50 396 ARG A C 1
ATOM 3052 O O . ARG A 1 396 ? -18.177 16.857 72.847 1.00 51.50 396 ARG A O 1
ATOM 3059 N N . ARG A 1 397 ? -16.685 15.625 71.694 1.00 46.97 397 ARG A N 1
ATOM 3060 C CA . ARG A 1 397 ? -16.051 15.013 72.885 1.00 46.97 397 ARG A CA 1
ATOM 3061 C C . ARG A 1 397 ? -15.429 16.062 73.813 1.00 46.97 397 ARG A C 1
ATOM 3063 O O . ARG A 1 397 ? -15.747 16.078 74.992 1.00 46.97 397 ARG A O 1
ATOM 3070 N N . LEU A 1 398 ? -14.672 17.013 73.261 1.00 41.22 398 LEU A N 1
ATOM 3071 C CA . LEU A 1 398 ? -14.041 18.084 74.048 1.00 41.22 398 LEU A CA 1
ATOM 3072 C C . LEU A 1 398 ? -15.047 18.993 74.786 1.00 41.22 398 LEU A C 1
ATOM 3074 O O . LEU A 1 398 ? -14.722 19.513 75.847 1.00 41.22 398 LEU A O 1
ATOM 3078 N N . ARG A 1 399 ? -16.269 19.179 74.260 1.00 46.88 399 ARG A N 1
ATOM 3079 C CA . ARG A 1 399 ? -17.343 19.919 74.959 1.00 46.88 399 ARG A CA 1
ATOM 3080 C C . ARG A 1 399 ? -18.011 19.119 76.076 1.00 46.88 399 ARG A C 1
ATOM 3082 O O . ARG A 1 399 ? -18.519 19.724 77.015 1.00 46.88 399 ARG A O 1
ATOM 3089 N N . VAL A 1 400 ? -18.038 17.791 75.963 1.00 46.22 400 VAL A N 1
ATOM 3090 C CA . VAL A 1 400 ? -18.585 16.908 77.004 1.00 46.22 400 VAL A CA 1
ATOM 3091 C C . VAL A 1 400 ? -17.620 16.841 78.190 1.00 46.22 400 VAL A C 1
ATOM 3093 O O . VAL A 1 400 ? -18.065 16.912 79.327 1.00 46.22 400 VAL A O 1
ATOM 3096 N N . ASP A 1 401 ? -16.308 16.849 77.941 1.00 44.28 401 ASP A N 1
ATOM 3097 C CA . ASP A 1 401 ? -15.297 16.827 79.007 1.00 44.28 401 ASP A CA 1
ATOM 3098 C C . ASP A 1 401 ? -15.202 18.160 79.787 1.00 44.28 401 ASP A C 1
ATOM 3100 O O . ASP A 1 401 ? -14.788 18.170 80.945 1.00 44.28 401 ASP A O 1
ATOM 3104 N N . SER A 1 402 ? -15.634 19.288 79.201 1.00 45.62 402 SER A N 1
ATOM 3105 C CA . SER A 1 402 ? -15.691 20.593 79.888 1.00 45.62 402 SER A CA 1
ATOM 3106 C C . SER A 1 402 ? -16.941 20.807 80.757 1.00 45.62 402 SER A C 1
ATOM 3108 O O . SER A 1 402 ? -17.021 21.805 81.470 1.00 45.62 402 SER A O 1
ATOM 3110 N N . ALA A 1 403 ? -17.924 19.905 80.698 1.00 47.09 403 ALA A N 1
ATOM 3111 C CA . ALA A 1 403 ? -19.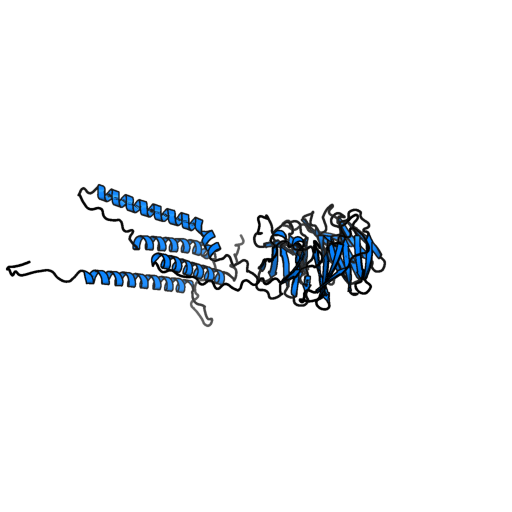135 19.952 81.513 1.00 47.09 403 ALA A CA 1
ATOM 3112 C C . ALA A 1 403 ? -19.101 18.781 82.505 1.00 47.09 403 ALA A C 1
ATOM 3114 O O . ALA A 1 403 ? -19.530 17.673 82.199 1.00 47.09 403 ALA A O 1
ATOM 3115 N N . GLY A 1 404 ? -18.525 19.015 83.686 1.00 46.91 404 GLY A N 1
ATOM 3116 C CA . GLY A 1 404 ? -18.338 17.984 84.705 1.00 46.91 404 GLY A CA 1
ATOM 3117 C C . GLY A 1 404 ? -19.635 17.251 85.071 1.00 46.91 404 GLY A C 1
ATOM 3118 O O . GLY A 1 404 ? -20.582 17.857 85.565 1.00 46.91 404 GLY A O 1
ATOM 3119 N N . GLY A 1 405 ? -19.654 15.931 84.871 1.00 39.75 405 GLY A N 1
ATOM 3120 C CA . GLY A 1 405 ? -20.727 15.045 85.327 1.00 39.75 405 GLY A CA 1
ATOM 3121 C C . GLY A 1 405 ? -20.593 13.629 84.762 1.00 39.75 405 GLY A C 1
ATOM 3122 O O . GLY A 1 405 ? -20.522 13.439 83.554 1.00 39.75 405 GLY A O 1
ATOM 3123 N N . LYS A 1 406 ? -20.523 12.620 85.638 1.00 45.62 406 LYS A N 1
ATOM 3124 C CA . LYS A 1 406 ? -20.300 11.203 85.297 1.00 45.62 406 LYS A CA 1
ATOM 3125 C C . LYS A 1 406 ? -21.509 10.554 84.580 1.00 45.62 406 LYS A C 1
ATOM 3127 O O . LYS A 1 406 ? -22.580 10.479 85.172 1.00 45.62 406 LYS A O 1
ATOM 3132 N N . GLY A 1 407 ? -21.263 9.955 83.401 1.00 34.88 407 GLY A N 1
ATOM 3133 C CA . GLY A 1 407 ? -21.988 8.810 82.790 1.00 34.88 407 GLY A CA 1
ATOM 3134 C C . GLY A 1 407 ? -22.921 9.105 81.590 1.00 34.88 407 GLY A C 1
ATOM 3135 O O . GLY A 1 407 ? -23.356 10.241 81.445 1.00 34.88 407 GLY A O 1
ATOM 3136 N N . PRO A 1 408 ? -23.330 8.101 80.770 1.00 38.97 408 PRO A N 1
ATOM 3137 C CA . PRO A 1 408 ? -22.615 6.934 80.234 1.00 38.97 408 PRO A CA 1
ATOM 3138 C C . PRO A 1 408 ? -22.071 7.198 78.803 1.00 38.97 408 PRO A C 1
ATOM 3140 O O . PRO A 1 408 ? -22.414 8.181 78.150 1.00 38.97 408 PRO A O 1
ATOM 3143 N N . VAL A 1 409 ? -21.216 6.304 78.293 1.00 41.38 409 VAL A N 1
ATOM 3144 C CA . VAL A 1 409 ? -20.639 6.375 76.936 1.00 41.38 409 VAL A CA 1
ATOM 3145 C C . VAL A 1 409 ? -21.747 6.290 75.877 1.00 41.38 409 VAL A C 1
ATOM 3147 O O . VAL A 1 409 ? -22.294 5.220 75.621 1.00 41.38 409 VAL A O 1
ATOM 3150 N N . VAL A 1 410 ? -22.079 7.418 75.243 1.00 35.31 410 VAL A N 1
ATOM 3151 C CA . VAL A 1 410 ? -22.983 7.455 74.086 1.00 35.31 410 VAL A CA 1
ATOM 3152 C C . VAL A 1 410 ? -22.235 6.895 72.877 1.00 35.31 410 VAL A C 1
ATOM 3154 O O . VAL A 1 410 ? -21.283 7.506 72.386 1.00 35.31 410 VAL A O 1
ATOM 3157 N N . ALA A 1 411 ? -22.668 5.731 72.390 1.00 34.03 411 ALA A N 1
ATOM 3158 C CA . ALA A 1 411 ? -22.254 5.203 71.098 1.00 34.03 411 ALA A CA 1
ATOM 3159 C C . ALA A 1 411 ? -22.563 6.251 70.016 1.00 34.03 411 ALA A C 1
ATOM 3161 O O . ALA A 1 411 ? -23.719 6.606 69.777 1.00 34.03 411 ALA A O 1
ATOM 3162 N N . THR A 1 412 ? -21.523 6.791 69.384 1.00 37.88 412 THR A N 1
ATOM 3163 C CA . THR A 1 412 ? -21.664 7.745 68.286 1.00 37.88 412 THR A CA 1
ATOM 3164 C C . THR A 1 412 ? -22.190 7.006 67.062 1.00 37.88 412 THR A C 1
ATOM 3166 O O . THR A 1 412 ? -21.410 6.508 66.255 1.00 37.88 412 THR A O 1
ATOM 3169 N N . SER A 1 413 ? -23.512 6.925 66.913 1.00 41.03 413 SER A N 1
ATOM 3170 C CA . SER A 1 413 ? -24.095 6.692 65.595 1.00 41.03 413 SER A CA 1
ATOM 3171 C C . SER A 1 413 ? -23.795 7.930 64.753 1.00 41.03 413 SER A C 1
ATOM 3173 O O . SER A 1 413 ? -24.171 9.053 65.100 1.00 41.03 413 SER A O 1
ATOM 3175 N N . VAL A 1 414 ? -23.043 7.755 63.665 1.00 43.41 414 VAL A N 1
ATOM 3176 C CA . VAL A 1 414 ? -22.992 8.769 62.612 1.00 43.41 414 VAL A CA 1
ATOM 3177 C C . VAL A 1 414 ? -24.430 8.891 62.126 1.00 43.41 414 VAL A C 1
ATOM 3179 O O . VAL A 1 414 ? -24.984 7.929 61.598 1.00 43.41 414 VAL A O 1
ATOM 3182 N N . SER A 1 415 ? -25.089 10.017 62.409 1.00 49.16 415 SER A N 1
ATOM 3183 C CA . SER A 1 415 ? -26.489 10.157 62.024 1.00 49.16 415 SER A CA 1
ATOM 3184 C C . SER A 1 415 ? -26.574 10.025 60.506 1.00 49.16 415 SER A C 1
ATOM 3186 O O . SER A 1 415 ? -25.776 10.631 59.790 1.00 49.16 415 SER A O 1
ATOM 3188 N N . LEU A 1 416 ? -27.532 9.243 60.012 1.00 44.56 416 LEU A N 1
ATOM 3189 C CA . LEU A 1 416 ? -27.802 9.096 58.580 1.00 44.56 416 LEU A CA 1
ATOM 3190 C C . LEU A 1 416 ? -27.912 10.474 57.892 1.00 44.56 416 LEU A C 1
ATOM 3192 O O . LEU A 1 416 ? -27.483 10.643 56.759 1.00 44.56 416 LEU A O 1
ATOM 3196 N N . ALA A 1 417 ? -28.393 11.486 58.624 1.00 43.69 417 ALA A N 1
ATOM 3197 C CA . ALA A 1 417 ? -28.449 12.875 58.181 1.00 43.69 417 ALA A CA 1
ATOM 3198 C C . ALA A 1 417 ? -27.066 13.473 57.865 1.00 43.69 417 ALA A C 1
ATOM 3200 O O . ALA A 1 417 ? -26.944 14.220 56.906 1.00 43.69 417 ALA A O 1
ATOM 3201 N N . THR A 1 418 ? -26.011 13.126 58.604 1.00 48.25 418 THR A N 1
ATOM 3202 C CA . THR A 1 418 ? -24.645 13.615 58.351 1.00 48.25 418 THR A CA 1
ATOM 3203 C C . THR A 1 418 ? -24.074 13.046 57.050 1.00 48.25 418 THR A C 1
ATOM 3205 O O . THR A 1 418 ? -23.447 13.773 56.287 1.00 48.25 418 THR A O 1
ATOM 3208 N N . ILE A 1 419 ? -24.335 11.765 56.776 1.00 50.53 419 ILE A N 1
ATOM 3209 C CA . ILE A 1 419 ? -23.921 11.090 55.534 1.00 50.53 419 ILE A CA 1
ATOM 3210 C C . ILE A 1 419 ? -24.708 11.651 54.344 1.00 50.53 419 ILE A C 1
ATOM 3212 O O . ILE A 1 419 ? -24.127 11.951 53.306 1.00 50.53 419 ILE A O 1
ATOM 3216 N N . VAL A 1 420 ? -26.013 11.875 54.517 1.00 50.62 420 VAL A N 1
ATOM 3217 C CA . VAL A 1 420 ? -26.880 12.475 53.491 1.00 50.62 420 VAL A CA 1
ATOM 3218 C C . VAL A 1 420 ? -26.479 13.923 53.195 1.00 50.62 420 VAL A C 1
ATOM 3220 O O . VAL A 1 420 ? -26.395 14.300 52.033 1.00 50.62 420 VAL A O 1
ATOM 3223 N N . ILE A 1 421 ? -26.157 14.727 54.212 1.00 49.25 421 ILE A N 1
ATOM 3224 C CA . ILE A 1 421 ? -25.672 16.104 54.026 1.00 49.25 421 ILE A CA 1
ATOM 3225 C C . ILE A 1 421 ? -24.328 16.116 53.286 1.00 49.25 421 ILE A C 1
ATOM 3227 O O . ILE A 1 421 ? -24.134 16.945 52.401 1.00 49.25 421 ILE A O 1
ATOM 3231 N N . ALA A 1 422 ? -23.421 15.184 53.595 1.00 48.94 422 ALA A N 1
ATOM 3232 C CA . ALA A 1 422 ? -22.153 15.055 52.882 1.00 48.94 422 ALA A CA 1
ATOM 3233 C C . ALA A 1 422 ? -22.352 14.642 51.411 1.00 48.94 422 ALA A C 1
ATOM 3235 O O . ALA A 1 422 ? -21.746 15.244 50.529 1.00 48.94 422 ALA A O 1
ATOM 3236 N N . ALA A 1 423 ? -23.246 13.687 51.133 1.00 50.72 423 ALA A N 1
ATOM 3237 C CA . ALA A 1 423 ? -23.589 13.282 49.768 1.00 50.72 423 ALA A CA 1
ATOM 3238 C C . ALA A 1 423 ? -24.229 14.431 48.965 1.00 50.72 423 ALA A C 1
ATOM 3240 O O . ALA A 1 423 ? -23.884 14.646 47.806 1.00 50.72 423 ALA A O 1
ATOM 3241 N N . LEU A 1 424 ? -25.104 15.222 49.595 1.00 52.16 424 LEU A N 1
ATOM 3242 C CA . LEU A 1 424 ? -25.731 16.397 48.980 1.00 52.16 424 LEU A CA 1
ATOM 3243 C C . LEU A 1 424 ? -24.729 17.532 48.709 1.00 52.16 424 LEU A C 1
ATOM 3245 O O . LEU A 1 424 ? -24.839 18.207 47.688 1.00 52.16 424 LEU A O 1
ATOM 3249 N N . LEU A 1 425 ? -23.731 17.725 49.577 1.00 48.34 425 LEU A N 1
ATOM 3250 C CA . LEU A 1 425 ? -22.636 18.680 49.363 1.00 48.34 425 LEU A CA 1
ATOM 3251 C C . LEU A 1 425 ? -21.737 18.271 48.192 1.00 48.34 425 LEU A C 1
ATOM 3253 O O . LEU A 1 425 ? -21.368 19.124 47.389 1.00 48.34 425 LEU A O 1
ATOM 3257 N N . VAL A 1 426 ? -21.435 16.976 48.054 1.00 49.06 426 VAL A N 1
ATOM 3258 C CA . VAL A 1 426 ? -20.690 16.444 46.901 1.00 49.06 426 VAL A CA 1
ATOM 3259 C C . VAL A 1 426 ? -21.495 16.627 45.612 1.00 49.06 426 VAL A C 1
ATOM 3261 O O . VAL A 1 426 ? -20.955 17.149 44.641 1.00 49.06 426 VAL A O 1
ATOM 3264 N N . LEU A 1 427 ? -22.801 16.319 45.612 1.00 51.78 427 LEU A N 1
ATOM 3265 C CA . LEU A 1 427 ? -23.669 16.602 44.461 1.00 51.78 427 LEU A CA 1
ATOM 3266 C C . LEU A 1 427 ? -23.690 18.097 44.110 1.00 51.78 427 LEU A C 1
ATOM 3268 O O . LEU A 1 427 ? -23.596 18.448 42.937 1.00 51.78 427 LEU A O 1
ATOM 3272 N N . SER A 1 428 ? -23.774 18.985 45.103 1.00 47.09 428 SER A N 1
ATOM 3273 C CA . SER A 1 428 ? -23.776 20.440 44.902 1.00 47.09 428 SER A CA 1
ATOM 3274 C C . SER A 1 428 ? -22.468 20.968 44.306 1.00 47.09 428 SER A C 1
ATOM 3276 O O . SER A 1 428 ? -22.513 21.879 43.481 1.00 47.09 428 SER A O 1
ATOM 3278 N N . LEU A 1 429 ? -21.316 20.438 44.724 1.00 46.00 429 LEU A N 1
ATOM 3279 C CA . LEU A 1 429 ? -20.001 20.860 44.228 1.00 46.00 429 LEU A CA 1
ATOM 3280 C C . LEU A 1 429 ? -19.777 20.392 42.786 1.00 46.00 429 LEU A C 1
ATOM 3282 O O . LEU A 1 429 ? -19.410 21.196 41.932 1.00 46.00 429 LEU A O 1
ATOM 3286 N N . VAL A 1 430 ? -20.138 19.140 42.490 1.00 47.19 430 VAL A N 1
ATOM 3287 C CA . VAL A 1 430 ? -20.079 18.575 41.132 1.00 47.19 430 VAL A CA 1
ATOM 3288 C C . VAL A 1 430 ? -21.038 19.312 40.185 1.00 47.19 430 VAL A C 1
ATOM 3290 O O . VAL A 1 430 ? -20.700 19.585 39.036 1.00 47.19 430 VAL A O 1
ATOM 3293 N N . SER A 1 431 ? -22.210 19.733 40.676 1.00 48.53 431 SER A N 1
ATOM 3294 C CA . SER A 1 431 ? -23.152 20.570 39.911 1.00 48.53 431 SER A CA 1
ATOM 3295 C C . SER A 1 431 ? -22.555 21.934 39.530 1.00 48.53 431 SER A C 1
ATOM 3297 O O . SER A 1 431 ? -22.813 22.444 38.439 1.00 48.53 431 SER A O 1
ATOM 3299 N N . ALA A 1 432 ? -21.748 22.532 40.414 1.00 42.88 432 ALA A N 1
ATOM 3300 C CA . ALA A 1 432 ? -21.133 23.842 40.200 1.00 42.88 432 ALA A CA 1
ATOM 3301 C C . ALA A 1 432 ? -19.953 23.794 39.206 1.00 42.88 432 ALA A C 1
ATOM 3303 O O . ALA A 1 432 ? -19.803 24.698 38.379 1.00 42.88 432 ALA A O 1
ATOM 3304 N N . GLU A 1 433 ? -19.159 22.722 39.215 1.00 43.78 433 GLU A N 1
ATOM 3305 C CA . GLU A 1 433 ? -18.102 22.475 38.217 1.00 43.78 433 GLU A CA 1
ATOM 3306 C C . GLU A 1 433 ? -18.655 22.206 36.809 1.00 43.78 433 GLU A C 1
ATOM 3308 O O . GLU A 1 433 ? -18.019 22.555 35.818 1.00 43.78 433 GLU A O 1
ATOM 3313 N N . ILE A 1 434 ? -19.879 21.680 36.697 1.00 42.88 434 ILE A N 1
ATOM 3314 C CA . ILE A 1 434 ? -20.576 21.509 35.411 1.00 42.88 434 ILE A CA 1
ATOM 3315 C C . ILE A 1 434 ? -21.198 22.832 34.922 1.00 42.88 434 ILE A C 1
ATOM 3317 O O . ILE A 1 434 ? -21.238 23.094 33.719 1.00 42.88 434 ILE A O 1
ATOM 3321 N N . ALA A 1 435 ? -21.659 23.696 35.833 1.00 38.16 435 ALA A N 1
ATOM 3322 C CA . ALA A 1 435 ? -22.287 24.976 35.487 1.00 38.16 435 ALA A CA 1
ATOM 3323 C C . ALA A 1 435 ? -21.282 26.055 35.030 1.00 38.16 435 ALA A C 1
ATOM 3325 O O . ALA A 1 435 ? -21.611 26.912 34.206 1.00 38.16 435 ALA A O 1
ATOM 3326 N N . THR A 1 436 ? -20.046 26.019 35.530 1.00 38.44 436 THR A N 1
ATOM 3327 C CA . THR A 1 436 ? -19.000 27.016 35.231 1.00 38.44 436 THR A CA 1
ATOM 3328 C C . THR A 1 436 ? -18.538 27.075 33.761 1.00 38.44 436 THR A C 1
ATOM 3330 O O . THR A 1 436 ? -18.314 28.191 33.280 1.00 38.44 436 THR A O 1
ATOM 3333 N N . PRO A 1 437 ? -18.452 25.972 32.988 1.00 38.59 437 PRO A N 1
ATOM 3334 C CA . PRO A 1 437 ? -18.227 26.054 31.542 1.00 38.59 437 PRO A CA 1
ATOM 3335 C C . PRO A 1 437 ? -19.468 26.501 30.744 1.00 38.59 437 PRO A C 1
ATOM 3337 O O . PRO A 1 437 ? -19.310 27.092 29.677 1.00 38.59 437 PRO A O 1
ATOM 3340 N N . LEU A 1 438 ? -20.691 26.309 31.260 1.00 37.81 438 LEU A N 1
ATOM 3341 C CA . LEU A 1 438 ? -21.943 26.763 30.624 1.00 37.81 438 LEU A CA 1
ATOM 3342 C C . LEU A 1 438 ? -22.196 28.269 30.805 1.00 37.81 438 LEU A C 1
ATOM 3344 O O . LEU A 1 438 ? -22.702 28.919 29.892 1.00 37.81 438 LEU A O 1
ATOM 3348 N N . ALA A 1 439 ? -21.758 28.855 31.924 1.00 36.62 439 ALA A N 1
ATOM 3349 C CA . ALA A 1 439 ? -21.842 30.298 32.175 1.00 36.62 439 ALA A CA 1
ATOM 3350 C C . ALA A 1 439 ? -20.969 31.152 31.224 1.00 36.62 439 ALA A C 1
ATOM 3352 O O . ALA A 1 439 ? -21.124 32.373 31.178 1.00 36.62 439 ALA A O 1
ATOM 3353 N N . LYS A 1 440 ? -20.065 30.531 30.449 1.00 36.94 440 LYS A N 1
ATOM 3354 C CA . LYS A 1 440 ? -19.234 31.205 29.436 1.00 36.94 440 LYS A CA 1
ATOM 3355 C C . LYS A 1 440 ? -19.854 31.247 28.026 1.00 36.94 440 LYS A C 1
ATOM 3357 O O . LYS A 1 440 ? -19.325 31.976 27.190 1.00 36.94 440 LYS A O 1
ATOM 3362 N N . CYS A 1 441 ? -20.977 30.567 27.746 1.00 35.25 441 CYS A N 1
ATOM 3363 C CA . CYS A 1 441 ? -21.752 30.799 26.511 1.00 35.25 441 CYS A CA 1
ATOM 3364 C C . CYS A 1 441 ? -22.678 32.029 26.740 1.00 35.25 441 CYS A C 1
ATOM 3366 O O . CYS A 1 441 ? -23.850 31.890 27.083 1.00 35.25 441 CYS A O 1
ATOM 3368 N N . VAL A 1 442 ? -22.165 33.259 26.584 1.00 35.81 442 VAL A N 1
ATOM 3369 C CA . VAL A 1 442 ? -22.992 34.487 26.575 1.00 35.81 442 VAL A CA 1
ATOM 3370 C C . VAL A 1 442 ? -23.613 34.660 25.187 1.00 35.81 442 VAL A C 1
ATOM 3372 O O . VAL A 1 442 ? -22.890 34.897 24.222 1.00 35.81 442 VAL A O 1
ATOM 3375 N N . GLY A 1 443 ? -24.944 34.566 25.078 1.00 39.66 443 GLY A N 1
ATOM 3376 C CA . GLY A 1 443 ? -25.640 34.832 23.810 1.00 39.66 443 GLY A CA 1
ATOM 3377 C C . GLY A 1 443 ? -27.135 34.505 23.712 1.00 39.66 443 GLY A C 1
ATOM 3378 O O . GLY A 1 443 ? -27.644 34.472 22.597 1.00 39.66 443 GLY A O 1
ATOM 3379 N N . ILE A 1 444 ? -27.858 34.264 24.812 1.00 37.09 444 ILE A N 1
ATOM 3380 C CA . ILE A 1 444 ? -29.325 34.123 24.762 1.00 37.09 444 ILE A CA 1
ATOM 3381 C C . ILE A 1 444 ? -29.943 35.496 25.085 1.00 37.09 444 ILE A C 1
ATOM 3383 O O . ILE A 1 444 ? -29.718 35.997 26.189 1.00 37.09 444 ILE A O 1
ATOM 3387 N N . PRO A 1 445 ? -30.661 36.152 24.153 1.00 33.56 445 PRO A N 1
ATOM 3388 C CA . PRO A 1 445 ? -31.307 37.431 24.435 1.00 33.56 445 PRO A CA 1
ATOM 3389 C C . PRO A 1 445 ? -32.485 37.249 25.413 1.00 33.56 445 PRO A C 1
ATOM 3391 O O . PRO A 1 445 ? -33.114 36.188 25.414 1.00 33.56 445 PRO A O 1
ATOM 3394 N N . PRO A 1 446 ? -32.807 38.262 26.244 1.00 37.09 446 PRO A N 1
ATOM 3395 C CA . PRO A 1 446 ? -33.956 38.202 27.143 1.00 37.09 446 PRO A CA 1
ATOM 3396 C C . PRO A 1 446 ? -35.280 38.135 26.356 1.00 37.09 446 PRO A C 1
ATOM 3398 O O . PRO A 1 446 ? -35.333 38.563 25.199 1.00 37.09 446 PRO A O 1
ATOM 3401 N N . PRO A 1 447 ? -36.355 37.601 26.964 1.00 33.94 447 PRO A N 1
ATOM 3402 C CA . PRO A 1 447 ? -37.598 37.314 26.261 1.00 33.94 447 PRO A CA 1
ATOM 3403 C C . PRO A 1 447 ? -38.280 38.604 25.790 1.00 33.94 447 PRO A C 1
ATOM 3405 O O . PRO A 1 447 ? -38.677 39.448 26.593 1.00 33.94 447 PRO A O 1
ATOM 3408 N N . ASN A 1 448 ? -38.448 38.734 24.472 1.00 33.16 448 ASN A N 1
ATOM 3409 C CA . ASN A 1 448 ? -39.354 39.714 23.885 1.00 33.16 448 ASN A CA 1
ATOM 3410 C C . ASN A 1 448 ? -40.795 39.246 24.112 1.00 33.16 448 ASN A C 1
ATOM 3412 O O . ASN A 1 448 ? -41.245 38.258 23.533 1.00 33.16 448 ASN A O 1
ATOM 3416 N N . ASN A 1 449 ? -41.533 39.993 24.929 1.00 43.66 449 ASN A N 1
ATOM 3417 C CA . ASN A 1 449 ? -42.985 39.912 24.971 1.00 43.66 449 ASN A CA 1
ATOM 3418 C C . ASN A 1 449 ? -43.553 40.491 23.669 1.00 43.66 449 ASN A C 1
ATOM 3420 O O . ASN A 1 449 ? -43.633 41.708 23.517 1.00 43.66 449 ASN A O 1
ATOM 3424 N N . GLY A 1 450 ? -43.969 39.623 22.747 1.00 34.97 450 GLY A N 1
ATOM 3425 C CA . GLY A 1 450 ? -44.845 40.014 21.644 1.00 34.97 450 GLY A CA 1
ATOM 3426 C C . GLY A 1 450 ? -44.763 39.118 20.411 1.00 34.97 450 GLY A C 1
ATOM 3427 O O . GLY A 1 450 ? -43.760 39.124 19.711 1.00 34.97 450 GLY A O 1
ATOM 3428 N N . GLY A 1 451 ? -45.874 38.442 20.100 1.00 34.06 451 GLY A N 1
ATOM 3429 C CA . GLY A 1 451 ? -46.263 38.150 18.714 1.00 34.06 451 GLY A CA 1
ATOM 3430 C C . GLY A 1 451 ? -45.862 36.796 18.118 1.00 34.06 451 GLY A C 1
ATOM 3431 O O . GLY A 1 451 ? -44.839 36.680 17.463 1.00 34.06 451 GLY A O 1
ATOM 3432 N N . SER A 1 452 ? -46.774 35.829 18.266 1.00 39.25 452 SER A N 1
ATOM 3433 C CA . SER A 1 452 ? -47.128 34.739 17.332 1.00 39.25 452 SER A CA 1
ATOM 3434 C C . SER A 1 452 ? -46.043 33.829 16.723 1.00 39.25 452 SER A C 1
ATOM 3436 O O . SER A 1 452 ? -45.365 34.194 15.769 1.00 39.25 452 SER A O 1
ATOM 3438 N N . GLY A 1 453 ? -46.097 32.550 17.124 1.00 42.12 453 GLY A N 1
ATOM 3439 C CA . GLY A 1 453 ? -45.982 31.420 16.190 1.00 42.12 453 GLY A CA 1
ATOM 3440 C C . GLY A 1 453 ? -44.614 30.744 16.066 1.00 42.12 453 GLY A C 1
ATOM 3441 O O . GLY A 1 453 ? -43.998 30.801 15.010 1.00 42.12 453 GLY A O 1
ATOM 3442 N N . GLY A 1 454 ? -44.181 30.019 17.100 1.00 30.12 454 GLY A N 1
ATOM 3443 C CA . GLY A 1 454 ? -43.080 29.055 17.005 1.00 30.12 454 GLY A CA 1
ATOM 3444 C C . GLY A 1 454 ? -42.973 28.221 18.279 1.00 30.12 454 GLY A C 1
ATOM 3445 O O . GLY A 1 454 ? -42.855 28.778 19.365 1.00 30.12 454 GLY A O 1
ATOM 3446 N N . SER A 1 455 ? -43.065 26.893 18.170 1.00 36.50 455 SER A N 1
ATOM 3447 C CA . SER A 1 455 ? -42.989 25.975 19.311 1.00 36.50 455 SER A CA 1
ATOM 3448 C C . SER A 1 455 ? -41.601 26.025 19.960 1.00 36.50 455 SER A C 1
ATOM 3450 O O . SER A 1 455 ? -40.633 25.489 19.418 1.00 36.50 455 SER A O 1
ATOM 3452 N N . THR A 1 456 ? -41.502 26.653 21.127 1.00 37.31 456 THR A N 1
ATOM 3453 C CA . THR A 1 456 ? -40.321 26.599 21.993 1.00 37.31 456 THR A CA 1
ATOM 3454 C C . THR A 1 456 ? -40.273 25.243 22.700 1.00 37.31 456 THR A C 1
ATOM 3456 O O . THR A 1 456 ? -41.244 24.852 23.348 1.00 37.31 456 THR A O 1
ATOM 3459 N N . GLY A 1 457 ? -39.163 24.510 22.562 1.00 42.25 457 GLY A N 1
ATOM 3460 C CA . GLY A 1 457 ? -38.901 23.298 23.349 1.00 42.25 457 GLY A CA 1
ATOM 3461 C C . GLY A 1 457 ? -38.800 23.606 24.852 1.00 42.25 457 GLY A C 1
ATOM 3462 O O . GLY A 1 457 ? -38.643 24.774 25.214 1.00 42.25 457 GLY A O 1
ATOM 3463 N N . PRO A 1 458 ? -38.911 22.595 25.733 1.00 36.50 458 PRO A N 1
ATOM 3464 C CA . PRO A 1 458 ? -38.956 22.824 27.173 1.00 36.50 458 PRO A CA 1
ATOM 3465 C C . PRO A 1 458 ? -37.658 23.474 27.663 1.00 36.50 458 PRO A C 1
ATOM 3467 O O . PRO A 1 458 ? -36.566 23.087 27.245 1.00 36.50 458 PRO A O 1
ATOM 3470 N N . ASP A 1 459 ? -37.784 24.455 28.558 1.00 46.22 459 ASP A N 1
ATOM 3471 C CA . ASP A 1 459 ? -36.652 25.008 29.296 1.00 46.22 459 ASP A CA 1
ATOM 3472 C C . ASP A 1 459 ? -36.113 23.914 30.228 1.00 46.22 459 ASP A C 1
ATOM 3474 O O . ASP A 1 459 ? -36.597 23.694 31.340 1.00 46.22 459 ASP A O 1
ATOM 3478 N N . TYR A 1 460 ? -35.133 23.162 29.726 1.00 42.41 460 TYR A N 1
ATOM 3479 C CA . TYR A 1 460 ? -34.500 22.062 30.448 1.00 42.41 460 TYR A CA 1
ATOM 3480 C C . TYR A 1 460 ? -33.853 22.528 31.760 1.00 42.41 460 TYR A C 1
ATOM 3482 O O . TYR A 1 460 ? -33.682 21.709 32.662 1.00 42.41 460 TYR A O 1
ATOM 3490 N N . PHE A 1 461 ? -33.532 23.822 31.897 1.00 39.84 461 PHE A N 1
ATOM 3491 C CA . PHE A 1 461 ? -33.011 24.392 33.135 1.00 39.84 461 PHE A CA 1
ATOM 3492 C C . PHE A 1 461 ? -34.114 24.497 34.194 1.00 39.84 461 PHE A C 1
ATOM 3494 O O . PHE A 1 461 ? -33.921 24.052 35.326 1.00 39.84 461 PHE A O 1
ATOM 3501 N N . THR A 1 462 ? -35.297 24.996 33.820 1.00 38.25 462 THR A N 1
ATOM 3502 C CA . THR A 1 462 ? -36.465 25.036 34.716 1.00 38.25 462 THR A CA 1
ATOM 3503 C C . THR A 1 462 ? -36.974 23.632 35.036 1.00 38.25 462 THR A C 1
ATOM 3505 O O . THR A 1 462 ? -37.236 23.335 36.196 1.00 38.25 462 THR A O 1
ATOM 3508 N N . LEU A 1 463 ? -37.021 22.731 34.048 1.00 40.62 463 LEU A N 1
ATOM 3509 C CA . LEU A 1 463 ? -37.466 21.346 34.239 1.00 40.62 463 LEU A CA 1
ATOM 3510 C C . LEU A 1 463 ? -36.529 20.561 35.179 1.00 40.62 463 LEU A C 1
ATOM 3512 O O . LEU A 1 463 ? -36.992 19.807 36.033 1.00 40.62 463 LEU A O 1
ATOM 3516 N N . ALA A 1 464 ? -35.209 20.754 35.065 1.00 41.75 464 ALA A N 1
ATOM 3517 C CA . ALA A 1 464 ? -34.231 20.137 35.965 1.00 41.75 464 ALA A CA 1
ATOM 3518 C C . ALA A 1 464 ? -34.329 20.691 37.397 1.00 41.75 464 ALA A C 1
ATOM 3520 O O . ALA A 1 464 ? -34.236 19.926 38.361 1.00 41.75 464 ALA A O 1
ATOM 3521 N N . LEU A 1 465 ? -34.573 21.999 37.542 1.00 38.59 465 LEU A N 1
ATOM 3522 C CA . LEU A 1 465 ? -34.857 22.632 38.832 1.00 38.59 465 LEU A CA 1
ATOM 3523 C C . LEU A 1 465 ? -36.158 22.101 39.450 1.00 38.59 465 LEU A C 1
ATOM 3525 O O . LEU A 1 465 ? -36.173 21.782 40.637 1.00 38.59 465 LEU A O 1
ATOM 3529 N N . GLU A 1 466 ? -37.225 21.933 38.670 1.00 38.97 466 GLU A N 1
ATOM 3530 C CA . GLU A 1 466 ? -38.513 21.416 39.150 1.00 38.97 466 GLU A CA 1
ATOM 3531 C C . GLU A 1 466 ? -38.444 19.938 39.560 1.00 38.97 466 GLU A C 1
ATOM 3533 O O . GLU A 1 466 ? -38.931 19.579 40.634 1.00 38.97 466 GLU A O 1
ATOM 3538 N N . ILE A 1 467 ? -37.775 19.082 38.778 1.00 46.56 467 ILE A N 1
ATOM 3539 C CA . ILE A 1 467 ? -37.592 17.657 39.111 1.00 46.56 467 ILE A CA 1
ATOM 3540 C C . ILE A 1 467 ? -36.705 17.496 40.356 1.00 46.56 467 ILE A C 1
ATOM 3542 O O . ILE A 1 467 ? -37.025 16.702 41.246 1.00 46.56 467 ILE A O 1
ATOM 3546 N N . GLY A 1 468 ? -35.629 18.286 40.470 1.00 41.97 468 GLY A N 1
ATOM 3547 C CA . GLY A 1 468 ? -34.785 18.324 41.669 1.00 41.97 468 GLY A CA 1
ATOM 3548 C C . GLY A 1 468 ? -35.548 18.795 42.914 1.00 41.97 468 GLY A C 1
ATOM 3549 O O . GLY A 1 468 ? -35.386 18.230 43.998 1.00 41.97 468 GLY A O 1
ATOM 3550 N N . SER A 1 469 ? -36.448 19.768 42.749 1.00 42.53 469 SER A N 1
ATOM 3551 C CA . SER A 1 469 ? -37.318 20.279 43.817 1.00 42.53 469 SER A CA 1
ATOM 3552 C C . SER A 1 469 ? -38.359 19.246 44.260 1.00 42.53 469 SER A C 1
ATOM 3554 O O . SER A 1 469 ? -38.573 19.049 45.456 1.00 42.53 469 SER A O 1
ATOM 3556 N N . LEU A 1 470 ? -38.981 18.535 43.316 1.00 42.75 470 LEU A N 1
ATOM 3557 C CA . LEU A 1 470 ? -39.948 17.470 43.600 1.00 42.75 470 LEU A CA 1
ATOM 3558 C C . LEU A 1 470 ? -39.299 16.292 44.341 1.00 42.75 470 LEU A C 1
ATOM 3560 O O . LEU A 1 470 ? -39.871 15.794 45.313 1.00 42.75 470 LEU A O 1
ATOM 3564 N N . GLY A 1 471 ? -38.079 15.901 43.954 1.00 46.53 471 GLY A N 1
ATOM 3565 C CA . GLY A 1 471 ? -37.286 14.899 44.675 1.00 46.53 471 GLY A CA 1
ATOM 3566 C C . GLY A 1 471 ? -36.926 15.339 46.100 1.00 46.53 471 GLY A C 1
ATOM 3567 O O . GLY A 1 471 ? -37.026 14.548 47.041 1.00 46.53 471 GLY A O 1
ATOM 3568 N N . PHE A 1 472 ? -36.591 16.620 46.282 1.00 45.75 472 PHE A N 1
ATOM 3569 C CA . PHE A 1 472 ? -36.318 17.225 47.587 1.00 45.75 472 PHE A CA 1
ATOM 3570 C C . PHE A 1 472 ? -37.547 17.199 48.516 1.00 45.75 472 PHE A C 1
ATOM 3572 O O . PHE A 1 472 ? -37.446 16.748 49.661 1.00 45.75 472 PHE A O 1
ATOM 3579 N N . PHE A 1 473 ? -38.727 17.601 48.029 1.00 46.16 473 PHE A N 1
ATOM 3580 C CA . PHE A 1 473 ? -39.954 17.603 48.836 1.00 46.16 473 PHE A CA 1
ATOM 3581 C C . PHE A 1 473 ? -40.492 16.195 49.124 1.00 46.16 473 PHE A C 1
ATOM 3583 O O . PHE A 1 473 ? -40.952 15.944 50.240 1.00 46.16 473 PHE A O 1
ATOM 3590 N N . ALA A 1 474 ? -40.384 15.256 48.178 1.00 48.31 474 ALA A N 1
ATOM 3591 C CA . ALA A 1 474 ? -40.776 13.861 48.391 1.00 48.31 474 ALA A CA 1
ATOM 3592 C C . ALA A 1 474 ? -39.914 13.180 49.469 1.00 48.31 474 ALA A C 1
ATOM 3594 O O . ALA A 1 474 ? -40.433 12.454 50.322 1.00 48.31 474 ALA A O 1
ATOM 3595 N N . LEU A 1 475 ? -38.609 13.469 49.491 1.00 46.22 475 LEU A N 1
ATOM 3596 C CA . LEU A 1 475 ? -37.683 12.933 50.487 1.00 46.22 475 LEU A CA 1
ATOM 3597 C C . LEU A 1 475 ? -37.923 13.536 51.880 1.00 46.22 475 LEU A C 1
ATOM 3599 O O . LEU A 1 475 ? -37.939 12.802 52.869 1.00 46.22 475 LEU A O 1
ATOM 3603 N N . ILE A 1 476 ? -38.181 14.847 51.975 1.00 48.91 476 ILE A N 1
ATOM 3604 C CA . ILE A 1 476 ? -38.557 15.492 53.245 1.00 48.91 476 ILE A CA 1
ATOM 3605 C C . ILE A 1 476 ? -39.889 14.937 53.764 1.00 48.91 476 ILE A C 1
ATOM 3607 O O . ILE A 1 476 ? -39.990 14.603 54.945 1.00 48.91 476 ILE A O 1
ATOM 3611 N N . ALA A 1 477 ? -40.895 14.776 52.900 1.00 47.47 477 ALA A N 1
ATOM 3612 C CA . ALA A 1 477 ? -42.185 14.204 53.278 1.00 47.47 477 ALA A CA 1
ATOM 3613 C C . ALA A 1 477 ? -42.047 12.763 53.797 1.00 47.47 477 ALA A C 1
ATOM 3615 O O . ALA A 1 477 ? -42.640 12.419 54.822 1.00 47.47 477 ALA A O 1
ATOM 3616 N N . TYR A 1 478 ? -41.212 11.941 53.154 1.00 55.19 478 TYR A N 1
ATOM 3617 C CA . TYR A 1 478 ? -40.921 10.575 53.594 1.00 55.19 478 TYR A CA 1
ATOM 3618 C C . TYR A 1 478 ? -40.192 10.531 54.945 1.00 55.19 478 TYR A C 1
ATOM 3620 O O . TYR A 1 478 ? -40.562 9.752 55.826 1.00 55.19 478 TYR A O 1
ATOM 3628 N N . LEU A 1 479 ? -39.195 11.397 55.154 1.00 49.75 479 LEU A N 1
ATOM 3629 C CA . LEU A 1 479 ? -38.457 11.482 56.418 1.00 49.75 479 LEU A CA 1
ATOM 3630 C C . LEU A 1 479 ? -39.346 11.968 57.574 1.00 49.75 479 LEU A C 1
ATOM 3632 O O . LEU A 1 479 ? -39.302 11.390 58.661 1.00 49.75 479 LEU A O 1
ATOM 3636 N N . LEU A 1 480 ? -40.213 12.957 57.330 1.00 51.47 480 LEU A N 1
ATOM 3637 C CA . LEU A 1 480 ? -41.192 13.442 58.311 1.00 51.47 480 LEU A CA 1
ATOM 3638 C C . LEU A 1 480 ? -42.277 12.397 58.622 1.00 51.47 480 LEU A C 1
ATOM 3640 O O . LEU A 1 480 ? -42.704 12.266 59.773 1.00 51.47 480 LEU A O 1
ATOM 3644 N N . TRP A 1 481 ? -42.718 11.630 57.621 1.00 57.31 481 TRP A N 1
ATOM 3645 C CA . TRP A 1 481 ? -43.657 10.520 57.805 1.00 57.31 481 TRP A CA 1
ATOM 3646 C C . TRP A 1 481 ? -43.040 9.385 58.636 1.00 57.31 481 TRP A C 1
ATOM 3648 O O . TRP A 1 481 ? -43.660 8.907 59.591 1.00 57.31 481 TRP A O 1
ATOM 3658 N N . ARG A 1 482 ? -41.786 9.019 58.344 1.00 52.78 482 ARG A N 1
ATOM 3659 C CA . ARG A 1 482 ? -41.026 8.000 59.080 1.00 52.78 482 ARG A CA 1
ATOM 3660 C C . ARG A 1 482 ? -40.826 8.375 60.552 1.00 52.78 482 ARG A C 1
ATOM 3662 O O . ARG A 1 482 ? -41.009 7.529 61.428 1.00 52.78 482 ARG A O 1
ATOM 3669 N N . ASP A 1 483 ? -40.507 9.636 60.844 1.00 49.28 483 ASP A N 1
ATOM 3670 C CA . ASP A 1 483 ? -40.314 10.099 62.226 1.00 49.28 483 ASP A CA 1
ATOM 3671 C C . ASP A 1 483 ? -41.640 10.217 63.004 1.00 49.28 483 ASP A C 1
ATOM 3673 O O . ASP A 1 483 ? -41.683 9.908 64.199 1.00 49.28 483 ASP A O 1
ATOM 3677 N N . ARG A 1 484 ? -42.769 10.521 62.338 1.00 46.69 484 ARG A N 1
ATOM 3678 C CA . ARG A 1 484 ? -44.113 10.414 62.949 1.00 46.69 484 ARG A CA 1
ATOM 3679 C C . ARG A 1 484 ? -44.488 8.977 63.328 1.00 46.69 484 ARG A C 1
ATOM 3681 O O . ARG A 1 484 ? -45.187 8.784 64.325 1.00 46.69 484 ARG A O 1
ATOM 3688 N N . GLY A 1 485 ? -44.024 7.979 62.572 1.00 46.00 485 GLY A N 1
ATOM 3689 C CA . GLY A 1 485 ? -44.215 6.559 62.890 1.00 46.00 485 GLY A CA 1
ATOM 3690 C C . GLY A 1 485 ? -43.502 6.130 64.177 1.00 46.00 485 GLY A C 1
ATOM 3691 O O . GLY A 1 485 ? -44.052 5.353 64.955 1.00 46.00 485 GLY A O 1
ATOM 3692 N N . ARG A 1 486 ? -42.322 6.700 64.460 1.00 45.75 486 ARG A N 1
ATOM 3693 C CA . ARG A 1 486 ? -41.562 6.432 65.694 1.00 45.75 486 ARG A CA 1
ATOM 3694 C C . ARG A 1 486 ? -42.155 7.097 66.938 1.00 45.75 486 ARG A C 1
ATOM 3696 O O . ARG A 1 486 ? -42.115 6.500 68.008 1.00 45.75 486 ARG A O 1
ATOM 3703 N N . LEU A 1 487 ? -42.756 8.282 66.810 1.00 39.06 487 LEU A N 1
ATOM 3704 C CA . LEU A 1 487 ? -43.348 9.000 67.950 1.00 39.06 487 LEU A CA 1
ATOM 3705 C C . LEU A 1 487 ? -44.691 8.408 68.419 1.00 39.06 487 LEU A C 1
ATOM 3707 O O . LEU A 1 487 ? -44.994 8.458 69.608 1.00 39.06 487 LEU A O 1
ATOM 3711 N N . LYS A 1 488 ? -45.475 7.779 67.530 1.00 41.72 488 LYS A N 1
ATOM 3712 C CA . LYS A 1 488 ? -46.729 7.095 67.915 1.00 41.72 488 LYS A CA 1
ATOM 3713 C C . LYS A 1 488 ? -46.514 5.785 68.687 1.00 41.72 488 LYS A C 1
ATOM 3715 O O . LYS A 1 488 ? -47.431 5.343 69.371 1.00 41.72 488 LYS A O 1
ATOM 3720 N N . GLY A 1 489 ? -45.320 5.190 68.622 1.00 42.97 489 GLY A N 1
ATOM 3721 C CA . GLY A 1 489 ? -44.964 3.991 69.392 1.00 42.97 489 GLY A CA 1
ATOM 3722 C C . GLY A 1 489 ? -44.581 4.258 70.853 1.00 42.97 489 GLY A C 1
ATOM 3723 O O . GLY A 1 489 ? -44.447 3.310 71.616 1.00 42.97 489 GLY A O 1
ATOM 3724 N N . MET A 1 490 ? -44.412 5.525 71.253 1.00 42.34 490 MET A N 1
ATOM 3725 C CA . MET A 1 490 ? -43.932 5.906 72.592 1.00 42.34 490 MET A CA 1
ATOM 3726 C C . MET A 1 490 ? -45.007 6.538 73.500 1.00 42.34 490 MET A C 1
ATOM 3728 O O . MET A 1 490 ? -44.686 6.956 74.608 1.00 42.34 490 MET A O 1
ATOM 3732 N N . ALA A 1 491 ? -46.279 6.591 73.078 1.00 44.25 491 ALA A N 1
ATOM 3733 C CA . ALA A 1 491 ? -47.365 7.228 73.838 1.00 44.25 491 ALA A CA 1
ATOM 3734 C C . ALA A 1 491 ? -48.612 6.329 74.014 1.00 44.25 491 ALA A C 1
ATOM 3736 O O . ALA A 1 491 ? -49.649 6.574 73.404 1.00 44.25 491 ALA A O 1
ATOM 3737 N N . LYS A 1 492 ? -48.496 5.291 74.854 1.00 36.19 492 LYS A N 1
ATOM 3738 C CA . LYS A 1 492 ? -49.554 4.607 75.645 1.00 36.19 492 LYS A CA 1
ATOM 3739 C C . LYS A 1 492 ? -48.821 3.864 76.778 1.00 36.19 492 LYS A C 1
ATOM 3741 O O . LYS A 1 492 ? -47.898 3.128 76.460 1.00 36.19 492 LYS A O 1
ATOM 3746 N N . ASP A 1 493 ? -49.095 3.928 78.077 1.00 33.94 493 ASP A N 1
ATOM 3747 C CA . ASP A 1 493 ? -49.990 4.683 78.964 1.00 33.94 493 ASP A CA 1
ATOM 3748 C C . ASP A 1 493 ? -49.456 4.407 80.407 1.00 33.94 493 ASP A C 1
ATOM 3750 O O . ASP A 1 493 ? -49.062 3.262 80.664 1.00 33.94 493 ASP A O 1
ATOM 3754 N N . PRO A 1 494 ? -49.344 5.371 81.347 1.00 41.88 494 PRO A N 1
ATOM 3755 C CA . PRO A 1 494 ? -48.833 5.120 82.698 1.00 41.88 494 PRO A CA 1
ATOM 3756 C C . PRO A 1 494 ? -49.939 4.971 83.769 1.00 41.88 494 PRO A C 1
ATOM 3758 O O . PRO A 1 494 ? -50.797 5.838 83.889 1.00 41.88 494 PRO A O 1
ATOM 3761 N N . LYS A 1 495 ? -49.767 3.959 84.646 1.00 35.91 495 LYS A N 1
ATOM 3762 C CA . LYS A 1 495 ? -50.233 3.789 86.056 1.00 35.91 495 LYS A CA 1
ATOM 3763 C C . LYS A 1 495 ? -51.280 2.698 86.382 1.00 35.91 495 LYS A C 1
ATOM 3765 O O . LYS A 1 495 ? -52.435 2.812 86.008 1.00 35.91 495 LYS A O 1
ATOM 3770 N N . GLN A 1 496 ? -50.824 1.806 87.288 1.00 34.56 496 GLN A N 1
ATOM 3771 C CA . GLN A 1 496 ? -51.454 1.298 88.536 1.00 34.56 496 GLN A CA 1
ATOM 3772 C C . GLN A 1 496 ? -52.756 0.474 88.417 1.00 34.56 496 GLN A C 1
ATOM 3774 O O . GLN A 1 496 ? -53.647 0.822 87.670 1.00 34.56 496 GLN A O 1
ATOM 3779 N N . THR A 1 497 ? -53.029 -0.612 89.151 1.00 32.50 497 THR A N 1
ATOM 3780 C CA . THR A 1 497 ? -52.553 -1.180 90.433 1.00 32.50 497 THR A CA 1
ATOM 3781 C C . THR A 1 497 ? -53.313 -2.505 90.653 1.00 32.50 497 THR A C 1
ATOM 3783 O O . THR A 1 497 ? -54.484 -2.557 90.287 1.00 32.50 497 THR A O 1
ATOM 3786 N N . LYS A 1 498 ? -52.717 -3.497 91.335 1.00 31.52 498 LYS A N 1
ATOM 3787 C CA . LYS A 1 498 ? -53.212 -4.129 92.588 1.00 31.52 498 LYS A CA 1
ATOM 3788 C C . LYS A 1 498 ? -52.758 -5.584 92.753 1.00 31.52 498 LYS A C 1
ATOM 3790 O O . LYS A 1 498 ? -52.967 -6.423 91.886 1.00 31.52 498 LYS A O 1
ATOM 3795 N N . ASP A 1 499 ? -52.207 -5.812 93.942 1.00 38.44 499 ASP A N 1
ATOM 3796 C CA . ASP A 1 499 ? -52.165 -7.043 94.730 1.00 38.44 499 ASP A CA 1
ATOM 3797 C C . ASP A 1 499 ? -53.162 -8.144 94.347 1.00 38.44 499 ASP A C 1
ATOM 3799 O O . ASP A 1 499 ? -54.369 -7.901 94.261 1.00 38.44 499 ASP A O 1
ATOM 3803 N N . LYS A 1 500 ? -52.674 -9.390 94.370 1.00 35.28 500 LYS A N 1
ATOM 3804 C CA . LYS A 1 500 ? -53.146 -10.367 95.360 1.00 35.28 500 LYS A CA 1
ATOM 3805 C C . LYS A 1 500 ? -52.125 -11.481 95.591 1.00 35.28 500 LYS A C 1
ATOM 3807 O O . LYS A 1 500 ? -51.468 -11.967 94.679 1.00 35.28 500 LYS A O 1
ATOM 3812 N N . SER A 1 501 ? -52.015 -11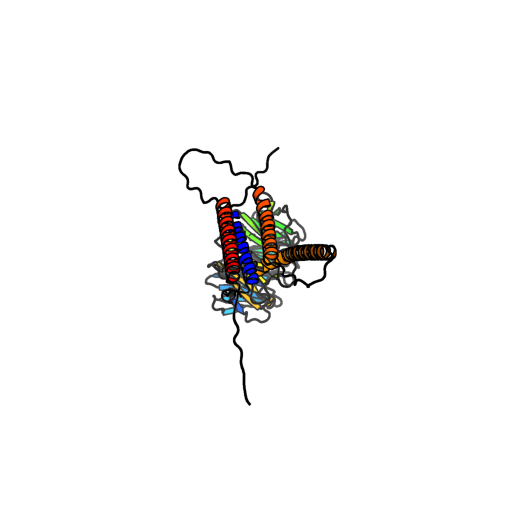.799 96.869 1.00 36.00 501 SER A N 1
ATOM 3813 C CA . SER A 1 501 ? -51.171 -12.770 97.538 1.00 36.00 501 SER A CA 1
ATOM 3814 C C . SER A 1 501 ? -51.576 -14.231 97.301 1.00 36.00 501 SER A C 1
ATOM 3816 O O . SER A 1 501 ? -52.701 -14.525 96.905 1.00 36.00 501 SER A O 1
ATOM 3818 N N . HIS A 1 502 ? -50.645 -15.093 97.725 1.00 34.44 502 HIS A N 1
ATOM 3819 C CA . HIS A 1 502 ? -50.791 -16.451 98.266 1.00 34.44 502 HIS A CA 1
ATOM 3820 C C . HIS A 1 502 ? -50.498 -17.680 97.391 1.00 34.44 502 HIS A C 1
ATOM 3822 O O . HIS A 1 502 ? -51.291 -18.102 96.563 1.00 34.44 502 HIS A O 1
ATOM 3828 N N . HIS A 1 503 ? -49.345 -18.258 97.752 1.00 36.38 503 HIS A N 1
ATOM 3829 C CA . HIS A 1 503 ? -49.113 -19.603 98.294 1.00 36.38 503 HIS A CA 1
ATOM 3830 C C . HIS A 1 503 ? -49.240 -20.859 97.421 1.00 36.38 503 HIS A C 1
ATOM 3832 O O . HIS A 1 503 ? -50.290 -21.191 96.889 1.00 36.38 503 HIS A O 1
ATOM 3838 N N . ASP A 1 504 ? -48.125 -21.591 97.518 1.00 37.38 504 ASP A N 1
ATOM 3839 C CA . ASP A 1 504 ? -47.950 -23.038 97.634 1.00 37.38 504 ASP A CA 1
ATOM 3840 C C . ASP A 1 504 ? -48.033 -23.908 96.376 1.00 37.38 504 ASP A C 1
ATOM 3842 O O . ASP A 1 504 ? -49.092 -24.209 95.845 1.00 37.38 504 ASP A O 1
ATOM 3846 N N . GLY A 1 505 ? -46.865 -24.455 96.019 1.00 31.36 505 GLY A N 1
ATOM 3847 C CA . GLY A 1 505 ? -46.523 -25.764 96.579 1.00 31.36 505 GLY A CA 1
ATOM 3848 C C . GLY A 1 505 ? -46.254 -26.882 95.573 1.00 31.36 505 GLY A C 1
ATOM 3849 O O . GLY A 1 505 ? -47.175 -27.365 94.925 1.00 31.36 505 GLY A O 1
ATOM 3850 N N . SER A 1 506 ? -45.015 -27.394 95.636 1.00 38.19 506 SER A N 1
ATOM 3851 C CA . SER A 1 506 ? -44.555 -28.752 95.268 1.00 38.19 506 SER A CA 1
ATOM 3852 C C . SER A 1 506 ? -44.534 -29.096 93.767 1.00 38.19 506 SER A C 1
ATOM 3854 O O . SER A 1 506 ? -45.454 -28.758 93.037 1.00 38.19 506 SER A O 1
ATOM 3856 N N . THR A 1 507 ? -43.508 -29.734 93.203 1.00 42.91 507 THR A N 1
ATOM 3857 C CA . THR A 1 507 ? -42.364 -30.527 93.706 1.00 42.91 507 THR A CA 1
ATOM 3858 C C . THR A 1 507 ? -41.145 -30.302 92.826 1.00 42.91 507 THR A C 1
ATOM 3860 O O . THR A 1 507 ? -41.362 -30.113 91.606 1.00 42.91 507 THR A O 1
#

Secondary structure (DSSP, 8-state):
-PPP-----TTHHHHHHHHHHHHHHHHHHHHHHHHT--------------S-EEEE-SSTT--EEEEEE-GGGEEEEEETTTTEEEEEETTTTEEEEEE-SSSS-----EEE-TTSPEEEEE-STT-EEEEEETTTTEEEEEE-SSTT--EEEEEE-TTS-EEEEETTTTEEEEEETTTTEEEEEE-SSTT--EEEEEE-TTSSEEEEEETTTTEEEEEETTTTEEEEE--SS---SEEEEEE-TT--EEEEETTSSEEEEEETTTTEEEEEEPPPPSTT-S---EEEEEE-TTS-EEEEEGGGTEEEEEETTTTEEEEEE-SSS--B-SB-EE-TT--EEEEETTTTEEEEE-TT---EETT---HHHHHHHSHHHHHHHHHHHHHHHHHHHHHHHHHHHTS------------HHHHHHHHHHHHHHHHHHHHHHHTT----PPP--------PPP-HHHHHHHHHHHHHHHHHHHHHHHHHHHHGGG-----------------

Nearest PDB structures (foldseek):
  4zlr-assembly1_A  TM=7.374E-01  e=1.599E-11  Drosophila melanogaster
  1q7f-assembly1_A  TM=7.384E-01  e=4.172E-11  Drosophila melanogaster
  5ex7-assembly1_A  TM=7.322E-01  e=1.277E-10  Drosophila melanogaster
  5b4x-assembly2_D  TM=7.324E-01  e=9.316E-07  Homo sapiens
  6rxt-assembly1_CM  TM=5.117E-01  e=1.908E-08  Thermochaetoides thermophila

pLDDT: mean 73.8, std 25.6, range [27.53, 98.75]

Radius of gyration: 35.47 Å; Cα contacts (8 Å, |Δi|>4): 925; chains: 1; bounding box: 75×76×123 Å

Mean predicted aligned error: 17.32 Å